Protein AF-A0A0K0EQ95-F1 (afdb_monomer_lite)

pLDDT: mean 90.19, std 12.69, range [24.33, 98.75]

Radius of gyration: 29.36 Å; chains: 1; bounding box: 70×71×77 Å

Sequence (692 aa):
MDGEIYVSAPGKIILFGEHAVVYGKTAVAGAINLRAYTKLSPTNDNKISLELNDLNISKTWDIENFYTIVSELTKLPKFNKFDTDEEIETSREIISKIGRFNEIESHKFDVALQTFCYFISRLIIDKKITLKPFNMSVKFELPASVGLGSSGAYCTSIIYTLFNFFNIPYELEDVVNYGTFGEYFIHGKSSGIDVALSTYGKIASFQYGHKIEILNSNIDFNIIIVNSKIERDTKKLVEMVRKKLENNTLVIENIFEKIDSISKASVEILKNSILTGLNNDDLKLLDKYCFENNNYLLELGLGHEETTKICNILSKYDITGKITGAGGGGCVYGIEIKKMNDHIKDKLYKELEKNGYNYWYCKLGAPGVEKHNVPPPVYFIKFQSNLVKYISFSRIMTGLVGFVGLGNMGAFMVKNLIKNGKKVIVYDLNKKVLEEFKGLGAEVAKHPADITAASKLVVTMVPEGKDVKQTFTADNGLLKNNQGGTLYIDSSTIAQSDVFDIAKIVEKHNSTFVDAPVSGGVTGAQNGTLTFMIGGNKEDYDRACDLLKHMGKNLVFCEKLGNGQAAKICNNMLLAIQMIGVSETMNLGIKMGLDAKLLASIINTSTGRCWSSDTYNPVPGVIEGVPSNRDYEGGFGNMLIAKDLGLAQSASTLAKTPTPMGSLAHQIYRILAKDKDYQKKDFGSVYKYLKD

Foldseek 3Di:
DQDKWKKKFFFKFWLFCFLLLVVFFKTKMFTWPWIKMKIKHFDDPQKEWEAAPVVRDIDMAHVVLLVVLLVLLVVQDPLVDPPDLVSLVSLLVSLCSSDPPDPPDPPLVSLLVSLLSNLVSCCCPVVVFDDGYIYMYMDTSDDPPLRRLPLLNSQLRRNVRVCVVRVPDDDLVVSLSSSQVSVCSNPVHGPSPRNCCRRAGFMWMDHPPDDIGHLPAPAKFKKKKKALPDDDDLVVLSVLLVVVCVVPVVVSVVLSVLSSVLSVVLSVLSNVCRVPYDDLVSLVSSQVSQQVSQVSCVVSVLEDPSQVVLQVLQVVLVWGWHDIHRGPGRMIMTGDSDDDDPVSVVVSVVVSVVSVMDMDIIMTRDGHMDIDPDHDVCVVDVDDPDDDDDDDDDDPQQAEEEEEDCPLQRVLLVVLCLVVVHAYEYEYPDPVSQVVVVVSVHHYDPALCVRQLRDQHHEYADQELVVVCCLQDPCRHNLVNHQANHEYEYQYQYALVSQVVVQVVQVVSNYGYKYWHWDDWSPLQNVLAIATEIADAPVSLVVVCSSSSSRHDHRHYLYHGSSRNVVVLVVLLVVLLLLLVLLVVLLVVVVVPDDSLVVLVDCCVDPVDDCCSPPAPLDAPNDPPHCNVVVQADIAALLRSLVSLVSSVVVCVVVVHDDPSSVVSSVLSVVQCPDPSRVRGHSSCSSVVVND

Secondary structure (DSSP, 8-state):
--S-EEEEEEEEEEEE-TTGGGGT-EEEEEEEEEEEEEEEEE-SSSEEEEEEGGGTEEEEEEHHHHHHTHHHHTTSPPTT---SHHHHHHHHHHHHTTS---TTS-HHHHHHHHHHHHHHHHHHHHS-PPP--EEEEEEESSPTTSSS-HHHHHHHHHHHHHHHHTT----HHHHHHHHHHHHHHHHS---SHHHHHHHHBSEEEEETTS--EEE-----EEEEEEE------HHHHHHHHHHHHHH-HHHHHHHHHHHHHHHHHHHHHHHHTTTT---HHHHHHHHHHHHHHHHHHHHTT---HHHHHHHHHHHTTT--EEE-TT-SSSEEEEE-SS---HHHHHHHHHHHHHTT-EEEEEEES-B-SEEESS--GGGTS---SS----S-----SSPPEEEE--STTHHHHHHHHHHTT--EEEE-S-HHHHHHHHHTT-EE-SSHHHHHHH-SEEEE--SSHHHHHHHHHSTTSTTTT--S-PEEEE-S---HHHHHHHHHHHHTTT-EEEE--EESHHHHHHHT-EEEEEBS-HHHHHHHHHHHTTTEEEEEE--STTHHHHHHHHHHHHHHHHHHHHHHHHHHHHHTT--HHHHHHHHTTSTT--HHHHTS-SSTTTSSSSGGGGTT-SSSBHHHHHHHHHHHHHHHHHHT---HHHHHHHHHHHHHHHSTTTTTSBGGGHHHHHH-

Structure (mmCIF, N/CA/C/O backbone):
data_AF-A0A0K0EQ95-F1
#
_entry.id   AF-A0A0K0EQ95-F1
#
loop_
_atom_site.group_PDB
_atom_site.id
_atom_site.type_symbol
_atom_site.label_atom_id
_atom_site.label_alt_id
_atom_site.label_comp_id
_atom_site.label_asym_id
_atom_site.label_entity_id
_atom_site.label_seq_id
_atom_site.pdbx_PDB_ins_code
_atom_site.Cartn_x
_atom_site.Cartn_y
_atom_site.Cartn_z
_atom_site.occupancy
_atom_site.B_iso_or_equiv
_atom_site.auth_seq_id
_atom_site.auth_comp_id
_atom_site.auth_asym_id
_atom_site.auth_atom_id
_atom_site.pdbx_PDB_model_num
ATOM 1 N N . MET A 1 1 ? 28.571 17.947 -8.148 1.00 46.06 1 MET A N 1
ATOM 2 C CA . MET A 1 1 ? 28.298 16.765 -7.298 1.00 46.06 1 MET A CA 1
ATOM 3 C C . MET A 1 1 ? 27.192 16.039 -8.028 1.00 46.06 1 MET A C 1
ATOM 5 O O . MET A 1 1 ? 26.029 16.323 -7.787 1.00 46.06 1 MET A O 1
ATOM 9 N N . ASP A 1 2 ? 27.549 15.216 -9.008 1.00 56.56 2 ASP A N 1
ATOM 10 C CA . ASP A 1 2 ? 26.605 14.859 -10.079 1.00 56.56 2 ASP A CA 1
ATOM 11 C C . ASP A 1 2 ? 26.091 13.431 -9.872 1.00 56.56 2 ASP A C 1
ATOM 13 O O . ASP A 1 2 ? 26.098 12.598 -10.771 1.00 56.56 2 ASP A O 1
ATOM 17 N N . GLY A 1 3 ? 25.712 13.138 -8.627 1.00 82.44 3 GLY A N 1
ATOM 18 C CA . GLY A 1 3 ? 25.181 11.851 -8.201 1.00 82.44 3 GLY A CA 1
ATOM 19 C C . GLY A 1 3 ? 23.783 12.000 -7.617 1.00 82.44 3 GLY A C 1
ATOM 20 O O . GLY A 1 3 ? 23.375 13.083 -7.198 1.00 82.44 3 GLY A O 1
ATOM 21 N N . GLU A 1 4 ? 23.052 10.894 -7.588 1.00 92.19 4 GLU A N 1
ATOM 22 C CA . GLU A 1 4 ? 21.739 10.829 -6.954 1.00 92.19 4 GLU A CA 1
ATOM 23 C C . GLU A 1 4 ? 21.849 11.095 -5.443 1.00 92.19 4 GLU A C 1
ATOM 25 O O . GLU A 1 4 ? 22.793 10.652 -4.785 1.00 92.19 4 GLU A O 1
ATOM 30 N N . ILE A 1 5 ? 20.874 11.812 -4.886 1.00 95.38 5 ILE A N 1
ATOM 31 C CA . ILE A 1 5 ? 20.777 12.101 -3.453 1.00 95.38 5 ILE A CA 1
ATOM 32 C C . ILE A 1 5 ? 19.644 11.269 -2.869 1.00 95.38 5 ILE A C 1
ATOM 34 O O . ILE A 1 5 ? 18.526 11.294 -3.379 1.00 95.38 5 ILE A O 1
ATOM 38 N N . TYR A 1 6 ? 19.933 10.578 -1.770 1.00 96.25 6 TYR A N 1
ATOM 39 C CA . TYR A 1 6 ? 18.973 9.776 -1.025 1.00 96.25 6 TYR A CA 1
ATOM 40 C C . TYR A 1 6 ? 18.834 10.337 0.384 1.00 96.25 6 TYR A C 1
ATOM 42 O O . TYR A 1 6 ? 19.819 10.443 1.111 1.00 96.25 6 TYR A O 1
ATOM 50 N N . VAL A 1 7 ? 17.615 10.686 0.780 1.00 97.69 7 VAL A N 1
ATOM 51 C CA . VAL A 1 7 ? 17.298 11.231 2.104 1.00 97.69 7 VAL A CA 1
ATOM 52 C C . VAL A 1 7 ? 16.135 10.461 2.701 1.00 97.69 7 VAL A C 1
ATOM 54 O O . VAL A 1 7 ? 15.255 9.994 1.980 1.00 97.69 7 VAL A O 1
ATOM 57 N N . SER A 1 8 ? 16.109 10.338 4.023 1.00 97.25 8 SER A N 1
ATOM 58 C CA . SER A 1 8 ? 14.924 9.862 4.730 1.00 97.25 8 SER A CA 1
ATOM 59 C C . SER A 1 8 ? 14.637 10.662 5.990 1.00 97.25 8 SER A C 1
ATOM 61 O O . SER A 1 8 ? 15.580 11.079 6.656 1.00 97.25 8 SER A O 1
ATOM 63 N N . ALA A 1 9 ? 13.364 10.791 6.358 1.00 97.50 9 ALA A N 1
ATOM 64 C CA . ALA A 1 9 ? 12.928 11.396 7.616 1.00 97.50 9 ALA A CA 1
ATOM 65 C C . ALA A 1 9 ? 11.905 10.487 8.330 1.00 97.50 9 ALA A C 1
ATOM 67 O O . ALA A 1 9 ? 11.037 9.928 7.653 1.00 97.50 9 ALA A O 1
ATOM 68 N N . PRO A 1 10 ? 11.997 10.300 9.659 1.00 96.12 10 PRO A N 1
ATOM 69 C CA . PRO A 1 10 ? 11.052 9.501 10.434 1.00 96.12 10 PRO A CA 1
ATOM 70 C C . PRO A 1 10 ? 9.696 10.194 10.557 1.00 96.12 10 PRO A C 1
ATOM 72 O O . PRO A 1 10 ? 9.603 11.416 10.501 1.00 96.12 10 PRO A O 1
ATOM 75 N N . GLY A 1 11 ? 8.650 9.408 10.795 1.00 94.44 11 GLY A N 1
ATOM 76 C CA . GLY A 1 11 ? 7.397 9.931 11.326 1.00 94.44 11 GLY A CA 1
ATOM 77 C C . GLY A 1 11 ? 7.484 10.202 12.825 1.00 94.44 11 GLY A C 1
ATOM 78 O O . GLY A 1 11 ? 8.532 10.061 13.458 1.00 94.44 11 GLY A O 1
ATOM 79 N N . LYS A 1 12 ? 6.338 10.517 13.424 1.00 94.00 12 LYS A N 1
ATOM 80 C CA . LYS A 1 12 ? 6.208 10.801 14.855 1.00 94.00 12 LYS A CA 1
ATOM 81 C C . LYS A 1 12 ? 5.028 10.074 15.477 1.00 94.00 12 LYS A C 1
ATOM 83 O O . LYS A 1 12 ? 4.054 9.744 14.803 1.00 94.00 12 LYS A O 1
ATOM 88 N N . ILE A 1 13 ? 5.062 9.938 16.793 1.00 94.06 13 ILE A N 1
ATOM 89 C CA . ILE A 1 13 ? 3.909 9.534 17.594 1.00 94.06 13 ILE A CA 1
ATOM 90 C C . ILE A 1 13 ? 3.832 10.366 18.874 1.00 94.06 13 ILE A C 1
ATOM 92 O O . ILE A 1 13 ? 4.863 10.729 19.439 1.00 94.06 13 ILE A O 1
ATOM 96 N N . ILE A 1 14 ? 2.616 10.692 19.317 1.00 94.06 14 ILE A N 1
ATOM 97 C CA . ILE A 1 14 ? 2.393 11.314 20.629 1.00 94.06 14 ILE A CA 1
ATOM 98 C C . ILE A 1 14 ? 2.248 10.182 21.645 1.00 94.06 14 ILE A C 1
ATOM 100 O O . ILE A 1 14 ? 1.396 9.309 21.462 1.00 94.06 14 ILE A O 1
ATOM 104 N N . LEU A 1 15 ? 3.091 10.194 22.676 1.00 94.56 15 LEU A N 1
ATOM 105 C CA . LEU A 1 15 ? 2.997 9.270 23.803 1.00 94.56 15 LEU A CA 1
ATOM 106 C C . LEU A 1 15 ? 1.970 9.776 24.812 1.00 94.56 15 LEU A C 1
ATOM 108 O O . LEU A 1 15 ? 1.050 9.053 25.186 1.00 94.56 15 LEU A O 1
ATOM 112 N N . PHE A 1 16 ? 2.113 11.038 25.219 1.00 95.94 16 PHE A N 1
ATOM 113 C CA . PHE A 1 16 ? 1.296 11.659 26.256 1.00 95.94 16 PHE A CA 1
ATOM 114 C C . PHE A 1 16 ? 1.035 13.135 25.938 1.00 95.94 16 PHE A C 1
ATOM 116 O O . PHE A 1 16 ? 1.846 13.789 25.282 1.00 95.94 16 PHE A O 1
ATOM 123 N N . GLY A 1 17 ? -0.080 13.670 26.438 1.00 92.75 17 GLY A N 1
ATOM 124 C CA . GLY A 1 17 ? -0.403 15.101 26.381 1.00 92.75 17 GLY A CA 1
ATOM 125 C C . GLY A 1 17 ? -1.232 15.535 25.172 1.00 92.75 17 GLY A C 1
ATOM 126 O O . GLY A 1 17 ? -1.308 16.728 24.903 1.00 92.75 17 GLY A O 1
ATOM 127 N N . GLU A 1 18 ? -1.868 14.592 24.472 1.00 91.56 18 GLU A N 1
ATOM 128 C CA . GLU A 1 18 ? -2.605 14.762 23.210 1.00 91.56 18 GLU A CA 1
ATOM 129 C C . GLU A 1 18 ? -3.385 16.075 23.093 1.00 91.56 18 GLU A C 1
ATOM 131 O O . GLU A 1 18 ? -2.944 16.997 22.419 1.00 91.56 18 GLU A O 1
ATOM 136 N N . HIS A 1 19 ? -4.566 16.157 23.710 1.00 90.25 19 HIS A N 1
ATOM 137 C CA . HIS A 1 19 ? -5.405 17.357 23.661 1.00 90.25 19 HIS A CA 1
ATOM 138 C C . HIS A 1 19 ? -5.015 18.360 24.744 1.00 90.25 19 HIS A C 1
ATOM 140 O O . HIS A 1 19 ? -5.204 19.557 24.560 1.00 90.25 19 HIS A O 1
ATOM 146 N N . ALA A 1 20 ? -4.422 17.894 25.847 1.00 92.00 20 ALA A N 1
ATOM 147 C CA . ALA A 1 20 ? -4.029 18.738 26.972 1.00 92.00 20 ALA A CA 1
ATOM 148 C C . ALA A 1 20 ? -3.006 19.816 26.565 1.00 92.00 20 ALA A C 1
ATOM 150 O O . ALA A 1 20 ? -3.046 20.931 27.084 1.00 92.00 20 ALA A O 1
ATOM 151 N N . VAL A 1 21 ? -2.133 19.532 25.591 1.00 89.44 21 VAL A N 1
ATOM 152 C CA . VAL A 1 21 ? -1.142 20.500 25.092 1.00 89.44 21 VAL A CA 1
ATOM 153 C C . VAL A 1 21 ? -1.767 21.768 24.508 1.00 89.44 21 VAL A C 1
ATOM 155 O O . VAL A 1 21 ? -1.192 22.848 24.626 1.00 89.44 21 VAL A O 1
ATOM 158 N N . VAL A 1 22 ? -2.971 21.664 23.933 1.00 85.62 22 VAL A N 1
ATOM 159 C CA . VAL A 1 22 ? -3.726 22.812 23.400 1.00 85.62 22 VAL A CA 1
ATOM 160 C C . VAL A 1 22 ? -4.104 23.788 24.520 1.00 85.62 22 VAL A C 1
ATOM 162 O O . VAL A 1 22 ? -4.263 24.980 24.277 1.00 85.62 22 VAL A O 1
ATOM 165 N N . TYR A 1 23 ? -4.178 23.294 25.756 1.00 89.12 23 TYR A N 1
ATOM 166 C CA . TYR A 1 23 ? -4.509 24.041 26.967 1.00 89.12 23 TYR A CA 1
ATOM 167 C C . TYR A 1 23 ? -3.265 24.313 27.829 1.00 89.12 23 TYR A C 1
ATOM 169 O O . TYR A 1 23 ? -3.345 24.421 29.050 1.00 89.12 23 TYR A O 1
ATOM 177 N N . GLY A 1 24 ? -2.092 24.400 27.193 1.00 89.19 24 GLY A N 1
ATOM 178 C CA . GLY A 1 24 ? -0.847 24.802 27.847 1.00 89.19 24 GLY A CA 1
ATOM 179 C C . GLY A 1 24 ? -0.190 23.722 28.705 1.00 89.19 24 GLY A C 1
ATOM 180 O O . GLY A 1 24 ? 0.695 24.052 29.490 1.00 89.19 24 GLY A O 1
ATOM 181 N N . LYS A 1 25 ? -0.590 22.451 28.578 1.00 94.56 25 LYS A N 1
ATOM 182 C CA . LYS A 1 25 ? 0.047 21.323 29.280 1.00 94.56 25 LYS A CA 1
ATOM 183 C C . LYS A 1 25 ? 1.230 20.742 28.503 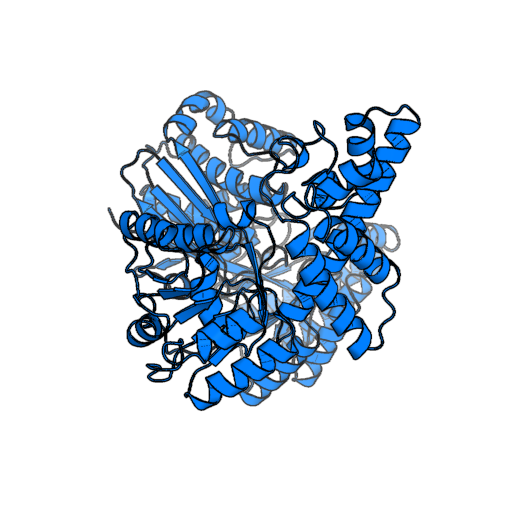1.00 94.56 25 LYS A C 1
ATOM 185 O O . LYS A 1 25 ? 1.424 21.037 27.324 1.00 94.56 25 LYS A O 1
ATOM 190 N N . THR A 1 26 ? 2.031 19.920 29.169 1.00 95.25 26 THR A N 1
ATOM 191 C CA . THR A 1 26 ? 3.167 19.213 28.580 1.00 95.25 26 THR A CA 1
ATOM 192 C C . THR A 1 26 ? 2.696 18.033 27.726 1.00 95.25 26 THR A C 1
ATOM 194 O O . THR A 1 26 ? 1.875 17.215 28.147 1.00 95.25 26 THR A O 1
ATOM 197 N N . ALA A 1 27 ? 3.275 17.912 26.535 1.00 94.44 27 ALA A N 1
ATOM 198 C CA . ALA A 1 27 ? 3.181 16.754 25.659 1.00 94.44 27 ALA A CA 1
ATOM 199 C C . ALA A 1 27 ? 4.545 16.079 25.502 1.00 94.44 27 ALA A C 1
ATOM 201 O O . ALA A 1 27 ? 5.587 16.736 25.517 1.00 94.44 27 ALA A O 1
ATOM 202 N N . VAL A 1 28 ? 4.516 14.765 25.304 1.00 95.06 28 VAL A N 1
ATOM 203 C CA . VAL A 1 28 ? 5.685 13.936 25.010 1.00 95.06 28 VAL A CA 1
ATOM 204 C C . VAL A 1 28 ? 5.443 13.236 23.684 1.00 95.06 28 VAL A C 1
ATOM 206 O O . VAL A 1 28 ? 4.438 12.543 23.512 1.00 95.06 28 VAL A O 1
ATOM 209 N N . ALA A 1 29 ? 6.358 13.409 22.739 1.00 94.69 29 ALA A N 1
ATOM 210 C CA . ALA A 1 29 ? 6.265 12.811 21.414 1.00 94.69 29 ALA A CA 1
ATOM 211 C C . ALA A 1 29 ? 7.629 12.276 20.973 1.00 94.69 29 ALA A C 1
ATOM 213 O O . ALA A 1 29 ? 8.663 12.808 21.364 1.00 94.69 29 ALA A O 1
ATOM 214 N N . GLY A 1 30 ? 7.642 11.216 20.170 1.00 94.12 30 GLY A N 1
ATOM 215 C CA . GLY A 1 30 ? 8.878 10.578 19.721 1.00 94.12 30 GLY A CA 1
ATOM 216 C C . GLY A 1 30 ? 8.872 10.253 18.238 1.00 94.12 30 GLY A C 1
ATOM 217 O O . GLY A 1 30 ? 7.820 9.996 17.649 1.00 94.12 30 GLY A O 1
ATOM 218 N N . ALA A 1 31 ? 10.060 10.260 17.643 1.00 95.38 31 ALA A N 1
ATOM 219 C CA . ALA A 1 31 ? 10.282 9.828 16.276 1.00 95.38 31 ALA A CA 1
ATOM 220 C C . ALA A 1 31 ? 10.146 8.303 16.170 1.00 95.38 31 ALA A C 1
ATOM 222 O O . ALA A 1 31 ? 10.671 7.565 17.009 1.00 95.38 31 ALA A O 1
ATOM 223 N N . ILE A 1 32 ? 9.463 7.830 15.129 1.00 94.69 32 ILE A N 1
ATOM 224 C CA . ILE A 1 32 ? 9.294 6.401 14.834 1.00 94.69 32 ILE A CA 1
ATOM 225 C C . ILE A 1 32 ? 10.064 6.026 13.573 1.00 94.69 32 ILE A C 1
ATOM 227 O O . ILE A 1 32 ? 10.160 6.803 12.627 1.00 94.69 32 ILE A O 1
ATOM 231 N N . ASN A 1 33 ? 10.589 4.807 13.525 1.00 91.94 33 ASN A N 1
ATOM 232 C CA . ASN A 1 33 ? 11.409 4.336 12.406 1.00 91.94 33 ASN A CA 1
ATOM 233 C C . ASN A 1 33 ? 10.634 3.999 11.114 1.00 91.94 33 ASN A C 1
ATOM 235 O O . ASN A 1 33 ? 11.211 3.363 10.241 1.00 91.94 33 ASN A O 1
ATOM 239 N N . LEU A 1 34 ? 9.373 4.418 10.977 1.00 92.12 34 LEU A N 1
ATOM 240 C CA . LEU A 1 34 ? 8.674 4.449 9.689 1.00 92.12 34 LEU A CA 1
ATOM 241 C C . LEU A 1 34 ? 9.039 5.756 8.992 1.00 92.12 34 LEU A C 1
ATOM 243 O O . LEU A 1 34 ? 8.825 6.825 9.569 1.00 92.12 34 LEU A O 1
ATOM 247 N N . ARG A 1 35 ? 9.612 5.693 7.788 1.00 94.38 35 ARG A N 1
ATOM 248 C CA . ARG A 1 35 ? 10.251 6.867 7.172 1.00 94.38 35 ARG A CA 1
ATOM 249 C C . ARG A 1 35 ? 9.605 7.276 5.848 1.00 94.38 35 ARG A C 1
ATOM 251 O O . ARG A 1 35 ? 9.077 6.452 5.101 1.00 94.38 35 ARG A O 1
ATOM 258 N N . ALA A 1 36 ? 9.659 8.572 5.557 1.00 94.50 36 ALA A N 1
ATOM 259 C CA . ALA A 1 36 ? 9.535 9.099 4.203 1.00 94.50 36 ALA A CA 1
ATOM 260 C C . ALA A 1 36 ? 10.922 9.078 3.555 1.00 94.50 36 ALA A C 1
ATOM 262 O O . ALA A 1 36 ? 11.891 9.510 4.178 1.00 94.50 36 ALA A O 1
ATOM 263 N N . TYR A 1 37 ? 11.021 8.582 2.329 1.00 95.12 37 TYR A N 1
ATOM 264 C CA . TYR A 1 37 ? 12.247 8.466 1.554 1.00 95.12 37 TYR A CA 1
ATOM 265 C C . TYR A 1 37 ? 12.154 9.343 0.319 1.00 95.12 37 TYR A C 1
ATOM 267 O O . TYR A 1 37 ? 11.251 9.167 -0.492 1.00 95.12 37 TYR A O 1
ATOM 275 N N . THR A 1 38 ? 13.133 10.219 0.148 1.00 96.75 38 THR A N 1
ATOM 276 C CA . THR A 1 38 ? 13.231 11.132 -0.988 1.00 96.75 38 THR A CA 1
ATOM 277 C C . THR A 1 38 ? 14.486 10.806 -1.779 1.00 96.75 38 THR A C 1
ATOM 279 O O . THR A 1 38 ? 15.578 10.681 -1.222 1.00 96.75 38 THR A O 1
ATOM 282 N N . LYS A 1 39 ? 14.320 10.631 -3.086 1.00 96.00 39 LYS A N 1
ATOM 283 C CA . LYS A 1 39 ? 15.396 10.457 -4.056 1.00 96.00 39 LYS A CA 1
ATOM 284 C C . LYS A 1 39 ? 15.372 11.649 -4.993 1.00 96.00 39 LYS A C 1
ATOM 286 O O . LYS A 1 39 ? 14.327 11.933 -5.564 1.00 96.00 39 LYS A O 1
ATOM 291 N N . LEU A 1 40 ? 16.515 12.292 -5.196 1.00 96.94 40 LEU A N 1
ATOM 292 C CA . LEU A 1 40 ? 16.698 13.310 -6.226 1.00 96.94 40 LEU A CA 1
ATOM 293 C C . LEU A 1 40 ? 17.769 12.849 -7.213 1.00 96.94 40 LEU A C 1
ATOM 295 O O . LEU A 1 40 ? 18.889 12.529 -6.817 1.00 96.94 40 LEU A O 1
ATOM 299 N N . SER A 1 41 ? 17.426 12.854 -8.497 1.00 95.25 41 SER A N 1
ATOM 300 C CA . SER A 1 41 ? 18.326 12.569 -9.613 1.00 95.25 41 SER A CA 1
ATOM 301 C C . SER A 1 41 ? 18.486 13.834 -10.464 1.00 95.25 41 SER A C 1
ATOM 303 O O . SER A 1 41 ? 17.487 14.322 -10.997 1.00 95.25 41 SER A O 1
ATOM 305 N N . PRO A 1 42 ? 19.701 14.390 -10.611 1.00 95.12 42 PRO A N 1
ATOM 306 C CA . PRO A 1 42 ? 19.954 15.488 -11.544 1.00 95.12 42 PRO A CA 1
ATOM 307 C C . PRO A 1 42 ? 19.585 15.085 -12.981 1.00 95.12 42 PRO A C 1
ATOM 309 O O . PRO A 1 42 ? 19.722 13.920 -13.356 1.00 95.12 42 PRO A O 1
ATOM 312 N N . THR A 1 43 ? 19.123 16.037 -13.788 1.00 94.12 43 THR A N 1
ATOM 313 C CA . THR A 1 43 ? 18.738 15.808 -15.196 1.00 94.12 43 THR A CA 1
ATOM 314 C C . THR A 1 43 ? 19.343 16.884 -16.103 1.00 94.12 43 THR A C 1
ATOM 316 O O . THR A 1 43 ? 20.017 17.784 -15.613 1.00 94.12 43 THR A O 1
ATOM 319 N N . ASN A 1 44 ? 19.139 16.784 -17.423 1.00 89.50 44 ASN A N 1
ATOM 320 C CA . ASN A 1 44 ? 19.679 17.722 -18.423 1.00 89.50 44 ASN A CA 1
ATOM 321 C C . ASN A 1 44 ? 18.583 18.345 -19.315 1.00 89.50 44 ASN A C 1
ATOM 323 O O . ASN A 1 44 ? 18.887 18.900 -20.366 1.00 89.50 44 ASN A O 1
ATOM 327 N N . ASP A 1 45 ? 17.307 18.223 -18.943 1.00 89.44 45 ASP A N 1
ATOM 328 C CA . ASP A 1 45 ? 16.153 18.548 -19.793 1.00 89.44 45 ASP A CA 1
ATOM 329 C C . ASP A 1 45 ? 15.442 19.860 -19.410 1.00 89.44 45 ASP A C 1
ATOM 331 O O . ASP A 1 45 ? 14.303 20.078 -19.817 1.00 89.44 45 ASP A O 1
ATOM 335 N N . ASN A 1 46 ? 16.113 20.744 -18.655 1.00 91.31 46 ASN A N 1
ATOM 336 C CA . ASN A 1 46 ? 15.583 22.022 -18.145 1.00 91.31 46 ASN A CA 1
ATOM 337 C C . ASN A 1 46 ? 14.265 21.903 -17.354 1.00 91.31 46 ASN A C 1
ATOM 339 O O . ASN A 1 46 ? 13.526 22.883 -17.212 1.00 91.31 46 ASN A O 1
ATOM 343 N N . LYS A 1 47 ? 13.985 20.721 -16.796 1.00 93.31 47 LYS A N 1
ATOM 344 C CA . LYS A 1 47 ? 12.748 20.433 -16.072 1.00 93.31 47 LYS A CA 1
ATOM 345 C C . LYS A 1 47 ? 12.991 20.062 -14.621 1.00 93.31 47 LYS A C 1
ATOM 347 O O . LYS A 1 47 ? 14.047 19.570 -14.225 1.00 93.31 47 LYS A O 1
ATOM 352 N N . ILE A 1 48 ? 11.956 20.297 -13.826 1.00 94.75 48 ILE A N 1
ATOM 353 C CA . ILE A 1 48 ? 11.828 19.806 -12.461 1.00 94.75 48 ILE A CA 1
ATOM 354 C C . ILE A 1 48 ? 10.638 18.871 -12.424 1.00 94.75 48 ILE A C 1
ATOM 356 O O . ILE A 1 48 ? 9.548 19.244 -12.850 1.00 94.75 48 ILE A O 1
ATOM 360 N N . SER A 1 49 ? 10.830 17.669 -11.896 1.00 93.69 49 SER A N 1
ATOM 361 C CA . SER A 1 49 ? 9.744 16.710 -11.699 1.00 93.69 49 SER A CA 1
ATOM 362 C C . SER A 1 49 ? 9.649 16.261 -10.247 1.00 93.69 49 SER A C 1
ATOM 364 O O . SER A 1 49 ? 10.658 16.156 -9.550 1.00 93.69 49 SER A O 1
ATOM 366 N N . LEU A 1 50 ? 8.415 16.033 -9.798 1.00 94.62 50 LEU A N 1
ATOM 367 C CA . LEU A 1 50 ? 8.089 15.425 -8.516 1.00 94.62 50 LEU A CA 1
ATOM 368 C C . LEU A 1 50 ? 7.181 14.215 -8.753 1.00 94.62 50 LEU A C 1
ATOM 370 O O . LEU A 1 50 ? 6.102 14.344 -9.331 1.00 94.62 50 LEU A O 1
ATOM 374 N N . GLU A 1 51 ? 7.611 13.056 -8.271 1.00 91.94 51 GLU A N 1
ATOM 375 C CA . GLU A 1 51 ? 6.869 11.799 -8.285 1.00 91.94 51 GLU A CA 1
ATOM 376 C C . GLU A 1 51 ? 6.532 11.371 -6.851 1.00 91.94 51 GLU A C 1
ATOM 378 O O . GLU A 1 51 ? 7.406 11.033 -6.053 1.00 91.94 51 GLU A O 1
ATOM 383 N N . LEU A 1 52 ? 5.245 11.368 -6.511 1.00 88.44 52 LEU A N 1
ATOM 384 C CA . LEU A 1 52 ? 4.725 10.842 -5.251 1.00 88.44 52 LEU A CA 1
ATOM 385 C C . LEU A 1 52 ? 4.237 9.412 -5.502 1.00 88.44 52 LEU A C 1
ATOM 387 O O . LEU A 1 52 ? 3.082 9.189 -5.875 1.00 88.44 52 LEU A O 1
ATOM 391 N N . ASN A 1 53 ? 5.139 8.444 -5.325 1.00 80.69 53 ASN A N 1
ATOM 392 C CA . ASN A 1 53 ? 4.946 7.060 -5.772 1.00 80.69 53 ASN A CA 1
ATOM 393 C C . ASN A 1 53 ? 3.710 6.397 -5.155 1.00 80.69 53 ASN A C 1
ATOM 395 O O . ASN A 1 53 ? 2.892 5.827 -5.870 1.00 80.69 53 ASN A O 1
ATOM 399 N N . ASP A 1 54 ? 3.539 6.512 -3.836 1.00 75.62 54 ASP A N 1
ATOM 400 C CA . ASP A 1 54 ? 2.433 5.856 -3.121 1.00 75.62 54 ASP A CA 1
ATOM 401 C C . ASP A 1 54 ? 1.065 6.479 -3.435 1.00 75.62 54 ASP A C 1
ATOM 403 O O . ASP A 1 54 ? 0.025 5.906 -3.114 1.00 75.62 54 ASP A O 1
ATOM 407 N N . LEU A 1 55 ? 1.062 7.649 -4.080 1.00 73.38 55 LEU A N 1
ATOM 408 C CA . LEU A 1 55 ? -0.134 8.374 -4.498 1.00 73.38 55 LEU A CA 1
ATOM 409 C C . LEU A 1 55 ? -0.390 8.268 -6.010 1.00 73.38 55 LEU A C 1
ATOM 411 O O . LEU A 1 55 ? -1.440 8.707 -6.472 1.00 73.38 55 LEU A O 1
ATOM 415 N N . ASN A 1 56 ? 0.527 7.663 -6.778 1.00 75.50 56 ASN A N 1
ATOM 416 C CA . ASN A 1 56 ? 0.508 7.631 -8.246 1.00 75.50 56 ASN A CA 1
ATOM 417 C C . ASN A 1 56 ? 0.377 9.029 -8.880 1.00 75.50 56 ASN A C 1
ATOM 419 O O . ASN A 1 56 ? -0.357 9.211 -9.854 1.00 75.50 56 ASN A O 1
ATOM 423 N N . ILE A 1 57 ? 1.076 10.016 -8.316 1.00 80.06 57 ILE A N 1
ATOM 424 C CA . ILE A 1 57 ? 1.087 11.395 -8.814 1.00 80.06 57 ILE A CA 1
ATOM 425 C C . ILE A 1 57 ? 2.474 11.701 -9.358 1.00 80.06 57 ILE A C 1
ATOM 427 O O . ILE A 1 57 ? 3.473 11.494 -8.675 1.00 80.06 57 ILE A O 1
ATOM 431 N N . SER A 1 58 ? 2.529 12.221 -10.579 1.00 86.44 58 SER A N 1
ATOM 432 C CA . SER A 1 58 ? 3.754 12.729 -11.184 1.00 86.44 58 SER A CA 1
ATOM 433 C C . SER A 1 58 ? 3.459 14.070 -11.834 1.00 86.44 58 SER A C 1
ATOM 435 O O . SER A 1 58 ? 2.545 14.186 -12.654 1.00 86.44 58 SER A O 1
ATOM 437 N N . LYS A 1 59 ? 4.223 15.091 -11.450 1.00 89.88 59 LYS A N 1
ATOM 438 C CA . LYS A 1 59 ? 4.098 16.444 -11.984 1.00 89.88 59 LYS A CA 1
ATOM 439 C C . LYS A 1 59 ? 5.460 16.940 -12.438 1.00 89.88 59 LYS A C 1
ATOM 441 O O . LYS A 1 59 ? 6.479 16.637 -11.828 1.00 89.88 59 LYS A O 1
ATOM 446 N N . THR A 1 60 ? 5.476 17.665 -13.550 1.00 91.44 60 THR A N 1
ATOM 447 C CA . THR A 1 60 ? 6.684 18.244 -14.142 1.00 91.44 60 THR A CA 1
ATOM 448 C C . THR A 1 60 ? 6.436 19.714 -14.445 1.00 91.44 60 THR A C 1
ATOM 450 O O . THR A 1 60 ? 5.352 20.073 -14.906 1.00 91.44 60 THR A O 1
ATOM 453 N N . TRP A 1 61 ? 7.442 20.541 -14.192 1.00 92.25 61 TRP A N 1
ATOM 454 C CA . TRP A 1 61 ? 7.457 21.973 -14.455 1.00 92.25 61 TRP A CA 1
ATOM 455 C C . TRP A 1 61 ? 8.713 22.326 -15.246 1.00 92.25 61 TRP A C 1
ATOM 457 O O . TRP A 1 61 ? 9.792 21.792 -14.974 1.00 92.25 61 TRP A O 1
ATOM 467 N N . ASP A 1 62 ? 8.587 23.252 -16.189 1.00 91.81 62 ASP A N 1
ATOM 468 C CA . ASP A 1 62 ? 9.748 23.876 -16.816 1.00 91.81 62 ASP A CA 1
ATOM 469 C C . ASP A 1 62 ? 10.372 24.872 -15.829 1.00 91.81 62 ASP A C 1
ATOM 471 O O . ASP A 1 62 ? 9.660 25.576 -15.107 1.00 91.81 62 ASP A O 1
ATOM 475 N N . ILE A 1 63 ? 11.705 24.942 -15.784 1.00 91.44 63 ILE A N 1
ATOM 476 C CA . ILE A 1 63 ? 12.427 25.860 -14.883 1.00 91.44 63 ILE A CA 1
ATOM 477 C C . ILE A 1 63 ? 11.975 27.318 -15.076 1.00 91.44 63 ILE A C 1
ATOM 479 O O . ILE A 1 63 ? 11.850 28.062 -14.102 1.00 91.44 63 ILE A O 1
ATOM 483 N N . GLU A 1 64 ? 11.681 27.715 -16.317 1.00 89.06 64 GLU A N 1
ATOM 484 C CA . GLU A 1 64 ? 11.210 29.061 -16.666 1.00 89.06 64 GLU A CA 1
ATOM 485 C C . GLU A 1 64 ? 9.914 29.444 -15.939 1.00 89.06 64 GLU A C 1
ATOM 487 O O . GLU A 1 64 ? 9.730 30.614 -15.598 1.00 89.06 64 GLU A O 1
ATOM 492 N N . ASN A 1 65 ? 9.053 28.480 -15.599 1.00 88.88 65 ASN A N 1
ATOM 493 C CA . ASN A 1 65 ? 7.797 28.757 -14.899 1.00 88.88 65 ASN A CA 1
ATOM 494 C C . ASN A 1 65 ? 8.034 29.399 -13.524 1.00 88.88 65 ASN A C 1
ATOM 496 O O . ASN A 1 65 ? 7.289 30.290 -13.124 1.00 88.88 65 ASN A O 1
ATOM 500 N N . PHE A 1 66 ? 9.102 29.005 -12.820 1.00 90.06 66 PHE A N 1
ATOM 501 C CA . PHE A 1 66 ? 9.467 29.594 -11.526 1.00 90.06 66 PHE A CA 1
ATOM 502 C C . PHE A 1 66 ? 10.009 31.021 -11.674 1.00 90.06 66 PHE A C 1
ATOM 504 O O . PHE A 1 66 ? 9.746 31.879 -10.833 1.00 90.06 66 PHE A O 1
ATOM 511 N N . TYR A 1 67 ? 10.752 31.290 -12.750 1.00 88.50 67 TYR A N 1
ATOM 512 C CA . TYR A 1 67 ? 11.351 32.604 -12.994 1.00 88.50 67 TYR A CA 1
ATOM 513 C C . TYR A 1 67 ? 10.359 33.620 -13.565 1.00 88.50 67 TYR A C 1
ATOM 515 O O . TYR A 1 67 ? 10.474 34.810 -13.276 1.00 88.50 67 TYR A O 1
ATOM 523 N N . THR A 1 68 ? 9.354 33.164 -14.313 1.00 85.31 68 THR A N 1
ATOM 524 C CA . THR A 1 68 ? 8.338 34.039 -14.922 1.00 85.31 68 THR A CA 1
ATOM 525 C C . THR A 1 68 ? 7.513 34.765 -13.857 1.00 85.31 68 THR A C 1
ATOM 527 O O . THR A 1 68 ? 7.127 35.916 -14.045 1.00 85.31 68 THR A O 1
ATOM 530 N N . ILE A 1 69 ? 7.304 34.127 -12.702 1.00 83.06 69 ILE A N 1
ATOM 531 C CA . ILE A 1 69 ? 6.562 34.704 -11.578 1.00 83.06 69 ILE A CA 1
ATOM 532 C C . ILE A 1 69 ? 7.469 35.246 -10.466 1.00 83.06 69 ILE A C 1
ATOM 534 O O . ILE A 1 69 ? 6.985 35.549 -9.379 1.00 83.06 69 ILE A O 1
ATOM 538 N N . VAL A 1 70 ? 8.785 35.378 -10.687 1.00 83.75 70 VAL A N 1
ATOM 539 C CA . VAL A 1 70 ? 9.732 35.736 -9.611 1.00 83.75 70 VAL A CA 1
ATOM 540 C C . VAL A 1 70 ? 9.403 37.083 -8.955 1.00 83.75 70 VAL A C 1
ATOM 542 O O . VAL A 1 70 ? 9.616 37.260 -7.759 1.00 83.75 70 VAL A O 1
ATOM 545 N N . SER A 1 71 ? 8.828 38.018 -9.717 1.00 83.50 71 SER A N 1
ATOM 546 C CA . SER A 1 71 ? 8.346 39.316 -9.226 1.00 83.50 71 SER A CA 1
ATOM 547 C C . SER A 1 71 ? 7.110 39.206 -8.327 1.00 83.50 71 SER A C 1
ATOM 549 O O . SER A 1 71 ? 6.850 40.101 -7.526 1.00 83.50 71 SER A O 1
ATOM 551 N N . GLU A 1 72 ? 6.340 38.127 -8.447 1.00 84.88 72 GLU A N 1
ATOM 552 C CA . GLU A 1 72 ? 5.249 37.796 -7.536 1.00 84.88 72 GLU A CA 1
ATOM 553 C C . GLU A 1 72 ? 5.755 37.017 -6.324 1.00 84.88 72 GLU A C 1
ATOM 555 O O . GLU A 1 72 ? 5.281 37.249 -5.217 1.00 84.88 72 GLU A O 1
ATOM 560 N N . LEU A 1 73 ? 6.770 36.163 -6.498 1.00 82.75 73 LEU A N 1
ATOM 561 C CA . LEU A 1 73 ? 7.390 35.424 -5.395 1.00 82.75 73 LEU A CA 1
ATOM 562 C C . LEU A 1 73 ? 7.964 36.349 -4.316 1.00 82.75 73 LEU A C 1
ATOM 564 O O . LEU A 1 73 ? 7.921 36.009 -3.137 1.00 82.75 73 LEU A O 1
ATOM 568 N N . THR A 1 74 ? 8.456 37.537 -4.681 1.00 83.31 74 THR A N 1
ATOM 569 C CA . THR A 1 74 ? 8.935 38.540 -3.710 1.00 83.31 74 THR A CA 1
ATOM 570 C C . THR A 1 74 ? 7.828 39.114 -2.822 1.00 83.31 74 THR A C 1
ATOM 572 O O . THR A 1 74 ? 8.139 39.731 -1.804 1.00 83.31 74 THR A O 1
ATOM 575 N N . LYS A 1 75 ? 6.553 38.901 -3.176 1.00 83.50 75 LYS A N 1
ATOM 576 C CA . LYS A 1 75 ? 5.385 39.269 -2.363 1.00 83.50 75 LYS A CA 1
ATOM 577 C C . LYS A 1 75 ? 5.023 38.205 -1.330 1.00 83.50 75 LYS A C 1
ATOM 579 O O . LYS A 1 75 ? 4.155 38.465 -0.502 1.00 83.50 75 LYS A O 1
ATOM 584 N N . LEU A 1 76 ? 5.648 37.022 -1.370 1.00 79.75 76 LEU A N 1
ATOM 585 C CA . LEU A 1 76 ? 5.400 35.992 -0.367 1.00 79.75 76 LEU A CA 1
ATOM 586 C C . LEU A 1 76 ? 5.702 36.556 1.035 1.00 79.75 76 LEU A C 1
ATOM 588 O O . LEU A 1 76 ? 6.765 37.163 1.218 1.00 79.75 76 LEU A O 1
ATOM 592 N N . PRO A 1 77 ? 4.818 36.327 2.029 1.00 76.62 77 PRO A N 1
ATOM 593 C CA . PRO A 1 77 ? 5.006 36.773 3.410 1.00 76.62 77 PRO A CA 1
ATOM 594 C C . PRO A 1 77 ? 6.392 36.408 3.926 1.00 76.62 77 PRO A C 1
ATOM 596 O O . PRO A 1 77 ? 6.987 35.433 3.464 1.00 76.62 77 PRO A O 1
ATOM 599 N N . LYS A 1 78 ? 6.957 37.144 4.883 1.00 73.31 78 LYS A N 1
ATOM 600 C CA . LYS A 1 78 ? 8.247 36.711 5.425 1.00 73.31 78 LYS A CA 1
ATOM 601 C C . LYS A 1 78 ? 8.082 35.376 6.118 1.00 73.31 78 LYS A C 1
ATOM 603 O O . LYS A 1 78 ? 7.120 35.130 6.83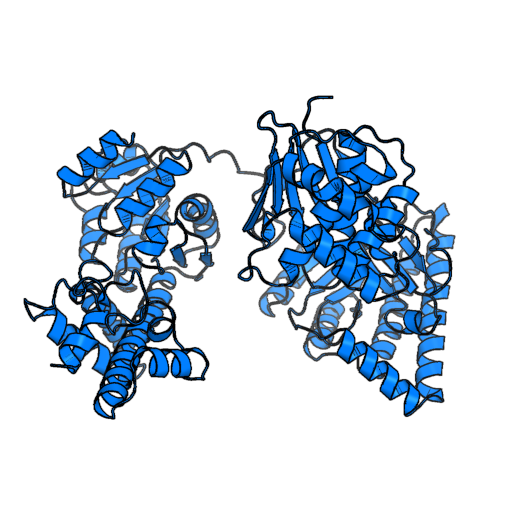3 1.00 73.31 78 LYS A O 1
ATOM 608 N N . PHE A 1 79 ? 9.084 34.543 5.905 1.00 66.38 79 PHE A N 1
ATOM 609 C CA . PHE A 1 79 ? 9.093 33.186 6.383 1.00 66.38 79 PHE A CA 1
ATOM 610 C C . PHE A 1 79 ? 8.759 33.085 7.872 1.00 66.38 79 PHE A C 1
ATOM 612 O O . PHE A 1 79 ? 7.993 32.228 8.228 1.00 66.38 79 PHE A O 1
ATOM 619 N N . ASN A 1 80 ? 9.212 33.998 8.727 1.00 64.94 80 ASN A N 1
ATOM 620 C CA . ASN A 1 80 ? 8.996 33.952 10.175 1.00 64.94 80 ASN A CA 1
ATOM 621 C C . ASN A 1 80 ? 7.621 34.442 10.683 1.00 64.94 80 ASN A C 1
ATOM 623 O O . ASN A 1 80 ? 7.477 34.596 11.895 1.00 64.94 80 ASN A O 1
ATOM 627 N N . LYS A 1 81 ? 6.654 34.730 9.802 1.00 60.00 81 LYS A N 1
ATOM 628 C CA . LYS A 1 81 ? 5.373 35.359 10.159 1.00 60.00 81 LYS A CA 1
ATOM 629 C C . LYS A 1 81 ? 4.244 34.931 9.222 1.00 60.00 81 LYS A C 1
ATOM 631 O O . LYS A 1 81 ? 3.848 35.703 8.362 1.00 60.00 81 LYS A O 1
ATOM 636 N N . PHE A 1 82 ? 3.754 33.702 9.347 1.00 62.12 82 PHE A N 1
ATOM 637 C CA . PHE A 1 82 ? 2.391 33.436 8.886 1.00 62.12 82 PHE A CA 1
ATOM 638 C C . PHE A 1 82 ? 1.460 33.727 10.058 1.00 62.12 82 PHE A C 1
ATOM 640 O O . PHE A 1 82 ? 1.181 32.853 10.876 1.00 62.12 82 PHE A O 1
ATOM 647 N N . ASP A 1 83 ? 1.065 34.987 10.166 1.00 60.59 83 ASP A N 1
ATOM 648 C CA . ASP A 1 83 ? 0.224 35.509 11.233 1.00 60.59 83 ASP A CA 1
ATOM 649 C C . ASP A 1 83 ? -1.269 35.317 10.903 1.00 60.59 83 ASP A C 1
ATOM 651 O O . ASP A 1 83 ? -2.099 35.287 11.816 1.00 60.59 83 ASP A O 1
ATOM 655 N N . THR A 1 84 ? -1.634 35.150 9.620 1.00 65.94 84 THR A N 1
ATOM 656 C CA . THR A 1 84 ? -3.043 35.066 9.188 1.00 65.94 84 THR A CA 1
ATOM 657 C C . THR A 1 84 ? -3.329 33.972 8.152 1.00 65.94 84 THR A C 1
ATOM 659 O O . THR A 1 84 ? -2.467 33.560 7.377 1.00 65.94 84 THR A O 1
ATOM 662 N N . ASP A 1 85 ? -4.588 33.519 8.106 1.00 72.62 85 ASP A N 1
ATOM 663 C CA . ASP A 1 85 ? -5.085 32.629 7.044 1.00 72.62 85 ASP A CA 1
ATOM 664 C C . ASP A 1 85 ? -4.972 33.294 5.650 1.00 72.62 85 ASP A C 1
ATOM 666 O O . ASP A 1 85 ? -4.751 32.614 4.649 1.00 72.62 85 ASP A O 1
ATOM 670 N N . GLU A 1 86 ? -5.050 34.629 5.587 1.00 79.06 86 GLU A N 1
ATOM 671 C CA . GLU A 1 86 ? -4.926 35.437 4.363 1.00 79.06 86 GLU A CA 1
ATOM 672 C C . GLU A 1 86 ? -3.523 35.352 3.740 1.00 79.06 86 GLU A C 1
ATOM 674 O O . GLU A 1 86 ? -3.379 35.261 2.520 1.00 79.06 86 GLU A O 1
ATOM 679 N N . GLU A 1 87 ? -2.475 35.309 4.563 1.00 80.25 87 GLU A N 1
ATOM 680 C CA . GLU A 1 87 ? -1.091 35.138 4.106 1.00 80.25 87 GLU A CA 1
ATOM 681 C C . GLU A 1 87 ? -0.848 33.751 3.494 1.00 80.25 87 GLU A C 1
ATOM 683 O O . GLU A 1 87 ? -0.115 33.617 2.504 1.00 80.25 87 GLU A O 1
ATOM 688 N N . ILE A 1 88 ? -1.486 32.714 4.049 1.00 78.94 88 ILE A N 1
ATOM 689 C CA . ILE A 1 88 ? -1.454 31.358 3.485 1.00 78.94 88 ILE A CA 1
ATOM 690 C C . ILE A 1 88 ? -2.155 31.348 2.134 1.00 78.94 88 ILE A C 1
ATOM 692 O O . ILE A 1 88 ? -1.607 30.821 1.167 1.00 78.94 88 ILE A O 1
ATOM 696 N N . GLU A 1 89 ? -3.343 31.942 2.062 1.00 80.94 89 GLU A N 1
ATOM 697 C CA . GLU A 1 89 ? -4.149 31.939 0.847 1.00 80.94 89 GLU A CA 1
ATOM 698 C C . GLU A 1 89 ? -3.472 32.730 -0.276 1.00 80.94 89 GLU A C 1
ATOM 700 O O . GLU A 1 89 ? -3.342 32.230 -1.391 1.00 80.94 89 GLU A O 1
ATOM 705 N N . THR A 1 90 ? -2.889 33.886 0.050 1.00 83.19 90 THR A N 1
ATOM 706 C CA . THR A 1 90 ? -2.046 34.660 -0.875 1.00 83.19 90 THR A CA 1
ATOM 707 C C . THR A 1 90 ? -0.872 33.822 -1.384 1.00 83.19 90 THR A C 1
ATOM 709 O O . THR A 1 90 ? -0.547 33.826 -2.572 1.00 83.19 90 THR A O 1
ATOM 712 N N . SER A 1 91 ? -0.227 33.061 -0.493 1.00 84.25 91 SER A N 1
ATOM 713 C CA . SER A 1 91 ? 0.875 32.179 -0.879 1.00 84.25 91 SER A CA 1
ATOM 714 C C . SER A 1 91 ? 0.403 31.058 -1.808 1.00 84.25 91 SER A C 1
ATOM 716 O O . SER A 1 91 ? 1.081 30.770 -2.791 1.00 84.25 91 SER A O 1
ATOM 718 N N . ARG A 1 92 ? -0.758 30.445 -1.542 1.00 83.06 92 ARG A N 1
ATOM 719 C CA . ARG A 1 92 ? -1.358 29.424 -2.416 1.00 83.06 92 ARG A CA 1
ATOM 720 C C . ARG A 1 92 ? -1.688 29.983 -3.786 1.00 83.06 92 ARG A C 1
ATOM 722 O O . ARG A 1 92 ? -1.325 29.367 -4.783 1.00 83.06 92 ARG A O 1
ATOM 729 N N . GLU A 1 93 ? -2.288 31.167 -3.843 1.00 83.75 93 GLU A N 1
ATOM 730 C CA . GLU A 1 93 ? -2.623 31.831 -5.098 1.00 83.75 93 GLU A CA 1
ATOM 731 C C . GLU A 1 93 ? -1.368 32.096 -5.942 1.00 83.75 93 GLU A C 1
ATOM 733 O O . GLU A 1 93 ? -1.331 31.738 -7.118 1.00 83.75 93 GLU A O 1
ATOM 738 N N . ILE A 1 94 ? -0.303 32.645 -5.350 1.00 85.00 94 ILE A N 1
ATOM 739 C CA . ILE A 1 94 ? 0.958 32.902 -6.065 1.00 85.00 94 ILE A CA 1
ATOM 740 C C . ILE A 1 94 ? 1.583 31.590 -6.554 1.00 85.00 94 ILE A C 1
ATOM 742 O O . ILE A 1 94 ? 1.968 31.481 -7.719 1.00 85.00 94 ILE A O 1
ATOM 746 N N . ILE A 1 95 ? 1.668 30.575 -5.689 1.00 87.19 95 ILE A N 1
ATOM 747 C CA . ILE A 1 95 ? 2.260 29.278 -6.039 1.00 87.19 95 ILE A CA 1
ATOM 748 C C . ILE A 1 95 ? 1.438 28.558 -7.111 1.00 87.19 95 ILE A C 1
ATOM 750 O O . ILE A 1 95 ? 2.026 27.925 -7.991 1.00 87.19 95 ILE A O 1
ATOM 754 N N . SER A 1 96 ? 0.111 28.725 -7.111 1.00 82.75 96 SER A N 1
ATOM 755 C CA . SER A 1 96 ? -0.785 28.165 -8.128 1.00 82.75 96 SER A CA 1
ATOM 756 C C . SER A 1 96 ? -0.441 28.619 -9.555 1.00 82.75 96 SER A C 1
ATOM 758 O O . SER A 1 96 ? -0.757 27.930 -10.521 1.00 82.75 96 SER A O 1
ATOM 760 N N . LYS A 1 97 ? 0.278 29.740 -9.712 1.00 83.56 97 LYS A N 1
ATOM 761 C CA . LYS A 1 97 ? 0.704 30.274 -11.016 1.00 83.56 97 LYS A CA 1
ATOM 762 C C . LYS A 1 97 ? 1.910 29.548 -11.619 1.00 83.56 97 LYS A C 1
ATOM 764 O O . LYS A 1 97 ? 2.113 29.635 -12.826 1.00 83.56 97 LYS A O 1
ATOM 769 N N . ILE A 1 98 ? 2.687 28.804 -10.823 1.00 82.50 98 ILE A N 1
ATOM 770 C CA . ILE A 1 98 ? 3.866 28.043 -11.298 1.00 82.50 98 ILE A CA 1
ATOM 771 C C . ILE A 1 98 ? 3.445 26.886 -12.222 1.00 82.50 98 ILE A C 1
ATOM 773 O O . ILE A 1 98 ? 4.229 26.407 -13.043 1.00 82.50 98 ILE A O 1
ATOM 777 N N . GLY A 1 99 ? 2.191 26.442 -12.148 1.00 65.38 99 GLY A N 1
ATOM 778 C CA . GLY A 1 99 ? 1.630 25.504 -13.111 1.00 65.38 99 GLY A CA 1
ATOM 779 C C . GLY A 1 99 ? 0.147 25.264 -12.876 1.00 65.38 99 GLY A C 1
ATOM 780 O O . GLY A 1 99 ? -0.344 25.451 -11.775 1.00 65.38 99 GLY A O 1
ATOM 781 N N . ARG A 1 100 ? -0.579 24.801 -13.902 1.00 57.00 100 ARG A N 1
ATOM 782 C CA . ARG A 1 100 ? -1.988 24.405 -13.743 1.00 57.00 100 ARG A CA 1
ATOM 783 C C . ARG A 1 100 ? -2.073 23.195 -12.812 1.00 57.00 100 ARG A C 1
ATOM 785 O O . ARG A 1 100 ? -1.825 22.058 -13.233 1.00 57.00 100 ARG A O 1
ATOM 792 N N . PHE A 1 101 ? -2.369 23.446 -11.548 1.00 61.91 101 PHE A N 1
ATOM 793 C CA . PHE A 1 101 ? -2.886 22.447 -10.629 1.00 61.91 101 PHE A CA 1
ATOM 794 C C . PHE A 1 101 ? -4.309 22.124 -11.114 1.00 61.91 101 PHE A C 1
ATOM 796 O O . PHE A 1 101 ? -5.137 23.017 -11.265 1.00 61.91 101 PHE A O 1
ATOM 803 N N . ASN A 1 102 ? -4.540 20.891 -11.571 1.00 48.84 102 ASN A N 1
ATOM 804 C CA . ASN A 1 102 ? -5.802 20.531 -12.223 1.00 48.84 102 ASN A CA 1
ATOM 805 C C . ASN A 1 102 ? -6.898 20.374 -11.162 1.00 48.84 102 ASN A C 1
ATOM 807 O O . ASN A 1 102 ? -6.696 19.636 -10.203 1.00 48.84 102 ASN A O 1
ATOM 811 N N . GLU A 1 103 ? -8.091 20.919 -11.416 1.00 42.28 103 GLU A N 1
ATOM 812 C CA . GLU A 1 103 ? -9.290 20.787 -10.560 1.00 42.28 103 GLU A CA 1
ATOM 813 C C . GLU A 1 103 ? -9.729 19.326 -10.286 1.00 42.28 103 GLU A C 1
ATOM 815 O O . GLU A 1 103 ? -10.606 19.079 -9.464 1.00 42.28 103 GLU A O 1
ATOM 820 N N . ILE A 1 104 ? -9.134 18.341 -10.972 1.00 42.06 104 ILE A N 1
ATOM 821 C CA . ILE A 1 104 ? -9.487 16.913 -10.898 1.00 42.06 104 ILE A CA 1
ATOM 822 C C . ILE A 1 104 ? -8.676 16.166 -9.814 1.00 42.06 104 ILE A C 1
ATOM 824 O O . ILE A 1 104 ? -9.062 15.071 -9.397 1.00 42.06 104 ILE A O 1
ATOM 828 N N . GLU A 1 105 ? -7.562 16.718 -9.320 1.00 45.28 105 GLU A N 1
ATOM 829 C CA . GLU A 1 105 ? -6.795 16.098 -8.230 1.00 45.28 105 GLU A CA 1
ATOM 830 C C . GLU A 1 105 ? -7.443 16.408 -6.872 1.00 45.28 105 GLU A C 1
ATOM 832 O O . GLU A 1 105 ? -7.852 17.534 -6.607 1.00 45.28 105 GLU A O 1
ATOM 837 N N . SER A 1 106 ? -7.568 15.408 -5.986 1.00 47.81 106 SER A N 1
ATOM 838 C CA . SER A 1 106 ? -8.167 15.642 -4.665 1.00 47.81 106 SER A CA 1
ATOM 839 C C . SER A 1 106 ? -7.412 16.766 -3.942 1.00 47.81 106 SER A C 1
ATOM 841 O O . SER A 1 106 ? -6.181 16.734 -3.900 1.00 47.81 106 SER A O 1
ATOM 843 N N . HIS A 1 107 ? -8.141 17.708 -3.333 1.00 57.31 107 HIS A N 1
ATOM 844 C CA . HIS A 1 107 ? -7.605 18.913 -2.676 1.00 57.31 107 HIS A CA 1
ATOM 845 C C . HIS A 1 107 ? -6.390 18.643 -1.760 1.00 57.31 107 HIS A C 1
ATOM 847 O O . HIS A 1 107 ? -5.532 19.501 -1.588 1.00 57.31 107 HIS A O 1
ATOM 853 N N . LYS A 1 108 ? -6.265 17.446 -1.168 1.00 57.53 108 LYS A N 1
ATOM 854 C CA . LYS A 1 108 ? -5.124 17.081 -0.308 1.00 57.53 108 LYS A CA 1
ATOM 855 C C . LYS A 1 108 ? -3.797 16.914 -1.059 1.00 57.53 108 LYS A C 1
ATOM 857 O O . LYS A 1 108 ? -2.745 17.141 -0.470 1.00 57.53 108 LYS A O 1
ATOM 862 N N . PHE A 1 109 ? -3.827 16.475 -2.314 1.00 66.38 109 PHE A N 1
ATOM 863 C CA . PHE A 1 109 ? -2.617 16.196 -3.095 1.00 66.38 109 PHE A CA 1
ATOM 864 C C . PHE A 1 109 ? -2.057 17.436 -3.763 1.00 66.38 109 PHE A C 1
ATOM 866 O O . PHE A 1 109 ? -0.842 17.629 -3.784 1.00 66.38 109 PHE A O 1
ATOM 873 N N . ASP A 1 110 ? -2.962 18.288 -4.230 1.00 74.88 110 ASP A N 1
ATOM 874 C CA . ASP A 1 110 ? -2.636 19.588 -4.786 1.00 74.88 110 ASP A CA 1
ATOM 875 C C . ASP A 1 110 ? -1.776 20.395 -3.799 1.00 74.88 110 ASP A C 1
ATOM 877 O O . ASP A 1 110 ? -0.678 20.852 -4.110 1.00 74.88 110 ASP A O 1
ATOM 881 N N . VAL A 1 111 ? -2.183 20.398 -2.531 1.00 79.69 111 VAL A N 1
ATOM 882 C CA . VAL A 1 111 ? -1.466 21.088 -1.460 1.00 79.69 111 VAL A CA 1
ATOM 883 C C . VAL A 1 111 ? -0.042 20.544 -1.249 1.00 79.69 111 VAL A C 1
ATOM 885 O O . VAL A 1 111 ? 0.872 21.331 -1.024 1.00 79.69 111 VAL A O 1
ATOM 888 N N . ALA A 1 112 ? 0.201 19.234 -1.386 1.00 84.75 112 ALA A N 1
ATOM 889 C CA . ALA A 1 112 ? 1.553 18.673 -1.275 1.00 84.75 112 ALA A CA 1
ATOM 890 C C . ALA A 1 112 ? 2.469 19.111 -2.434 1.00 84.75 112 ALA A C 1
ATOM 892 O O . ALA A 1 112 ? 3.642 19.433 -2.206 1.00 84.75 112 ALA A O 1
ATOM 893 N N . LEU A 1 113 ? 1.939 19.152 -3.664 1.00 88.62 113 LEU A N 1
ATOM 894 C CA . LEU A 1 113 ? 2.655 19.661 -4.839 1.00 88.62 113 LEU A CA 1
ATOM 895 C C . LEU A 1 113 ? 2.940 21.163 -4.699 1.00 88.62 113 LEU A C 1
ATOM 897 O O . LEU A 1 113 ? 4.057 21.610 -4.960 1.00 88.62 113 LEU A O 1
ATOM 901 N N . GLN A 1 114 ? 1.961 21.932 -4.223 1.00 88.00 114 GLN A N 1
ATOM 902 C CA . GLN A 1 114 ? 2.131 23.353 -3.942 1.00 88.00 114 GLN A CA 1
ATOM 903 C C . GLN A 1 114 ? 3.193 23.590 -2.859 1.00 88.00 114 GLN A C 1
ATOM 905 O O . GLN A 1 114 ? 4.042 24.457 -3.039 1.00 88.00 114 GLN A O 1
ATOM 910 N N . THR A 1 115 ? 3.247 22.791 -1.787 1.00 89.88 115 THR A N 1
ATOM 911 C CA . THR A 1 115 ? 4.317 22.887 -0.773 1.00 89.88 115 THR A CA 1
ATOM 912 C C . THR A 1 115 ? 5.708 22.661 -1.370 1.00 89.88 115 THR A C 1
ATOM 914 O O . THR A 1 115 ? 6.658 23.360 -1.014 1.00 89.88 115 THR A O 1
ATOM 917 N N . PHE A 1 116 ? 5.851 21.723 -2.309 1.00 93.75 116 PHE A N 1
ATOM 918 C CA . PHE A 1 116 ? 7.114 21.515 -3.020 1.00 93.75 116 PHE A CA 1
ATOM 919 C C . PHE A 1 116 ? 7.508 22.742 -3.858 1.00 93.75 116 PHE A C 1
ATOM 921 O O . PHE A 1 116 ? 8.634 23.237 -3.745 1.00 93.75 116 PHE A O 1
ATOM 928 N N . CYS A 1 117 ? 6.572 23.282 -4.644 1.00 92.50 117 CYS A N 1
ATOM 929 C CA . CYS A 1 117 ? 6.790 24.509 -5.411 1.00 92.50 117 CYS A CA 1
ATOM 930 C C . CYS A 1 117 ? 7.103 25.708 -4.502 1.00 92.50 117 CYS A C 1
ATOM 932 O O . CYS A 1 117 ? 7.955 26.536 -4.834 1.00 92.50 117 CYS A O 1
ATOM 934 N N . TYR A 1 118 ? 6.462 25.776 -3.336 1.00 90.88 118 TYR A N 1
ATOM 935 C CA . TYR A 1 118 ? 6.705 26.783 -2.314 1.00 90.88 118 TYR A CA 1
ATOM 936 C C . TYR A 1 118 ? 8.137 26.719 -1.776 1.00 90.88 118 TYR A C 1
ATOM 938 O O . TYR A 1 118 ? 8.803 27.752 -1.712 1.00 90.88 118 TYR A O 1
ATOM 946 N N . PHE A 1 119 ? 8.660 25.528 -1.463 1.00 93.75 119 PHE A N 1
ATOM 947 C CA . PHE A 1 119 ? 10.055 25.388 -1.037 1.00 93.75 119 PHE A CA 1
ATOM 948 C C . PHE A 1 119 ? 11.037 25.871 -2.097 1.00 93.75 119 PHE A C 1
ATOM 950 O O . PHE A 1 119 ? 11.921 26.660 -1.778 1.00 93.75 119 PHE A O 1
ATOM 957 N N . ILE A 1 120 ? 10.868 25.462 -3.356 1.00 94.00 120 ILE A N 1
ATOM 958 C CA . ILE A 1 120 ? 11.733 25.930 -4.449 1.00 94.00 120 ILE A CA 1
ATOM 959 C C . ILE A 1 120 ? 11.689 27.457 -4.553 1.00 94.00 120 ILE A C 1
ATOM 961 O O . ILE A 1 120 ? 12.733 28.109 -4.589 1.00 94.00 120 ILE A O 1
ATOM 965 N N . SER A 1 121 ? 10.484 28.024 -4.538 1.00 91.69 121 SER A N 1
ATOM 966 C CA . SER A 1 121 ? 10.266 29.468 -4.625 1.00 91.69 121 SER A CA 1
ATOM 967 C C . SER A 1 121 ? 10.970 30.219 -3.498 1.00 91.69 121 SER A C 1
ATOM 969 O O . SER A 1 121 ? 11.639 31.220 -3.749 1.00 91.69 121 SER A O 1
ATOM 971 N N . ARG A 1 122 ? 10.900 29.695 -2.268 1.00 89.88 122 ARG A N 1
ATOM 972 C CA . ARG A 1 122 ? 11.611 30.243 -1.106 1.00 89.88 122 ARG A CA 1
ATOM 973 C C . ARG A 1 122 ? 13.118 30.202 -1.266 1.00 89.88 122 ARG A C 1
ATOM 975 O O . ARG A 1 122 ? 13.781 31.195 -0.993 1.00 89.88 122 ARG A O 1
ATOM 982 N N . LEU A 1 123 ? 13.673 29.097 -1.752 1.00 92.81 123 LEU A N 1
ATOM 983 C CA . LEU A 1 123 ? 15.116 29.010 -1.971 1.00 92.81 123 LEU A CA 1
ATOM 984 C C . LEU A 1 123 ? 15.597 30.014 -3.029 1.00 92.81 123 LEU A C 1
ATOM 986 O O . LEU A 1 123 ? 16.684 30.576 -2.877 1.00 92.81 123 LEU A O 1
ATOM 990 N N . ILE A 1 124 ? 14.797 30.280 -4.068 1.00 92.12 124 ILE A N 1
ATOM 991 C CA . ILE A 1 124 ? 15.113 31.293 -5.087 1.00 92.12 124 ILE A CA 1
ATOM 992 C C . ILE A 1 124 ? 15.197 32.688 -4.453 1.00 92.12 124 ILE A C 1
ATOM 994 O O . ILE A 1 124 ? 16.169 33.401 -4.694 1.00 92.12 124 ILE A O 1
ATOM 998 N N . ILE A 1 125 ? 14.223 33.076 -3.623 1.00 89.00 125 ILE A N 1
ATOM 999 C CA . ILE A 1 125 ? 14.166 34.437 -3.062 1.00 89.00 125 ILE A CA 1
ATOM 1000 C C . ILE A 1 125 ? 15.073 34.630 -1.836 1.00 89.00 125 ILE A C 1
ATOM 1002 O O . ILE A 1 125 ? 15.793 35.625 -1.760 1.00 89.00 125 ILE A O 1
ATOM 1006 N N . ASP A 1 126 ? 15.094 33.672 -0.907 1.00 87.56 126 ASP A N 1
ATOM 1007 C CA . ASP A 1 126 ? 15.762 33.815 0.392 1.00 87.56 126 ASP A CA 1
ATOM 1008 C C . ASP A 1 126 ? 17.233 33.390 0.327 1.00 87.56 126 ASP A C 1
ATOM 1010 O O . ASP A 1 126 ? 18.096 33.995 0.966 1.00 87.56 126 ASP A O 1
ATOM 1014 N N . LYS A 1 127 ? 17.536 32.343 -0.452 1.00 91.12 127 LYS A N 1
ATOM 1015 C CA . LYS A 1 127 ? 18.890 31.778 -0.587 1.00 91.12 127 LYS A CA 1
ATOM 1016 C C . LYS A 1 127 ? 19.555 32.120 -1.923 1.00 91.12 127 LYS A C 1
ATOM 1018 O O . LYS A 1 127 ? 20.723 31.787 -2.104 1.00 91.12 127 LYS A O 1
ATOM 1023 N N . LYS A 1 128 ? 18.852 32.817 -2.828 1.00 90.69 128 LYS A N 1
ATOM 1024 C CA . LYS A 1 128 ? 19.359 33.279 -4.135 1.00 90.69 128 LYS A CA 1
ATOM 1025 C C . LYS A 1 128 ? 19.964 32.153 -4.978 1.00 90.69 128 LYS A C 1
ATOM 1027 O O . LYS A 1 128 ? 21.002 32.337 -5.613 1.00 90.69 128 LYS A O 1
ATOM 1032 N N . ILE A 1 129 ? 19.337 30.976 -4.962 1.00 93.44 129 ILE A N 1
ATOM 1033 C CA . ILE A 1 129 ? 19.819 29.840 -5.753 1.00 93.44 129 ILE A CA 1
ATOM 1034 C C . ILE A 1 129 ? 19.586 30.056 -7.252 1.00 93.44 129 ILE A C 1
ATOM 1036 O O . ILE A 1 129 ? 18.582 30.634 -7.671 1.00 93.44 129 ILE A O 1
ATOM 1040 N N . THR A 1 130 ? 20.476 29.494 -8.067 1.00 92.69 130 THR A N 1
ATOM 1041 C CA . THR A 1 130 ? 20.197 29.235 -9.483 1.00 92.69 130 THR A CA 1
ATOM 1042 C C . THR A 1 130 ? 19.576 27.851 -9.607 1.00 92.69 130 THR A C 1
ATOM 1044 O O . THR A 1 130 ? 20.178 26.857 -9.187 1.00 92.69 130 THR A O 1
ATOM 1047 N N . LEU A 1 131 ? 18.370 27.787 -10.167 1.00 92.50 131 LEU A N 1
ATOM 1048 C CA . LEU A 1 131 ? 17.608 26.556 -10.279 1.00 92.50 131 LEU A CA 1
ATOM 1049 C C . LEU A 1 131 ? 18.266 25.611 -11.294 1.00 92.50 131 LEU A C 1
ATOM 1051 O O . LEU A 1 131 ? 18.692 26.032 -12.367 1.00 92.50 131 LEU A O 1
ATOM 1055 N N . LYS A 1 132 ? 18.373 24.331 -10.934 1.00 93.00 132 LYS A N 1
ATOM 1056 C CA . LYS A 1 132 ? 18.976 23.277 -11.760 1.00 93.00 132 LYS A CA 1
ATOM 1057 C C . LYS A 1 132 ? 17.936 22.190 -12.032 1.00 93.00 132 LYS A C 1
ATOM 1059 O O . LYS A 1 132 ? 17.106 21.956 -11.154 1.00 93.00 132 LYS A O 1
ATOM 1064 N N . PRO A 1 133 ? 17.983 21.522 -13.193 1.00 95.44 133 PRO A N 1
ATOM 1065 C CA . PRO A 1 133 ? 17.025 20.477 -13.540 1.00 95.44 133 PRO A CA 1
ATOM 1066 C C . PRO A 1 133 ? 17.251 19.183 -12.741 1.00 95.44 133 PRO A C 1
ATOM 1068 O O . PRO A 1 133 ? 18.385 18.742 -12.533 1.00 95.44 133 PRO A O 1
ATOM 1071 N N . PHE A 1 134 ? 16.160 18.571 -12.272 1.00 96.56 134 PHE A N 1
ATOM 1072 C CA . PHE A 1 134 ? 16.177 17.321 -11.505 1.00 96.56 134 PHE A CA 1
ATOM 1073 C C . PHE A 1 134 ? 14.827 16.593 -11.541 1.00 96.56 134 PHE A C 1
ATOM 1075 O O . PHE A 1 134 ? 13.771 17.187 -11.750 1.00 96.56 134 PHE A O 1
ATOM 1082 N N . ASN A 1 135 ? 14.864 15.294 -11.261 1.00 95.81 135 ASN A N 1
ATOM 1083 C CA . ASN A 1 135 ? 13.697 14.494 -10.921 1.00 95.81 135 ASN A CA 1
ATOM 1084 C C . ASN A 1 135 ? 13.758 14.112 -9.440 1.00 95.81 135 ASN A C 1
ATOM 1086 O O . ASN A 1 135 ? 14.755 13.548 -8.988 1.00 95.81 135 ASN A O 1
ATOM 1090 N N . MET A 1 136 ? 12.713 14.436 -8.685 1.00 97.12 136 MET A N 1
ATOM 1091 C CA . MET A 1 136 ? 12.546 14.044 -7.293 1.00 97.12 136 MET A CA 1
ATOM 1092 C C . MET A 1 136 ? 11.433 13.005 -7.180 1.00 97.12 136 MET A C 1
ATOM 1094 O O . MET A 1 136 ? 10.330 13.217 -7.662 1.00 97.12 136 MET A O 1
ATOM 1098 N N . SER A 1 137 ? 11.690 11.907 -6.477 1.00 94.94 137 SER A N 1
ATOM 1099 C CA . SER A 1 137 ? 10.675 10.912 -6.138 1.00 94.94 137 SER A CA 1
ATOM 1100 C C . SER A 1 137 ? 10.594 10.732 -4.627 1.00 94.94 137 SER A C 1
ATOM 1102 O O . SER A 1 137 ? 11.626 10.716 -3.953 1.00 94.94 137 SER A O 1
ATOM 1104 N N . VAL A 1 138 ? 9.379 10.595 -4.099 1.00 93.69 138 VAL A N 1
ATOM 1105 C CA . VAL A 1 138 ? 9.116 10.364 -2.676 1.00 93.69 138 VAL A CA 1
ATOM 1106 C C . VAL A 1 138 ? 8.365 9.044 -2.504 1.00 93.69 138 VAL A C 1
ATOM 1108 O O . VAL A 1 138 ? 7.455 8.727 -3.277 1.00 93.69 138 VAL A O 1
ATOM 1111 N N . LYS A 1 139 ? 8.774 8.255 -1.509 1.00 91.06 139 LYS A N 1
ATOM 1112 C CA . LYS A 1 139 ? 8.128 7.016 -1.054 1.00 91.06 139 LYS A CA 1
ATOM 1113 C C . LYS A 1 139 ? 7.901 7.066 0.452 1.00 91.06 139 LYS A C 1
ATOM 1115 O O . LYS A 1 139 ? 8.717 7.629 1.174 1.00 91.06 139 LYS A O 1
ATOM 1120 N N . PHE A 1 140 ? 6.854 6.428 0.941 1.00 88.69 140 PHE A N 1
ATOM 1121 C CA . PHE A 1 140 ? 6.471 6.422 2.341 1.00 88.69 140 PHE A CA 1
ATOM 1122 C C . PHE A 1 140 ? 6.327 4.994 2.859 1.00 88.69 140 PHE A C 1
ATOM 1124 O O . PHE A 1 140 ? 5.536 4.204 2.358 1.00 88.69 140 PHE A O 1
ATOM 1131 N N . GLU A 1 141 ? 7.019 4.693 3.955 1.00 86.38 141 GLU A N 1
ATOM 1132 C CA . GLU A 1 141 ? 6.604 3.607 4.855 1.00 86.38 141 GLU A CA 1
ATOM 1133 C C . GLU A 1 141 ? 5.488 4.070 5.802 1.00 86.38 141 GLU A C 1
ATOM 1135 O O . GLU A 1 141 ? 4.791 3.263 6.421 1.00 86.38 141 GLU A O 1
ATOM 1140 N N . LEU A 1 142 ? 5.332 5.392 5.922 1.00 80.56 142 LEU A N 1
ATOM 1141 C CA . LEU A 1 142 ? 4.330 6.047 6.742 1.00 80.56 142 LEU A CA 1
ATOM 1142 C C . LEU A 1 142 ? 2.963 5.999 6.048 1.00 80.56 142 LEU A C 1
ATOM 1144 O O . LEU A 1 142 ? 2.800 6.590 4.980 1.00 80.56 142 LEU A O 1
ATOM 1148 N N . PRO A 1 143 ? 1.941 5.382 6.655 1.00 75.62 143 PRO A N 1
ATOM 1149 C CA . PRO A 1 143 ? 0.572 5.536 6.174 1.00 75.62 143 PRO A CA 1
ATOM 1150 C C . PRO A 1 143 ? 0.139 7.012 6.178 1.00 75.62 143 PRO A C 1
ATOM 1152 O O . PRO A 1 143 ? 0.308 7.735 7.165 1.00 75.62 143 PRO A O 1
ATOM 1155 N N . ALA A 1 144 ? -0.479 7.454 5.084 1.00 70.88 144 ALA A N 1
ATOM 1156 C CA . ALA A 1 144 ? -1.055 8.790 5.000 1.00 70.88 144 ALA A CA 1
ATOM 1157 C C . ALA A 1 144 ? -2.294 8.926 5.909 1.00 70.88 144 ALA A C 1
ATOM 1159 O O . ALA A 1 144 ? -3.065 7.986 6.087 1.00 70.88 144 ALA A O 1
ATOM 1160 N N . SER A 1 145 ? -2.521 10.128 6.447 1.00 67.50 145 SER A N 1
ATOM 1161 C CA . SER A 1 145 ? -3.747 10.522 7.175 1.00 67.50 145 SER A CA 1
ATOM 1162 C C . SER A 1 145 ? -4.073 9.776 8.484 1.00 67.50 145 SER A C 1
ATOM 1164 O O . SER A 1 145 ? -5.172 9.933 9.008 1.00 67.50 145 SER A O 1
ATOM 1166 N N . VAL A 1 146 ? -3.138 9.031 9.083 1.00 74.25 146 VAL A N 1
ATOM 1167 C CA . VAL A 1 146 ? -3.377 8.337 10.374 1.00 74.25 146 VAL A CA 1
ATOM 1168 C C . VAL A 1 146 ? -2.798 9.061 11.601 1.00 74.25 146 VAL A C 1
ATOM 1170 O O . VAL A 1 146 ? -2.954 8.609 12.733 1.00 74.25 146 VAL A O 1
ATOM 1173 N N . GLY A 1 147 ? -2.164 10.222 11.404 1.00 79.06 147 GLY A N 1
ATOM 1174 C CA . GLY A 1 147 ? -1.596 11.039 12.488 1.00 79.06 147 GLY A CA 1
ATOM 1175 C C . GLY A 1 147 ? -0.185 10.644 12.935 1.00 79.06 147 GLY A C 1
ATOM 1176 O O . GLY A 1 147 ? 0.227 11.036 14.022 1.00 79.06 147 GLY A O 1
ATOM 1177 N N . LEU A 1 148 ? 0.559 9.911 12.101 1.00 87.25 148 LEU A N 1
ATOM 1178 C CA . LEU A 1 148 ? 1.954 9.522 12.357 1.00 87.25 148 LEU A CA 1
ATOM 1179 C C . LEU A 1 148 ? 2.991 10.523 11.800 1.00 87.25 148 LEU A C 1
ATOM 1181 O O . LEU A 1 148 ? 4.149 10.173 11.594 1.00 87.25 148 LEU A O 1
ATOM 1185 N N . GLY A 1 149 ? 2.586 11.767 11.518 1.00 88.38 149 GLY A N 1
ATOM 1186 C CA . GLY A 1 149 ? 3.492 12.829 11.052 1.00 88.38 149 GLY A CA 1
ATOM 1187 C C . GLY A 1 149 ? 4.023 12.650 9.626 1.00 88.38 149 GLY A C 1
ATOM 1188 O O . GLY A 1 149 ? 5.132 13.084 9.333 1.00 88.38 149 GLY A O 1
ATOM 1189 N N . SER A 1 150 ? 3.257 12.017 8.729 1.00 89.69 150 SER A N 1
ATOM 1190 C CA . SER A 1 150 ? 3.678 11.784 7.336 1.00 89.69 150 SER A CA 1
ATOM 1191 C C . SER A 1 150 ? 3.988 13.077 6.575 1.00 89.69 150 SER A C 1
ATOM 1193 O O . SER A 1 150 ? 4.911 13.103 5.768 1.00 89.69 150 SER A O 1
ATOM 1195 N N . SER A 1 151 ? 3.236 14.149 6.832 1.00 90.56 151 SER A N 1
ATOM 1196 C CA . SER A 1 151 ? 3.440 15.450 6.192 1.00 90.56 151 SER A CA 1
ATOM 1197 C C . SER A 1 151 ? 4.672 16.178 6.751 1.00 90.56 151 SER A C 1
ATOM 1199 O O . SER A 1 151 ? 5.462 16.712 5.977 1.00 90.56 151 SER A O 1
ATOM 1201 N N . GLY A 1 152 ? 4.934 16.072 8.060 1.00 93.19 152 GLY A N 1
ATOM 1202 C CA . GLY A 1 152 ? 6.183 16.546 8.664 1.00 93.19 152 GLY A CA 1
ATOM 1203 C C . GLY A 1 152 ? 7.408 15.844 8.071 1.00 93.19 152 GLY A C 1
ATOM 1204 O O . GLY A 1 152 ? 8.342 16.506 7.622 1.00 93.19 152 GLY A O 1
ATOM 1205 N N . ALA A 1 153 ? 7.357 14.512 7.956 1.00 95.56 153 ALA A N 1
ATOM 1206 C CA . ALA A 1 153 ? 8.416 13.716 7.336 1.00 95.56 153 ALA A CA 1
ATOM 1207 C C . ALA A 1 153 ? 8.615 14.064 5.848 1.00 95.56 153 ALA A C 1
ATOM 1209 O O . ALA A 1 153 ? 9.749 14.179 5.377 1.00 95.56 153 ALA A O 1
ATOM 1210 N N . TYR A 1 154 ? 7.521 14.282 5.109 1.00 94.81 154 TYR A N 1
ATOM 1211 C CA . TYR A 1 154 ? 7.545 14.774 3.728 1.00 94.81 154 TYR A CA 1
ATOM 1212 C C . TYR A 1 154 ? 8.279 16.115 3.629 1.00 94.81 154 TYR A C 1
ATOM 1214 O O . TYR A 1 154 ? 9.292 16.208 2.935 1.00 94.81 154 TYR A O 1
ATOM 1222 N N . CYS A 1 155 ? 7.826 17.118 4.384 1.00 95.50 155 CYS A N 1
ATOM 1223 C CA . CYS A 1 155 ? 8.399 18.458 4.399 1.00 95.50 155 CYS A CA 1
ATOM 1224 C C . CYS A 1 155 ? 9.894 18.436 4.742 1.00 95.50 155 CYS A C 1
ATOM 1226 O O . CYS A 1 155 ? 10.703 18.996 4.000 1.00 95.50 155 CYS A O 1
ATOM 1228 N N . THR A 1 156 ? 10.272 17.732 5.815 1.00 97.69 156 THR A N 1
ATOM 1229 C CA . THR A 1 156 ? 11.668 17.586 6.247 1.00 97.69 156 THR A CA 1
ATOM 1230 C C . THR A 1 156 ? 12.523 16.900 5.184 1.00 97.69 156 THR A C 1
ATOM 1232 O O . THR A 1 156 ? 13.597 17.398 4.847 1.00 97.69 156 THR A O 1
ATOM 1235 N N . SER A 1 157 ? 12.065 15.774 4.627 1.00 97.12 157 SER A N 1
ATOM 1236 C CA . SER A 1 157 ? 12.851 15.018 3.646 1.00 97.12 157 SER A CA 1
ATOM 1237 C C . SER A 1 157 ? 13.091 15.811 2.357 1.00 97.12 157 SER A C 1
ATOM 1239 O O . SER A 1 157 ? 14.191 15.752 1.805 1.00 97.12 157 SER A O 1
ATOM 1241 N N . ILE A 1 158 ? 12.109 16.596 1.898 1.00 97.12 158 ILE A N 1
ATOM 1242 C CA . ILE A 1 158 ? 12.245 17.433 0.703 1.00 97.12 158 ILE A CA 1
ATOM 1243 C C . ILE A 1 158 ? 13.210 18.582 0.952 1.00 97.12 158 ILE A C 1
ATOM 1245 O O . ILE A 1 158 ? 14.185 18.710 0.211 1.00 97.12 158 ILE A O 1
ATOM 1249 N N . ILE A 1 159 ? 12.984 19.409 1.979 1.00 97.06 159 ILE A N 1
ATOM 1250 C CA . ILE A 1 159 ? 13.825 20.597 2.164 1.00 97.06 159 ILE A CA 1
ATOM 1251 C C . ILE A 1 159 ? 15.279 20.215 2.455 1.00 97.06 159 ILE A C 1
ATOM 1253 O O . ILE A 1 159 ? 16.197 20.818 1.901 1.00 97.06 159 ILE A O 1
ATOM 1257 N N . TYR A 1 160 ? 15.499 19.148 3.227 1.00 97.75 160 TYR A N 1
ATOM 1258 C CA . TYR A 1 160 ? 16.837 18.629 3.488 1.00 97.75 160 TYR A CA 1
ATOM 1259 C C . TYR A 1 160 ? 17.524 18.142 2.202 1.00 97.75 160 TYR A C 1
ATOM 1261 O O . TYR A 1 160 ? 18.713 18.400 1.990 1.00 97.75 160 TYR A O 1
ATOM 1269 N N . THR A 1 161 ? 16.776 17.489 1.305 1.00 97.69 161 THR A N 1
ATOM 1270 C CA . THR A 1 161 ? 17.275 17.090 -0.022 1.00 97.69 161 THR A CA 1
ATOM 1271 C C . THR A 1 161 ? 17.649 18.307 -0.865 1.00 97.69 161 THR A C 1
ATOM 1273 O O . THR A 1 161 ? 18.726 18.325 -1.460 1.00 97.69 161 THR A O 1
ATOM 1276 N N . LEU A 1 162 ? 16.804 19.342 -0.889 1.00 97.12 162 LEU A N 1
ATOM 1277 C CA . LEU A 1 162 ? 17.046 20.560 -1.665 1.00 97.12 162 LEU A CA 1
ATOM 1278 C C . LEU A 1 162 ? 18.267 21.332 -1.149 1.00 97.12 162 LEU A C 1
ATOM 1280 O O . LEU A 1 162 ? 19.111 21.730 -1.950 1.00 97.12 162 LEU A O 1
ATOM 1284 N N . PHE A 1 163 ? 18.419 21.487 0.169 1.00 96.44 163 PHE A N 1
ATOM 1285 C CA . PHE A 1 163 ? 19.610 22.101 0.760 1.00 96.44 163 PHE A CA 1
ATOM 1286 C C . PHE A 1 163 ? 20.899 21.384 0.338 1.00 96.44 163 PHE A C 1
ATOM 1288 O O . PHE A 1 163 ? 21.867 22.036 -0.060 1.00 96.44 163 PHE A O 1
ATOM 1295 N N . ASN A 1 164 ? 20.888 20.047 0.352 1.00 95.56 164 ASN A N 1
ATOM 1296 C CA . ASN A 1 164 ? 22.014 19.231 -0.100 1.00 95.56 164 ASN A CA 1
ATOM 1297 C C . ASN A 1 164 ? 22.276 19.364 -1.604 1.00 95.56 164 ASN A C 1
ATOM 1299 O O . ASN A 1 164 ? 23.427 19.465 -2.014 1.00 95.56 164 ASN A O 1
ATOM 1303 N N . PHE A 1 165 ? 21.233 19.357 -2.433 1.00 95.69 165 PHE A N 1
ATOM 1304 C CA . PHE A 1 165 ? 21.370 19.439 -3.888 1.00 95.69 165 PHE A CA 1
ATOM 1305 C C . PHE A 1 165 ? 21.922 20.794 -4.352 1.00 95.69 165 PHE A C 1
ATOM 1307 O O . PHE A 1 165 ? 22.780 20.859 -5.236 1.00 95.69 165 PHE A O 1
ATOM 1314 N N . PHE A 1 166 ? 21.465 21.881 -3.729 1.00 95.25 166 PHE A N 1
ATOM 1315 C CA . PHE A 1 166 ? 21.896 23.239 -4.056 1.00 95.25 166 PHE A CA 1
ATOM 1316 C C . PHE A 1 166 ? 23.154 23.692 -3.302 1.00 95.25 166 PHE A C 1
ATOM 1318 O O . PHE A 1 166 ? 23.601 24.815 -3.523 1.00 95.25 166 PHE A O 1
ATOM 1325 N N . ASN A 1 167 ? 23.755 22.837 -2.463 1.00 93.69 167 ASN A N 1
ATOM 1326 C CA . ASN A 1 167 ? 24.912 23.165 -1.618 1.00 93.69 167 ASN A CA 1
ATOM 1327 C C . ASN A 1 167 ? 24.699 24.436 -0.776 1.00 93.69 167 ASN A C 1
ATOM 1329 O O . ASN A 1 167 ? 25.584 25.285 -0.667 1.00 93.69 167 ASN A O 1
ATOM 1333 N N . ILE A 1 168 ? 23.505 24.583 -0.204 1.00 93.94 168 ILE A N 1
ATOM 1334 C CA . ILE A 1 168 ? 23.172 25.717 0.660 1.00 93.94 168 ILE A CA 1
ATOM 1335 C C . ILE A 1 168 ? 23.786 25.449 2.040 1.00 93.94 168 ILE A C 1
ATOM 1337 O O . ILE A 1 168 ? 23.604 24.351 2.551 1.00 93.94 168 ILE A O 1
ATOM 1341 N N . PRO A 1 169 ? 24.493 26.397 2.675 1.00 93.38 169 PRO A N 1
ATOM 1342 C CA . PRO A 1 169 ? 24.860 26.274 4.086 1.00 93.38 169 PRO A CA 1
ATOM 1343 C C . PRO A 1 169 ? 23.610 26.358 4.977 1.00 93.38 169 PRO A C 1
ATOM 1345 O O . PRO A 1 169 ? 22.817 27.297 4.836 1.00 93.38 169 PRO A O 1
ATOM 1348 N N . TYR A 1 170 ? 23.429 25.386 5.872 1.00 93.81 170 TYR A N 1
ATOM 1349 C CA . TYR A 1 170 ? 22.279 25.308 6.777 1.00 93.81 170 TYR A CA 1
ATOM 1350 C C . TYR A 1 170 ? 22.648 24.687 8.125 1.00 93.81 170 TYR A C 1
ATOM 1352 O O . TYR A 1 170 ? 23.521 23.824 8.204 1.00 93.81 170 TYR A O 1
ATOM 1360 N N . GLU A 1 171 ? 21.901 25.075 9.152 1.00 94.44 171 GLU A N 1
ATOM 1361 C CA . GLU A 1 171 ? 21.778 24.354 10.416 1.00 94.44 171 GLU A CA 1
ATOM 1362 C C . GLU A 1 171 ? 20.507 23.491 10.403 1.00 94.44 171 GLU A C 1
ATOM 1364 O O . GLU A 1 171 ? 19.568 23.742 9.645 1.00 94.44 171 GLU A O 1
ATOM 1369 N N . LEU A 1 172 ? 20.417 22.473 11.264 1.00 93.56 172 LEU A N 1
ATOM 1370 C CA . LEU A 1 172 ? 19.186 21.669 11.364 1.00 93.56 172 LEU A CA 1
ATOM 1371 C C . LEU A 1 172 ? 17.961 22.511 11.759 1.00 93.56 172 LEU A C 1
ATOM 1373 O O . LEU A 1 172 ? 16.845 22.204 11.343 1.00 93.56 172 LEU A O 1
ATOM 1377 N N . GLU A 1 173 ? 18.168 23.606 12.488 1.00 92.12 173 GLU A N 1
ATOM 1378 C CA . GLU A 1 173 ? 17.106 24.560 12.806 1.00 92.12 173 GLU A CA 1
ATOM 1379 C C . GLU A 1 173 ? 16.504 25.183 11.536 1.00 92.12 173 GLU A C 1
ATOM 1381 O O . GLU A 1 173 ? 15.295 25.380 11.478 1.00 92.12 173 GLU A O 1
ATOM 1386 N N . ASP A 1 174 ? 17.291 25.405 10.474 1.00 92.94 174 ASP A N 1
ATOM 1387 C CA . ASP A 1 174 ? 16.766 25.875 9.184 1.00 92.94 174 ASP A CA 1
ATOM 1388 C C . ASP A 1 174 ? 15.816 24.844 8.557 1.00 92.94 174 ASP A C 1
ATOM 1390 O O . ASP A 1 174 ? 14.789 25.202 7.984 1.00 92.94 174 ASP A O 1
ATOM 1394 N N . VAL A 1 175 ? 16.117 23.550 8.691 1.00 95.12 175 VAL A N 1
ATOM 1395 C CA . VAL A 1 175 ? 15.266 22.458 8.185 1.00 95.12 175 VAL A CA 1
ATOM 1396 C C . VAL A 1 175 ? 13.933 22.438 8.936 1.00 95.12 175 VAL A C 1
ATOM 1398 O O . VAL A 1 175 ? 12.879 22.321 8.308 1.00 95.12 175 VAL A O 1
ATOM 1401 N N . VAL A 1 176 ? 13.966 22.594 10.266 1.00 93.12 176 VAL A N 1
ATOM 1402 C CA . VAL A 1 176 ? 12.757 22.678 11.109 1.00 93.12 176 VAL A CA 1
ATOM 1403 C C . VAL A 1 176 ? 11.906 23.869 10.725 1.00 93.12 176 VAL A C 1
ATOM 1405 O O . VAL A 1 176 ? 10.704 23.738 10.508 1.00 93.12 176 VAL A O 1
ATOM 1408 N N . ASN A 1 177 ? 12.549 25.015 10.604 1.00 90.50 177 ASN A N 1
ATOM 1409 C CA . ASN A 1 177 ? 11.946 26.251 10.174 1.00 90.50 177 ASN A CA 1
ATOM 1410 C C . ASN A 1 177 ? 11.211 26.052 8.842 1.00 90.50 177 ASN A C 1
ATOM 1412 O O . ASN A 1 177 ? 9.998 26.242 8.774 1.00 90.50 177 ASN A O 1
ATOM 1416 N N . TYR A 1 178 ? 11.899 25.576 7.798 1.00 92.31 178 TYR A N 1
ATOM 1417 C CA . TYR A 1 178 ? 11.294 25.481 6.465 1.00 92.31 178 TYR A CA 1
ATOM 1418 C C . TYR A 1 178 ? 10.191 24.440 6.440 1.00 92.31 178 TYR A C 1
ATOM 1420 O O . TYR A 1 178 ? 9.098 24.712 5.941 1.00 92.31 178 TYR A O 1
ATOM 1428 N N . GLY A 1 179 ? 10.441 23.276 7.037 1.00 93.12 179 GLY A N 1
ATOM 1429 C CA . GLY A 1 179 ? 9.434 22.235 7.115 1.00 93.12 179 GLY A CA 1
ATOM 1430 C C . GLY A 1 179 ? 8.192 22.677 7.893 1.00 93.12 179 GLY A C 1
ATOM 1431 O O . GLY A 1 179 ? 7.089 22.320 7.492 1.00 93.12 179 GLY A O 1
ATOM 1432 N N . THR A 1 180 ? 8.335 23.496 8.943 1.00 90.12 180 THR A N 1
ATOM 1433 C CA . THR A 1 180 ? 7.200 24.011 9.732 1.00 90.12 180 THR A CA 1
ATOM 1434 C C . THR A 1 180 ? 6.315 24.926 8.898 1.00 90.12 180 THR A C 1
ATOM 1436 O O . THR A 1 180 ? 5.094 24.806 8.969 1.00 90.12 180 THR A O 1
ATOM 1439 N N . PHE A 1 181 ? 6.894 25.771 8.041 1.00 87.38 181 PHE A N 1
ATOM 1440 C CA . PHE A 1 181 ? 6.103 26.567 7.096 1.00 87.38 181 PHE A CA 1
ATOM 1441 C C . PHE A 1 181 ? 5.482 25.727 5.990 1.00 87.38 181 PHE A C 1
ATOM 1443 O O . PHE A 1 181 ? 4.363 26.017 5.580 1.00 87.38 181 PHE A O 1
ATOM 1450 N N . GLY A 1 182 ? 6.156 24.665 5.546 1.00 89.88 182 GLY A N 1
ATOM 1451 C CA . GLY A 1 182 ? 5.542 23.670 4.669 1.00 89.88 182 GLY A CA 1
ATOM 1452 C C . GLY A 1 182 ? 4.310 23.030 5.310 1.00 89.88 182 GLY A C 1
ATOM 1453 O O . GLY A 1 182 ? 3.247 23.013 4.704 1.00 89.88 182 GLY A O 1
ATOM 1454 N N . GLU A 1 183 ? 4.413 22.591 6.566 1.00 88.00 183 GLU A N 1
ATOM 1455 C CA . GLU A 1 183 ? 3.284 22.065 7.346 1.00 88.00 183 GLU A CA 1
ATOM 1456 C C . GLU A 1 183 ? 2.165 23.091 7.531 1.00 88.00 183 GLU A C 1
ATOM 1458 O O . GLU A 1 183 ? 0.989 22.759 7.397 1.00 88.00 183 GLU A O 1
ATOM 1463 N N . TYR A 1 184 ? 2.523 24.341 7.828 1.00 84.94 184 TYR A N 1
ATOM 1464 C CA . TYR A 1 184 ? 1.569 25.437 7.967 1.00 84.94 184 TYR A CA 1
ATOM 1465 C C . TYR A 1 184 ? 0.817 25.675 6.655 1.00 84.94 184 TYR A C 1
ATOM 1467 O O . TYR A 1 184 ? -0.404 25.787 6.644 1.00 84.94 184 TYR A O 1
ATOM 1475 N N . PHE A 1 185 ? 1.532 25.646 5.531 1.00 82.00 185 PHE A N 1
ATOM 1476 C CA . PHE A 1 185 ? 0.953 25.736 4.198 1.00 82.00 185 PHE A CA 1
ATOM 1477 C C . PHE A 1 185 ? 0.013 24.553 3.896 1.00 82.00 185 PHE A C 1
ATOM 1479 O O . PHE A 1 185 ? -1.048 24.748 3.293 1.00 82.00 185 PHE A O 1
ATOM 1486 N N . ILE A 1 186 ? 0.351 23.344 4.373 1.00 81.50 186 ILE A N 1
ATOM 1487 C CA . ILE A 1 186 ? -0.471 22.139 4.191 1.00 81.50 186 ILE A CA 1
ATOM 1488 C C . ILE A 1 186 ? -1.755 22.175 5.025 1.00 81.50 186 ILE A C 1
ATOM 1490 O O . ILE A 1 186 ? -2.846 21.949 4.502 1.00 81.50 186 ILE A O 1
ATOM 1494 N N . HIS A 1 187 ? -1.640 22.441 6.326 1.00 77.19 187 HIS A N 1
ATOM 1495 C CA . HIS A 1 187 ? -2.729 22.241 7.292 1.00 77.19 187 HIS A CA 1
ATOM 1496 C C . HIS A 1 187 ? -3.393 23.536 7.768 1.00 77.19 187 HIS A C 1
ATOM 1498 O O . HIS A 1 187 ? -4.376 23.490 8.508 1.00 77.19 187 HIS A O 1
ATOM 1504 N N . GLY A 1 188 ? -2.856 24.693 7.387 1.00 73.69 188 GLY A N 1
ATOM 1505 C CA . GLY A 1 188 ? -3.262 26.011 7.880 1.00 73.69 188 GLY A CA 1
ATOM 1506 C C . GLY A 1 188 ? -2.674 26.371 9.248 1.00 73.69 188 GLY A C 1
ATOM 1507 O O . GLY A 1 188 ? -2.598 27.542 9.589 1.00 73.69 188 GLY A O 1
ATOM 1508 N N . LYS A 1 189 ? -2.265 25.378 10.051 1.00 74.56 189 LYS A N 1
ATOM 1509 C CA . LYS A 1 189 ? -1.628 25.556 11.364 1.00 74.56 189 LYS A CA 1
ATOM 1510 C C . LYS A 1 189 ? -0.607 24.455 11.613 1.00 74.56 189 LYS A C 1
ATOM 1512 O O . LYS A 1 189 ? -0.828 23.311 11.230 1.00 74.56 189 LYS A O 1
ATOM 1517 N N . SER A 1 190 ? 0.474 24.783 12.314 1.00 78.88 190 SER A N 1
ATOM 1518 C CA . SER A 1 190 ? 1.485 23.814 12.744 1.00 78.88 190 SER A CA 1
ATOM 1519 C C . SER A 1 190 ? 2.132 24.256 14.052 1.00 78.88 190 SER A C 1
ATOM 1521 O O . SER A 1 190 ? 2.433 25.433 14.225 1.00 78.88 190 SER A O 1
ATOM 1523 N N . SER A 1 191 ? 2.361 23.315 14.971 1.00 79.62 191 SER A N 1
ATOM 1524 C CA . SER A 1 191 ? 3.167 23.551 16.179 1.00 79.62 191 SER A CA 1
ATOM 1525 C C . SER A 1 191 ? 4.669 23.371 15.937 1.00 79.62 191 SER A C 1
ATOM 1527 O O . SER A 1 191 ? 5.461 23.576 16.852 1.00 79.62 191 SER A O 1
ATOM 1529 N N . GLY A 1 192 ? 5.064 22.910 14.745 1.00 85.62 192 GLY A N 1
ATOM 1530 C CA . GLY A 1 192 ? 6.446 22.561 14.411 1.00 85.62 192 GLY A CA 1
ATOM 1531 C C . GLY A 1 192 ? 6.934 21.228 14.991 1.00 85.62 192 GLY A C 1
ATOM 1532 O O . GLY A 1 192 ? 7.989 20.753 14.582 1.00 85.62 192 GLY A O 1
ATOM 1533 N N . ILE A 1 193 ? 6.180 20.569 15.883 1.00 89.62 193 ILE A N 1
ATOM 1534 C CA . ILE A 1 193 ? 6.639 19.339 16.560 1.00 89.62 193 ILE A CA 1
ATOM 1535 C C . ILE A 1 193 ? 6.882 18.173 15.596 1.00 89.62 193 ILE A C 1
ATOM 1537 O O . ILE A 1 193 ? 7.865 17.449 15.737 1.00 89.62 193 ILE A O 1
ATOM 1541 N N . ASP A 1 194 ? 6.017 18.013 14.594 1.00 91.81 194 ASP A N 1
ATOM 1542 C CA . ASP A 1 194 ? 6.114 16.925 13.620 1.00 91.81 194 ASP A CA 1
ATOM 1543 C C . ASP A 1 194 ? 7.403 17.057 12.798 1.00 91.81 194 ASP A C 1
ATOM 1545 O O . ASP A 1 194 ? 8.115 16.077 12.580 1.00 91.81 194 ASP A O 1
ATOM 1549 N N . VAL A 1 195 ? 7.749 18.286 12.415 1.00 93.88 195 VAL A N 1
ATOM 1550 C CA . VAL A 1 195 ? 8.961 18.613 11.655 1.00 93.88 195 VAL A CA 1
ATOM 1551 C C . VAL A 1 195 ? 10.189 18.549 12.552 1.00 93.88 195 VAL A C 1
ATOM 1553 O O . VAL A 1 195 ? 11.202 17.989 12.151 1.00 93.88 195 VAL A O 1
ATOM 1556 N N . ALA A 1 196 ? 10.108 19.054 13.784 1.00 93.94 196 ALA A N 1
ATOM 1557 C CA . ALA A 1 196 ? 11.200 18.982 14.747 1.00 93.94 196 ALA A CA 1
ATOM 1558 C C . ALA A 1 196 ? 11.606 17.529 15.031 1.00 93.94 196 ALA A C 1
ATOM 1560 O O . ALA A 1 196 ? 12.790 17.211 14.976 1.00 93.94 196 ALA A O 1
ATOM 1561 N N . LEU A 1 197 ? 10.644 16.628 15.255 1.00 95.12 197 LEU A N 1
ATOM 1562 C CA . LEU A 1 197 ? 10.920 15.197 15.430 1.00 95.12 197 LEU A CA 1
ATOM 1563 C C . LEU A 1 197 ? 11.393 14.529 14.136 1.00 95.12 197 LEU A C 1
ATOM 1565 O O . LEU A 1 197 ? 12.284 13.687 14.182 1.00 95.12 197 LEU A O 1
ATOM 1569 N N . SER A 1 198 ? 10.863 14.934 12.981 1.00 96.81 198 SER A N 1
ATOM 1570 C CA . SER A 1 198 ? 11.358 14.463 11.680 1.00 96.81 198 SER A CA 1
ATOM 1571 C C . SER A 1 198 ? 12.809 14.895 11.428 1.00 96.81 198 SER A C 1
ATOM 1573 O O . SER A 1 198 ? 13.579 14.177 10.798 1.00 96.81 198 SER A O 1
ATOM 1575 N N . THR A 1 199 ? 13.215 16.063 11.925 1.00 96.94 199 THR A N 1
ATOM 1576 C CA . THR A 1 199 ? 14.556 16.618 11.716 1.00 96.94 199 THR A CA 1
ATOM 1577 C C . THR A 1 199 ? 15.554 16.102 12.747 1.00 96.94 199 THR A C 1
ATOM 1579 O O . THR A 1 199 ? 16.599 15.575 12.374 1.00 96.94 199 THR A O 1
ATOM 1582 N N . TYR A 1 200 ? 15.243 16.230 14.036 1.00 95.00 200 TYR A N 1
ATOM 1583 C CA . TYR A 1 200 ? 16.150 15.893 15.135 1.00 95.00 200 TYR A CA 1
ATOM 1584 C C . TYR A 1 200 ? 16.064 14.424 15.565 1.00 95.00 200 TYR A C 1
ATOM 1586 O O . TYR A 1 200 ? 17.027 13.891 16.124 1.00 95.00 200 TYR A O 1
ATOM 1594 N N . GLY A 1 201 ? 14.939 13.758 15.295 1.00 93.81 201 GLY A N 1
ATOM 1595 C CA . GLY A 1 201 ? 14.659 12.412 15.786 1.00 93.81 201 GLY A CA 1
ATOM 1596 C C . GLY A 1 201 ? 14.379 12.384 17.286 1.00 93.81 201 GLY A C 1
ATOM 1597 O O . GLY A 1 201 ? 13.958 13.378 17.881 1.00 93.81 201 GLY A O 1
ATOM 1598 N N . LYS A 1 202 ? 14.691 11.239 17.902 1.00 92.31 202 LYS A N 1
ATOM 1599 C CA . LYS A 1 202 ? 14.665 11.021 19.357 1.00 92.31 202 LYS A CA 1
ATOM 1600 C C . LYS A 1 202 ? 13.262 11.214 19.952 1.00 92.31 202 LYS A C 1
ATOM 1602 O O . LYS A 1 202 ? 12.252 10.969 19.292 1.00 92.31 202 LYS A O 1
ATOM 1607 N N . ILE A 1 203 ? 13.204 11.583 21.229 1.00 93.44 203 ILE A N 1
ATOM 1608 C CA . ILE A 1 203 ? 11.985 11.898 21.972 1.00 93.44 203 ILE A CA 1
ATOM 1609 C C . ILE A 1 203 ? 12.070 13.361 22.410 1.00 93.44 203 ILE A C 1
ATOM 1611 O O . ILE A 1 203 ? 13.144 13.845 22.767 1.00 93.44 203 ILE A O 1
ATOM 1615 N N . ALA A 1 204 ? 10.947 14.067 22.368 1.00 93.62 204 ALA A N 1
ATOM 1616 C CA . ALA A 1 204 ? 10.849 15.477 22.701 1.00 93.62 204 ALA A CA 1
ATOM 1617 C C . ALA A 1 204 ? 9.737 15.736 23.718 1.00 93.62 204 ALA A C 1
ATOM 1619 O O . ALA A 1 204 ? 8.690 15.079 23.699 1.00 93.62 204 ALA A O 1
ATOM 1620 N N . SER A 1 205 ? 9.963 16.737 24.566 1.00 94.12 205 SER A N 1
ATOM 1621 C CA . SER A 1 205 ? 8.917 17.381 25.350 1.00 94.12 205 SER A CA 1
ATOM 1622 C C . SER A 1 205 ? 8.508 18.694 24.672 1.00 94.12 205 SER A C 1
ATOM 1624 O O . SER A 1 205 ? 9.320 19.386 24.046 1.00 94.12 205 SER A O 1
ATOM 1626 N N . PHE A 1 206 ? 7.222 19.019 24.743 1.00 92.56 206 PHE A N 1
ATOM 1627 C CA . PHE A 1 206 ? 6.671 20.231 24.150 1.00 92.56 206 PHE A CA 1
ATOM 1628 C C . PHE A 1 206 ? 5.558 20.803 25.021 1.00 92.56 206 PHE A C 1
ATOM 1630 O O . PHE A 1 206 ? 4.727 20.072 25.555 1.00 92.56 206 PHE A O 1
ATOM 1637 N N . GLN A 1 207 ? 5.520 22.125 25.119 1.00 91.25 207 GLN A N 1
ATOM 1638 C CA . GLN A 1 207 ? 4.429 22.879 25.713 1.00 91.25 207 GLN A CA 1
ATOM 1639 C C . GLN A 1 207 ? 4.116 24.043 24.777 1.00 91.25 207 GLN A C 1
ATOM 1641 O O . GLN A 1 207 ? 5.031 24.675 24.242 1.00 91.25 207 GLN A O 1
ATOM 1646 N N . TYR A 1 208 ? 2.832 24.329 24.561 1.00 81.25 208 TYR A N 1
ATOM 1647 C CA . TYR A 1 208 ? 2.432 25.421 23.678 1.00 81.25 208 TYR A CA 1
ATOM 1648 C C . TYR A 1 208 ? 3.089 26.747 24.103 1.00 81.25 208 TYR A C 1
ATOM 1650 O O . TYR A 1 208 ? 3.159 27.068 25.291 1.00 81.25 208 TYR A O 1
ATOM 1658 N N . GLY A 1 209 ? 3.625 27.490 23.132 1.00 76.88 209 GLY A N 1
ATOM 1659 C CA . GLY A 1 209 ? 4.348 28.745 23.366 1.00 76.88 209 GLY A CA 1
ATOM 1660 C C . GLY A 1 209 ? 5.786 28.604 23.887 1.00 76.88 209 GLY A C 1
ATOM 1661 O O . GLY A 1 209 ? 6.451 29.620 24.067 1.00 76.88 209 GLY A O 1
ATOM 1662 N N . HIS A 1 210 ? 6.287 27.385 24.104 1.00 84.31 210 HIS A N 1
ATOM 1663 C CA . HIS A 1 210 ? 7.647 27.135 24.588 1.00 84.31 210 HIS A CA 1
ATOM 1664 C C . HIS A 1 210 ? 8.505 26.444 23.522 1.00 84.31 210 HIS A C 1
ATOM 1666 O O . HIS A 1 210 ? 7.997 25.804 22.598 1.00 84.31 210 HIS A O 1
ATOM 1672 N N . LYS A 1 211 ? 9.832 26.563 23.654 1.00 84.94 211 LYS A N 1
ATOM 1673 C CA . LYS A 1 211 ? 10.781 25.872 22.774 1.00 84.94 211 LYS A CA 1
ATOM 1674 C C . LYS A 1 211 ? 10.655 24.356 22.960 1.00 84.94 211 LYS A C 1
ATOM 1676 O O . LYS A 1 211 ? 10.604 23.878 24.089 1.00 84.94 211 LYS A O 1
ATOM 1681 N N . ILE A 1 212 ? 10.645 23.613 21.853 1.00 89.12 212 ILE A N 1
ATOM 1682 C CA . ILE A 1 212 ? 10.662 22.145 21.867 1.00 89.12 212 ILE A CA 1
ATOM 1683 C C . ILE A 1 212 ? 11.981 21.675 22.492 1.00 89.12 212 ILE A C 1
ATOM 1685 O O . ILE A 1 212 ? 13.062 22.055 22.036 1.00 89.12 212 ILE A O 1
ATOM 1689 N N . GLU A 1 213 ? 11.897 20.839 23.524 1.00 92.12 213 GLU A N 1
ATOM 1690 C CA . GLU A 1 213 ? 13.061 20.269 24.198 1.00 92.12 213 GLU A CA 1
ATOM 1691 C C . GLU A 1 213 ? 13.288 18.842 23.691 1.00 92.12 213 GLU A C 1
ATOM 1693 O O . GLU A 1 213 ? 12.535 17.921 24.009 1.00 92.12 213 GLU A O 1
ATOM 1698 N N . ILE A 1 214 ? 14.353 18.641 22.914 1.00 90.94 214 ILE A N 1
ATOM 1699 C CA . ILE A 1 214 ? 14.800 17.298 22.540 1.00 90.94 214 ILE A CA 1
ATOM 1700 C C . ILE A 1 214 ? 15.459 16.652 23.761 1.00 90.94 214 ILE A C 1
ATOM 1702 O O . ILE A 1 214 ? 16.491 17.121 24.246 1.00 90.94 214 ILE A O 1
ATOM 1706 N N . LEU A 1 215 ? 14.879 15.556 24.246 1.00 87.25 215 LEU A N 1
ATOM 1707 C CA . LEU A 1 215 ? 15.400 14.796 25.375 1.00 87.25 215 LEU A CA 1
ATOM 1708 C C . LEU A 1 215 ? 16.651 14.058 24.893 1.00 87.25 215 LEU A C 1
ATOM 1710 O O . LEU A 1 215 ? 16.568 13.072 24.160 1.00 87.25 215 LEU A O 1
ATOM 1714 N N . ASN A 1 216 ? 17.820 14.610 25.221 1.00 65.50 216 ASN A N 1
ATOM 1715 C CA . ASN A 1 216 ? 19.109 14.291 24.609 1.00 65.50 216 ASN A CA 1
ATOM 1716 C C . ASN A 1 216 ? 19.607 12.883 24.990 1.00 65.50 216 ASN A C 1
ATOM 1718 O O . ASN A 1 216 ? 20.498 12.711 25.815 1.00 65.50 216 ASN A O 1
ATOM 1722 N N . SER A 1 217 ? 18.999 11.864 24.391 1.00 62.69 217 SER A N 1
ATOM 1723 C CA . SER A 1 217 ? 19.146 10.473 24.795 1.00 62.69 217 SER A CA 1
ATOM 1724 C C . SER A 1 217 ? 19.191 9.557 23.569 1.00 62.69 217 SER A C 1
ATOM 1726 O O . SER A 1 217 ? 18.435 9.751 22.618 1.00 62.69 217 SER A O 1
ATOM 1728 N N . ASN A 1 218 ? 20.065 8.546 23.595 1.00 67.00 218 ASN A N 1
ATOM 1729 C CA . ASN A 1 218 ? 20.010 7.393 22.681 1.00 67.00 218 ASN A CA 1
ATOM 1730 C C . ASN A 1 218 ? 18.948 6.384 23.155 1.00 67.00 218 ASN A C 1
ATOM 1732 O O . ASN A 1 218 ? 19.119 5.175 23.022 1.00 67.00 218 ASN A O 1
ATOM 1736 N N . ILE A 1 219 ? 17.889 6.881 23.796 1.00 75.12 219 ILE A N 1
ATOM 1737 C CA . ILE A 1 219 ? 16.816 6.052 24.310 1.00 75.12 219 ILE A CA 1
ATOM 1738 C C . ILE A 1 219 ? 15.949 5.631 23.145 1.00 75.12 219 ILE A C 1
ATOM 1740 O O . ILE A 1 219 ? 15.398 6.457 22.415 1.00 75.12 219 ILE A O 1
ATOM 1744 N N . ASP A 1 220 ? 15.786 4.325 23.044 1.00 82.44 220 ASP A N 1
ATOM 1745 C CA . ASP A 1 220 ? 14.865 3.716 22.127 1.00 82.44 220 ASP A CA 1
ATOM 1746 C C . ASP A 1 220 ? 14.200 2.497 22.765 1.00 82.44 220 ASP A C 1
ATOM 1748 O O . ASP A 1 220 ? 14.728 1.874 23.686 1.00 82.44 220 ASP A O 1
ATOM 1752 N N . PHE A 1 221 ? 12.988 2.200 22.313 1.00 89.25 221 PHE A N 1
ATOM 1753 C CA . PHE A 1 221 ? 12.255 1.009 22.725 1.00 89.25 221 PHE A CA 1
ATOM 1754 C C . PHE A 1 221 ? 11.208 0.642 21.678 1.00 89.25 221 PHE A C 1
ATOM 1756 O O . PHE A 1 221 ? 10.835 1.452 20.823 1.00 89.25 221 PHE A O 1
ATOM 1763 N N . ASN A 1 222 ? 10.758 -0.609 21.718 1.00 91.88 222 ASN A N 1
ATOM 1764 C CA . ASN A 1 222 ? 9.808 -1.124 20.744 1.00 91.88 222 ASN A CA 1
ATOM 1765 C C . ASN A 1 222 ? 8.379 -0.744 21.128 1.00 91.88 222 ASN A C 1
ATOM 1767 O O . ASN A 1 222 ? 7.969 -0.845 22.286 1.00 91.88 222 ASN A O 1
ATOM 1771 N N . ILE A 1 223 ? 7.607 -0.364 20.119 1.00 94.25 223 ILE A N 1
ATOM 1772 C CA . ILE A 1 223 ? 6.176 -0.118 20.223 1.00 94.25 223 ILE A CA 1
ATOM 1773 C C . ILE A 1 223 ? 5.446 -0.863 19.110 1.00 94.25 223 ILE A C 1
ATOM 1775 O O . ILE A 1 223 ? 5.988 -1.099 18.027 1.00 94.25 223 ILE A O 1
ATOM 1779 N N . ILE A 1 224 ? 4.185 -1.190 19.356 1.00 94.88 224 ILE A N 1
ATOM 1780 C CA . ILE A 1 224 ? 3.245 -1.567 18.303 1.00 94.88 224 ILE A CA 1
ATOM 1781 C C . ILE A 1 224 ? 2.272 -0.418 18.080 1.00 94.88 224 ILE A C 1
ATOM 1783 O O . ILE A 1 224 ? 1.783 0.180 19.033 1.00 94.88 224 ILE A O 1
ATOM 1787 N N . ILE A 1 225 ? 1.997 -0.107 16.820 1.00 95.00 225 ILE A N 1
ATOM 1788 C CA . ILE A 1 225 ? 1.000 0.871 16.395 1.00 95.00 225 ILE A CA 1
ATOM 1789 C C . ILE A 1 225 ? -0.060 0.106 15.620 1.00 95.00 225 ILE A C 1
ATOM 1791 O O . ILE A 1 225 ? 0.267 -0.630 14.695 1.00 95.00 225 ILE A O 1
ATOM 1795 N N . VAL A 1 226 ? -1.325 0.295 15.968 1.00 95.12 226 VAL A N 1
ATOM 1796 C CA . VAL A 1 226 ? -2.461 -0.357 15.322 1.00 95.12 226 VAL A CA 1
ATOM 1797 C C . VAL A 1 226 ? -3.437 0.718 14.865 1.00 95.12 226 VAL A C 1
ATOM 1799 O O . VAL A 1 226 ? -3.927 1.508 15.668 1.00 95.12 226 VAL A O 1
ATOM 1802 N N . ASN A 1 227 ? -3.723 0.755 13.568 1.00 94.38 227 ASN A N 1
ATOM 1803 C CA . ASN A 1 227 ? -4.712 1.637 12.970 1.00 94.38 227 ASN A CA 1
ATOM 1804 C C . ASN A 1 227 ? -6.050 0.906 12.819 1.00 94.38 227 ASN A C 1
ATOM 1806 O O . ASN A 1 227 ? -6.161 -0.059 12.058 1.00 94.38 227 ASN A O 1
ATOM 1810 N N . SER A 1 228 ? -7.069 1.447 13.483 1.00 92.81 228 SER A N 1
ATOM 1811 C CA . SER A 1 228 ? -8.458 0.986 13.411 1.00 92.81 228 SER A CA 1
ATOM 1812 C C . SER A 1 228 ? -9.102 1.143 12.031 1.00 92.81 228 SER A C 1
ATOM 1814 O O . SER A 1 228 ? -10.146 0.551 11.793 1.00 92.81 228 SER A O 1
ATOM 1816 N N . LYS A 1 229 ? -8.510 1.949 11.133 1.00 89.44 229 LYS A N 1
ATOM 1817 C CA . LYS A 1 229 ? -9.083 2.374 9.837 1.00 89.44 229 LYS A CA 1
ATOM 1818 C C . LYS A 1 229 ? -10.369 3.196 9.955 1.00 89.44 229 LYS A C 1
ATOM 1820 O O . LYS A 1 229 ? -10.979 3.513 8.940 1.00 89.44 229 LYS A O 1
ATOM 1825 N N . ILE A 1 230 ? -10.749 3.582 11.170 1.00 90.19 230 ILE A N 1
ATOM 1826 C CA . ILE A 1 230 ? -11.868 4.485 11.404 1.00 90.19 230 ILE A CA 1
ATOM 1827 C C . ILE A 1 230 ? -11.410 5.915 11.134 1.00 90.19 230 ILE A C 1
ATOM 1829 O O . ILE A 1 230 ? -10.489 6.421 11.788 1.00 90.19 230 ILE A O 1
ATOM 1833 N N . GLU A 1 231 ? -12.052 6.545 10.151 1.00 82.69 231 GLU A N 1
ATOM 1834 C CA . GLU A 1 231 ? -11.866 7.959 9.848 1.00 82.69 231 GLU A CA 1
ATOM 1835 C C . GLU A 1 231 ? -12.361 8.839 10.996 1.00 82.69 231 GLU A C 1
ATOM 1837 O O . GLU A 1 231 ? -13.303 8.511 11.715 1.00 82.69 231 GLU A O 1
ATOM 1842 N N . ARG A 1 232 ? -11.710 9.990 11.160 1.00 82.38 232 ARG A N 1
ATOM 1843 C CA . ARG A 1 232 ? -11.982 10.935 12.242 1.00 82.38 232 ARG A CA 1
ATOM 1844 C C . ARG A 1 232 ? -11.894 12.362 11.737 1.00 82.38 232 ARG A C 1
ATOM 1846 O O . ARG A 1 232 ? -11.057 12.680 10.892 1.00 82.38 232 ARG A O 1
ATOM 1853 N N . ASP A 1 233 ? -12.699 13.229 12.331 1.00 82.81 233 ASP A N 1
ATOM 1854 C CA . ASP A 1 233 ? -12.586 14.671 12.152 1.00 82.81 233 ASP A CA 1
ATOM 1855 C C . ASP A 1 233 ? -11.884 15.273 13.373 1.00 82.81 233 ASP A C 1
ATOM 1857 O O . ASP A 1 233 ? -12.481 15.471 14.434 1.00 82.81 233 ASP A O 1
ATOM 1861 N N . THR A 1 234 ? -10.588 15.557 13.221 1.00 82.06 234 THR A N 1
ATOM 1862 C CA . THR A 1 234 ? -9.774 16.168 14.276 1.00 82.06 234 THR A CA 1
ATOM 1863 C C . THR A 1 234 ? -10.359 17.500 14.746 1.00 82.06 234 THR A C 1
ATOM 1865 O O . THR A 1 234 ? -10.374 17.748 15.949 1.00 82.06 234 THR A O 1
ATOM 1868 N N . LYS A 1 235 ? -10.880 18.344 13.839 1.00 81.12 235 LYS A N 1
ATOM 1869 C CA . LYS A 1 235 ? -11.458 19.646 14.217 1.00 81.12 235 LYS A CA 1
ATOM 1870 C C . LYS A 1 235 ? -12.693 19.442 15.089 1.00 81.12 235 LYS A C 1
ATOM 1872 O O . LYS A 1 235 ? -12.817 20.088 16.126 1.00 81.12 235 LYS A O 1
ATOM 1877 N N . LYS A 1 236 ? -13.557 18.494 14.719 1.00 87.75 236 LYS A N 1
ATOM 1878 C CA . LYS A 1 236 ? -14.746 18.136 15.506 1.00 87.75 236 LYS A CA 1
ATOM 1879 C C . LYS A 1 236 ? -14.391 17.581 16.887 1.00 87.75 236 LYS A C 1
ATOM 1881 O O . LYS A 1 236 ? -15.068 17.914 17.855 1.00 87.75 236 LYS A O 1
ATOM 1886 N N . LEU A 1 237 ? -13.339 16.766 16.996 1.00 90.12 237 LEU A N 1
ATOM 1887 C CA . LEU A 1 237 ? -12.885 16.219 18.280 1.00 90.12 237 LEU A CA 1
ATOM 1888 C C . LEU A 1 237 ? -12.309 17.306 19.198 1.00 90.12 237 LEU A C 1
ATOM 1890 O O . LEU A 1 237 ? -12.660 17.339 20.374 1.00 90.12 237 LEU A O 1
ATOM 1894 N N . VAL A 1 238 ? -11.490 18.223 18.670 1.00 86.94 238 VAL A N 1
ATOM 1895 C CA . VAL A 1 238 ? -10.991 19.376 19.446 1.00 86.94 238 VAL A CA 1
ATOM 1896 C C . VAL A 1 238 ? -12.150 20.263 19.908 1.00 86.94 238 VAL A C 1
ATOM 1898 O O . VAL A 1 238 ? -12.211 20.647 21.074 1.00 86.94 238 VAL A O 1
ATOM 1901 N N . GLU A 1 239 ? -13.109 20.546 19.025 1.00 89.81 239 GLU A N 1
ATOM 1902 C CA . GLU A 1 239 ? -14.285 21.355 19.359 1.00 89.81 239 GLU A CA 1
ATOM 1903 C C . GLU A 1 239 ? -15.180 20.677 20.408 1.00 89.81 239 GLU A C 1
ATOM 1905 O O . GLU A 1 239 ? -15.712 21.329 21.303 1.00 89.81 239 GLU A O 1
ATOM 1910 N N . MET A 1 240 ? -15.316 19.352 20.355 1.00 92.69 240 MET A N 1
ATOM 1911 C CA . MET A 1 240 ? -16.029 18.585 21.375 1.00 92.69 240 MET A CA 1
ATOM 1912 C C . MET A 1 240 ? -15.355 18.700 22.750 1.00 92.69 240 MET A C 1
ATOM 1914 O O . MET A 1 240 ? -16.050 18.896 23.747 1.00 92.69 240 MET A O 1
ATOM 1918 N N . VAL A 1 241 ? -14.022 18.597 22.817 1.00 93.06 241 VAL A N 1
ATOM 1919 C CA . VAL A 1 241 ? -13.274 18.760 24.076 1.00 93.06 241 VAL A CA 1
ATOM 1920 C C . VAL A 1 241 ? -13.420 20.185 24.611 1.00 93.06 241 VAL A C 1
ATOM 1922 O O . VAL A 1 241 ? -13.680 20.356 25.802 1.00 93.06 241 VAL A O 1
ATOM 1925 N N . ARG A 1 242 ? -13.362 21.200 23.739 1.00 92.94 242 ARG A N 1
ATOM 1926 C CA . ARG A 1 242 ? -13.633 22.599 24.108 1.00 92.94 242 ARG A CA 1
ATOM 1927 C C . ARG A 1 242 ? -15.025 22.766 24.722 1.00 92.94 242 ARG A C 1
ATOM 1929 O O . ARG A 1 242 ? -15.134 23.291 25.823 1.00 92.94 242 ARG A O 1
ATOM 1936 N N . LYS A 1 243 ? -16.069 22.237 24.081 1.00 93.44 243 LYS A N 1
ATOM 1937 C CA . LYS A 1 243 ? -17.441 22.288 24.619 1.00 93.44 243 LYS A CA 1
ATOM 1938 C C . LYS A 1 243 ? -17.578 21.569 25.959 1.00 93.44 243 LYS A C 1
ATOM 1940 O O . LYS A 1 243 ? -18.316 22.015 26.830 1.00 93.44 243 LYS A O 1
ATOM 1945 N N . LYS A 1 244 ? -16.873 20.451 26.158 1.00 93.44 244 LYS A N 1
ATOM 1946 C CA . LYS A 1 244 ? -16.840 19.772 27.463 1.00 93.44 244 LYS A CA 1
ATOM 1947 C C . LYS A 1 244 ? -16.183 20.633 28.543 1.00 93.44 244 LYS A C 1
ATOM 1949 O O . LYS A 1 244 ? -16.702 20.668 29.655 1.00 93.44 244 LYS A O 1
ATOM 1954 N N . LEU A 1 245 ? -15.086 21.321 28.221 1.00 93.44 245 LEU A N 1
ATOM 1955 C CA . LEU A 1 245 ? -14.414 22.250 29.136 1.00 93.44 245 LEU A CA 1
ATOM 1956 C C . LEU A 1 245 ? -15.332 23.418 29.528 1.00 93.44 245 LEU A C 1
ATOM 1958 O O . LEU A 1 245 ? -15.379 23.787 30.697 1.00 93.44 245 LEU A O 1
ATOM 1962 N N . GLU A 1 246 ? -16.096 23.959 28.580 1.00 93.44 246 GLU A N 1
ATOM 1963 C CA . GLU A 1 246 ? -17.084 25.018 28.839 1.00 93.44 246 GLU A CA 1
ATOM 1964 C C . GLU A 1 246 ? -18.234 24.528 29.734 1.00 93.44 246 GLU A C 1
ATOM 1966 O O . GLU A 1 246 ? -18.657 25.231 30.647 1.00 93.44 246 GLU A O 1
ATOM 1971 N N . ASN A 1 247 ? -18.712 23.301 29.513 1.00 93.44 247 ASN A N 1
ATOM 1972 C CA . ASN A 1 247 ? -19.833 22.736 30.267 1.00 93.44 247 ASN A CA 1
ATOM 1973 C C . ASN A 1 247 ? -19.455 22.253 31.676 1.00 93.44 247 ASN A C 1
ATOM 1975 O O . ASN A 1 247 ? -20.316 22.194 32.552 1.00 93.44 247 ASN A O 1
ATOM 1979 N N . ASN A 1 248 ? -18.204 21.835 31.896 1.00 92.12 248 ASN A N 1
ATOM 1980 C CA . ASN A 1 248 ? -17.754 21.297 33.179 1.00 92.12 248 ASN A CA 1
ATOM 1981 C C . ASN A 1 248 ? -16.265 21.576 33.431 1.00 92.12 248 ASN A C 1
ATOM 1983 O O . ASN A 1 248 ? -15.432 20.667 33.466 1.00 92.12 248 ASN A O 1
ATOM 1987 N N . THR A 1 249 ? -15.939 22.856 33.601 1.00 94.00 249 THR A N 1
ATOM 1988 C CA . THR A 1 249 ? -14.560 23.357 33.673 1.00 94.00 249 THR A CA 1
ATOM 1989 C C . THR A 1 249 ? -13.716 22.639 34.721 1.00 94.00 249 THR A C 1
ATOM 1991 O O . THR A 1 249 ? -12.685 22.070 34.377 1.00 94.00 249 THR A O 1
ATOM 1994 N N . LEU A 1 250 ? -14.202 22.549 35.964 1.00 93.75 250 LEU A N 1
ATOM 1995 C CA . LEU A 1 250 ? -13.495 21.903 37.078 1.00 93.75 250 LEU A CA 1
ATOM 1996 C C . LEU A 1 250 ? -13.100 20.446 36.787 1.00 93.75 250 LEU A C 1
ATOM 1998 O O . LEU A 1 250 ? -11.992 20.025 37.118 1.00 93.75 250 LEU A O 1
ATOM 2002 N N . VAL A 1 251 ? -13.991 19.661 36.172 1.00 94.62 251 VAL A N 1
ATOM 2003 C CA . VAL A 1 251 ? -13.711 18.248 35.870 1.00 94.62 251 VAL A CA 1
ATOM 2004 C C . VAL A 1 251 ? -12.678 18.129 34.756 1.00 94.62 251 VAL A C 1
ATOM 2006 O O . VAL A 1 251 ? -11.727 17.358 34.884 1.00 94.62 251 VAL A O 1
ATOM 2009 N N . ILE A 1 252 ? -12.842 18.893 33.676 1.00 95.69 252 ILE A N 1
ATOM 2010 C CA . ILE A 1 252 ? -11.956 18.796 32.513 1.00 95.69 252 ILE A CA 1
ATOM 2011 C C . ILE A 1 252 ? -10.562 19.360 32.821 1.00 95.69 252 ILE A C 1
ATOM 2013 O O . ILE A 1 252 ? -9.569 18.743 32.439 1.00 95.69 252 ILE A O 1
ATOM 2017 N N . GLU A 1 253 ? -10.458 20.459 33.571 1.00 95.62 253 GLU A N 1
ATOM 2018 C CA . GLU A 1 253 ? -9.168 20.989 34.030 1.00 95.62 253 GLU A CA 1
ATOM 2019 C C . GLU A 1 253 ? -8.426 19.983 34.911 1.00 95.62 253 GLU A C 1
ATOM 2021 O O . GLU A 1 253 ? -7.242 19.738 34.690 1.00 95.62 253 GLU A O 1
ATOM 2026 N N . ASN A 1 254 ? -9.118 19.318 35.842 1.00 96.75 254 ASN A N 1
ATOM 2027 C CA . ASN A 1 254 ? -8.514 18.267 36.662 1.00 96.75 254 ASN A CA 1
ATOM 2028 C C . ASN A 1 254 ? -8.008 17.085 35.813 1.00 96.75 254 ASN A C 1
ATOM 2030 O O . ASN A 1 254 ? -6.946 16.529 36.092 1.00 96.75 254 ASN A O 1
ATOM 2034 N N . ILE A 1 255 ? -8.731 16.707 34.752 1.00 96.88 255 ILE A N 1
ATOM 2035 C CA . ILE A 1 255 ? -8.251 15.703 33.791 1.00 96.88 255 ILE A CA 1
ATOM 2036 C C . ILE A 1 255 ? -6.975 16.196 33.089 1.00 96.88 255 ILE A C 1
ATOM 2038 O O . ILE A 1 255 ? -6.009 15.440 32.972 1.00 96.88 255 ILE A O 1
ATOM 2042 N N . PHE A 1 256 ? -6.930 17.458 32.659 1.00 96.81 256 PHE A N 1
ATOM 2043 C CA . PHE A 1 256 ? -5.735 18.032 32.039 1.00 96.81 256 PHE A CA 1
ATOM 2044 C C . PHE A 1 256 ? -4.539 18.095 32.992 1.00 96.81 256 PHE A C 1
ATOM 2046 O O . PHE A 1 256 ? -3.434 17.784 32.556 1.00 96.81 256 PHE A O 1
ATOM 2053 N N . GLU A 1 257 ? -4.730 18.423 34.273 1.00 97.56 257 GLU A N 1
ATOM 2054 C CA . GLU A 1 257 ? -3.650 18.379 35.274 1.00 97.56 257 GLU A CA 1
ATOM 2055 C C . GLU A 1 257 ? -3.103 16.962 35.474 1.00 97.56 257 GLU A C 1
ATOM 2057 O O . GLU A 1 257 ? -1.893 16.762 35.582 1.00 97.56 257 GLU A O 1
ATOM 2062 N N . LYS A 1 258 ? -3.973 15.948 35.470 1.00 97.88 258 LYS A N 1
ATOM 2063 C CA . LYS A 1 258 ? -3.549 14.545 35.573 1.00 97.88 258 LYS A CA 1
ATOM 2064 C C . LYS A 1 258 ? -2.751 14.098 34.350 1.00 97.88 258 LYS A C 1
ATOM 2066 O O . LYS A 1 258 ? -1.713 13.455 34.498 1.00 97.88 258 LYS A O 1
ATOM 2071 N N . ILE A 1 259 ? -3.199 14.465 33.147 1.00 97.38 259 ILE A N 1
ATOM 2072 C CA . ILE A 1 259 ? -2.457 14.202 31.905 1.00 97.38 259 ILE A CA 1
ATOM 2073 C C . ILE A 1 259 ? -1.097 14.919 31.929 1.00 97.38 259 ILE A C 1
ATOM 2075 O O . ILE A 1 259 ? -0.090 14.322 31.557 1.00 97.38 259 ILE A O 1
ATOM 2079 N N . ASP A 1 260 ? -1.051 16.167 32.396 1.00 97.81 260 ASP A N 1
ATOM 2080 C CA . ASP A 1 260 ? 0.181 16.950 32.525 1.00 97.81 260 ASP A CA 1
ATOM 2081 C C . ASP A 1 260 ? 1.174 16.316 33.508 1.00 97.81 260 ASP A C 1
ATOM 2083 O O . ASP A 1 260 ? 2.362 16.193 33.207 1.00 97.81 260 ASP A O 1
ATOM 2087 N N . SER A 1 261 ? 0.680 15.847 34.657 1.00 97.75 261 SER A N 1
ATOM 2088 C CA . SER A 1 261 ? 1.476 15.121 35.647 1.00 97.75 261 SER A CA 1
ATOM 2089 C C . SER A 1 261 ? 2.089 13.848 35.054 1.00 97.75 261 SER A C 1
ATOM 2091 O O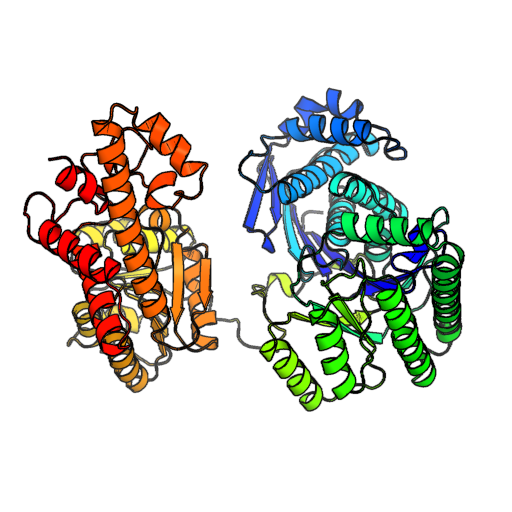 . SER A 1 261 ? 3.293 13.631 35.201 1.00 97.75 261 SER A O 1
ATOM 2093 N N . ILE A 1 262 ? 1.306 13.066 34.299 1.00 97.56 262 ILE A N 1
ATOM 2094 C CA . ILE A 1 262 ? 1.798 11.888 33.568 1.00 97.56 262 ILE A CA 1
ATOM 2095 C C . ILE A 1 262 ? 2.887 12.275 32.562 1.00 97.56 262 ILE A C 1
ATOM 2097 O O . ILE A 1 262 ? 3.941 11.636 32.514 1.00 97.56 262 ILE A O 1
ATOM 2101 N N . SER A 1 263 ? 2.659 13.319 31.760 1.00 96.88 263 SER A N 1
ATOM 2102 C CA . SER A 1 263 ? 3.633 13.792 30.775 1.00 96.88 263 SER A CA 1
ATOM 2103 C C . SER A 1 263 ? 4.950 14.200 31.440 1.00 96.88 263 SER A C 1
ATOM 2105 O O . SER A 1 263 ? 6.014 13.764 31.005 1.00 96.88 263 SER A O 1
ATOM 2107 N N . LYS A 1 264 ? 4.897 14.986 32.521 1.00 96.38 264 LYS A N 1
ATOM 2108 C CA . LYS A 1 264 ? 6.081 15.446 33.264 1.00 96.38 264 LYS A CA 1
ATOM 2109 C C . LYS A 1 264 ? 6.842 14.296 33.919 1.00 96.38 264 LYS A C 1
ATOM 2111 O O . LYS A 1 264 ? 8.059 14.221 33.766 1.00 96.38 264 LYS A O 1
ATOM 2116 N N . ALA A 1 265 ? 6.136 13.370 34.565 1.00 96.06 265 ALA A N 1
ATOM 2117 C CA . ALA A 1 265 ? 6.749 12.179 35.148 1.00 96.06 265 ALA A CA 1
ATOM 2118 C C . ALA A 1 265 ? 7.413 11.301 34.074 1.00 96.06 265 ALA A C 1
ATOM 2120 O O . ALA A 1 265 ? 8.506 10.780 34.274 1.00 96.06 265 ALA A O 1
ATOM 2121 N N . SER A 1 266 ? 6.793 11.186 32.896 1.00 94.56 266 SER A N 1
ATOM 2122 C CA . SER A 1 266 ? 7.377 10.465 31.761 1.00 94.56 266 SER A CA 1
ATOM 2123 C C . SER A 1 266 ? 8.649 11.142 31.245 1.00 94.56 266 SER A C 1
ATOM 2125 O O . SER A 1 266 ? 9.625 10.458 30.947 1.00 94.56 266 SER A O 1
ATOM 2127 N N . VAL A 1 267 ? 8.679 12.479 31.174 1.00 93.31 267 VAL A N 1
ATOM 2128 C CA . VAL A 1 267 ? 9.895 13.237 30.828 1.00 93.31 267 VAL A CA 1
ATOM 2129 C C . VAL A 1 267 ? 11.008 12.984 31.842 1.00 93.31 267 VAL A C 1
ATOM 2131 O O . VAL A 1 267 ? 12.152 12.804 31.438 1.00 93.31 267 VAL A O 1
ATOM 2134 N N . GLU A 1 268 ? 10.695 12.949 33.137 1.00 92.19 268 GLU A N 1
ATOM 2135 C CA . GLU A 1 268 ? 11.675 12.677 34.192 1.00 92.19 268 GLU A CA 1
ATOM 2136 C C . GLU A 1 268 ? 12.276 11.270 34.070 1.00 92.19 268 GLU A C 1
ATOM 2138 O O . GLU A 1 268 ? 13.498 11.133 34.080 1.00 92.19 268 GLU A O 1
ATOM 2143 N N . ILE A 1 269 ? 11.445 10.243 33.848 1.00 91.25 269 ILE A N 1
ATOM 2144 C CA . ILE A 1 269 ? 11.909 8.870 33.580 1.00 91.25 269 ILE A CA 1
ATOM 2145 C C . ILE A 1 269 ? 12.861 8.866 32.380 1.00 91.25 269 ILE A C 1
ATOM 2147 O O . ILE A 1 269 ? 14.000 8.419 32.486 1.00 91.25 269 ILE A O 1
ATOM 2151 N N . LEU A 1 270 ? 12.429 9.439 31.254 1.00 89.81 270 LEU A N 1
ATOM 2152 C CA . LEU A 1 270 ? 13.222 9.479 30.025 1.00 89.81 270 LEU A CA 1
ATOM 2153 C C . LEU A 1 270 ? 14.528 10.276 30.189 1.00 89.81 270 LEU A C 1
ATOM 2155 O O . LEU A 1 270 ? 15.535 9.924 29.583 1.00 89.81 270 LEU A O 1
ATOM 2159 N N . LYS A 1 271 ? 14.552 11.332 31.012 1.00 87.44 271 LYS A N 1
ATOM 2160 C CA . LYS A 1 271 ? 15.781 12.079 31.327 1.00 87.44 271 LYS A CA 1
ATOM 2161 C C . LYS A 1 271 ? 16.722 11.282 32.234 1.00 87.44 271 LYS A C 1
ATOM 2163 O O . LYS A 1 271 ? 17.931 11.301 32.019 1.00 87.44 271 LYS A O 1
ATOM 2168 N N . ASN A 1 272 ? 16.197 10.554 33.213 1.00 84.69 272 ASN A N 1
ATOM 2169 C CA . ASN A 1 272 ? 17.014 9.774 34.145 1.00 84.69 272 ASN A CA 1
ATOM 2170 C C . ASN A 1 272 ? 17.640 8.542 33.474 1.00 84.69 272 ASN A C 1
ATOM 2172 O O . ASN A 1 272 ? 18.798 8.215 33.735 1.00 84.69 272 ASN A O 1
ATOM 2176 N N . SER A 1 273 ? 16.933 7.919 32.529 1.00 80.69 273 SER A N 1
ATOM 2177 C CA . SER A 1 273 ? 17.426 6.766 31.767 1.00 80.69 273 SER A CA 1
ATOM 2178 C C . SER A 1 273 ? 18.522 7.114 30.740 1.00 80.69 273 SER A C 1
ATOM 2180 O O . SER A 1 273 ? 19.024 6.218 30.063 1.00 80.69 273 SER A O 1
ATOM 2182 N N . ILE A 1 274 ? 18.938 8.386 30.611 1.00 69.88 274 ILE A N 1
ATOM 2183 C CA . ILE A 1 274 ? 19.997 8.827 29.676 1.00 69.88 274 ILE A CA 1
ATOM 2184 C C . ILE A 1 274 ? 21.324 8.103 29.931 1.00 69.88 274 ILE A C 1
ATOM 2186 O O . ILE A 1 274 ? 22.019 7.741 28.983 1.00 69.88 274 ILE A O 1
ATOM 2190 N N . LEU A 1 275 ? 21.682 7.908 31.202 1.00 64.38 275 LEU A N 1
ATOM 2191 C CA . LEU A 1 275 ? 22.975 7.340 31.598 1.00 64.38 275 LEU A CA 1
ATOM 2192 C C . LEU A 1 275 ? 22.955 5.810 31.662 1.00 64.38 275 LEU A C 1
ATOM 2194 O O . LEU A 1 275 ? 23.978 5.172 31.428 1.00 64.38 275 LEU A O 1
ATOM 2198 N N . THR A 1 276 ? 21.804 5.222 31.990 1.00 69.19 276 THR A N 1
ATOM 2199 C CA . THR A 1 276 ? 21.671 3.789 32.297 1.00 69.19 276 THR A CA 1
ATOM 2200 C C . THR A 1 276 ? 20.955 2.988 31.212 1.00 69.19 276 THR A C 1
ATOM 2202 O O . THR A 1 276 ? 20.957 1.760 31.269 1.00 69.19 276 THR A O 1
ATOM 2205 N N . GLY A 1 277 ? 20.331 3.658 30.237 1.00 74.81 277 GLY A N 1
ATOM 2206 C CA . GLY A 1 277 ? 19.293 3.067 29.391 1.00 74.81 277 GLY A CA 1
ATOM 2207 C C . GLY A 1 277 ? 17.973 2.885 30.153 1.00 74.81 277 GLY A C 1
ATOM 2208 O O . GLY A 1 277 ? 17.934 3.017 31.380 1.00 74.81 277 GLY A O 1
ATOM 2209 N N . LEU A 1 278 ? 16.886 2.586 29.430 1.00 80.56 278 LEU A N 1
ATOM 2210 C CA . LEU A 1 278 ? 15.625 2.187 30.064 1.00 80.56 278 LEU A CA 1
ATOM 2211 C C . LEU A 1 278 ? 15.715 0.748 30.550 1.00 80.56 278 LEU A C 1
ATOM 2213 O O . LEU A 1 278 ? 15.983 -0.170 29.771 1.00 80.56 278 LEU A O 1
ATOM 2217 N N . ASN A 1 279 ? 15.430 0.551 31.831 1.00 82.94 279 ASN A N 1
ATOM 2218 C CA . ASN A 1 279 ? 15.243 -0.780 32.386 1.00 82.94 279 ASN A CA 1
ATOM 2219 C C . ASN A 1 279 ? 13.768 -1.228 32.250 1.00 82.94 279 ASN A C 1
ATOM 2221 O O . ASN A 1 279 ? 12.881 -0.466 31.859 1.00 82.94 279 ASN A O 1
ATOM 2225 N N . ASN A 1 280 ? 13.488 -2.490 32.580 1.00 84.69 280 ASN A N 1
ATOM 2226 C CA . ASN A 1 280 ? 12.129 -3.034 32.494 1.00 84.69 280 ASN A CA 1
ATOM 2227 C C . ASN A 1 280 ? 11.140 -2.366 33.464 1.00 84.69 280 ASN A C 1
ATOM 2229 O O . ASN A 1 280 ? 9.942 -2.394 33.200 1.00 84.69 280 ASN A O 1
ATOM 2233 N N . ASP A 1 281 ? 11.600 -1.819 34.588 1.00 89.69 281 ASP A N 1
ATOM 2234 C CA . ASP A 1 281 ? 10.735 -1.148 35.559 1.00 89.69 281 ASP A CA 1
ATOM 2235 C C . ASP A 1 281 ? 10.348 0.259 35.081 1.00 89.69 281 ASP A C 1
ATOM 2237 O O . ASP A 1 281 ? 9.180 0.629 35.207 1.00 89.69 281 ASP A O 1
ATOM 2241 N N . ASP A 1 282 ? 11.256 0.972 34.406 1.00 91.19 282 ASP A N 1
ATOM 2242 C CA . ASP A 1 282 ? 10.955 2.220 33.693 1.00 91.19 282 ASP A CA 1
ATOM 2243 C C . ASP A 1 282 ? 9.879 1.978 32.619 1.00 91.19 282 ASP A C 1
ATOM 2245 O O . ASP A 1 282 ? 8.884 2.701 32.548 1.00 91.19 282 ASP A O 1
ATOM 2249 N N . LEU A 1 283 ? 10.028 0.914 31.815 1.00 91.19 283 LEU A N 1
ATOM 2250 C CA . LEU A 1 283 ? 9.051 0.545 30.781 1.00 91.19 283 LEU A CA 1
ATOM 2251 C C . LEU A 1 283 ? 7.691 0.154 31.371 1.00 91.19 283 LEU A C 1
ATOM 2253 O O . LEU A 1 283 ? 6.664 0.558 30.832 1.00 91.19 283 LEU A O 1
ATOM 2257 N N . LYS A 1 284 ? 7.660 -0.588 32.487 1.00 92.94 284 LYS A N 1
ATOM 2258 C CA . LYS A 1 284 ? 6.406 -0.891 33.202 1.00 92.94 284 LYS A CA 1
ATOM 2259 C C . LYS A 1 284 ? 5.731 0.372 33.723 1.00 92.94 284 LYS A C 1
ATOM 2261 O O . LYS A 1 284 ? 4.506 0.450 33.710 1.00 92.94 284 LYS A O 1
ATOM 2266 N N . LEU A 1 285 ? 6.505 1.343 34.204 1.00 94.38 285 LEU A N 1
ATOM 2267 C CA . LEU A 1 285 ? 5.954 2.597 34.704 1.00 94.38 285 LEU A CA 1
ATOM 2268 C C . LEU A 1 285 ? 5.369 3.438 33.561 1.00 94.38 285 LEU A C 1
ATOM 2270 O O . LEU A 1 285 ? 4.257 3.946 33.689 1.00 94.38 285 LEU A O 1
ATOM 2274 N N . LEU A 1 286 ? 6.053 3.506 32.414 1.00 94.56 286 LEU A N 1
ATOM 2275 C CA . LEU A 1 286 ? 5.515 4.130 31.200 1.00 94.56 286 LEU A CA 1
ATOM 2276 C C . LEU A 1 286 ? 4.262 3.407 30.675 1.00 94.56 286 LEU A C 1
ATOM 2278 O O . LEU A 1 286 ? 3.314 4.063 30.245 1.00 94.56 286 LEU A O 1
ATOM 2282 N N . ASP A 1 287 ? 4.219 2.074 30.729 1.00 94.88 287 ASP A N 1
ATOM 2283 C CA . ASP A 1 287 ? 3.043 1.284 30.342 1.00 94.88 287 ASP A CA 1
ATOM 2284 C C . ASP A 1 287 ? 1.852 1.526 31.289 1.00 94.88 287 ASP A C 1
ATOM 2286 O O . ASP A 1 287 ? 0.726 1.753 30.842 1.00 94.88 287 ASP A O 1
ATOM 2290 N N . LYS A 1 288 ? 2.106 1.630 32.599 1.00 96.12 288 LYS A N 1
ATOM 2291 C CA . LYS A 1 288 ? 1.101 2.054 33.585 1.00 96.12 288 LYS A CA 1
ATOM 2292 C C . LYS A 1 288 ? 0.551 3.449 33.265 1.00 96.12 288 LYS A C 1
ATOM 2294 O O . LYS A 1 288 ? -0.661 3.659 33.303 1.00 96.12 288 LYS A O 1
ATOM 2299 N N . TYR A 1 289 ? 1.413 4.394 32.894 1.00 97.44 289 TYR A N 1
ATOM 2300 C CA . TYR A 1 289 ? 0.974 5.713 32.437 1.00 97.44 289 TYR A CA 1
ATOM 2301 C C . TYR A 1 289 ? 0.178 5.660 31.130 1.00 97.44 289 TYR A C 1
ATOM 2303 O O . TYR A 1 289 ? -0.723 6.480 30.941 1.00 97.44 289 TYR A O 1
ATOM 2311 N N . CYS A 1 290 ? 0.436 4.687 30.248 1.00 96.88 290 CYS A N 1
ATOM 2312 C CA . CYS A 1 290 ? -0.402 4.463 29.071 1.00 96.88 290 CYS A CA 1
ATOM 2313 C C . CYS A 1 290 ? -1.835 4.096 29.477 1.00 96.88 290 CYS A C 1
ATOM 2315 O O . CYS A 1 290 ? -2.778 4.668 28.929 1.00 96.88 290 CYS A O 1
ATOM 2317 N N . PHE A 1 291 ? -2.002 3.217 30.470 1.00 96.88 291 PHE A N 1
ATOM 2318 C CA . PHE A 1 291 ? -3.317 2.836 30.994 1.00 96.88 291 PHE A CA 1
ATOM 2319 C C . PHE A 1 291 ? -4.068 4.041 31.574 1.00 96.88 291 PHE A C 1
ATOM 2321 O O . PHE A 1 291 ? -5.196 4.331 31.169 1.00 96.88 291 PHE A O 1
ATOM 2328 N N . GLU A 1 292 ? -3.432 4.768 32.497 1.00 97.38 292 GLU A N 1
ATOM 2329 C CA . GLU A 1 292 ? -4.049 5.915 33.172 1.00 97.38 292 GLU A CA 1
ATOM 2330 C C . GLU A 1 292 ? -4.431 7.014 32.178 1.00 97.38 292 GLU A C 1
ATOM 2332 O O . GLU A 1 292 ? -5.568 7.488 32.174 1.00 97.38 292 GLU A O 1
ATOM 2337 N N . ASN A 1 293 ? -3.511 7.375 31.281 1.00 97.38 293 ASN A N 1
ATOM 2338 C CA . ASN A 1 293 ? -3.764 8.413 30.293 1.00 97.38 293 ASN A CA 1
ATOM 2339 C C . ASN A 1 293 ? -4.859 7.991 29.301 1.00 97.38 293 ASN A C 1
ATOM 2341 O O . ASN A 1 293 ? -5.728 8.793 28.972 1.00 97.38 293 ASN A O 1
ATOM 2345 N N . ASN A 1 294 ? -4.903 6.721 28.884 1.00 97.62 294 ASN A N 1
ATOM 2346 C CA . ASN A 1 294 ? -5.984 6.245 28.025 1.00 97.62 294 ASN A CA 1
ATOM 2347 C C . ASN A 1 294 ? -7.364 6.410 28.684 1.00 97.62 294 ASN A C 1
ATOM 2349 O O . ASN A 1 294 ? -8.290 6.865 28.019 1.00 97.62 294 ASN A O 1
ATOM 2353 N N . ASN A 1 295 ? -7.499 6.127 29.983 1.00 97.06 295 ASN A N 1
ATOM 2354 C CA . ASN A 1 295 ? -8.760 6.340 30.703 1.00 97.06 295 ASN A CA 1
ATOM 2355 C C . ASN A 1 295 ? -9.171 7.818 30.714 1.00 97.06 295 ASN A C 1
ATOM 2357 O O . ASN A 1 295 ? -10.324 8.136 30.427 1.00 97.06 295 ASN A O 1
ATOM 2361 N N . TYR A 1 296 ? -8.221 8.731 30.925 1.00 97.12 296 TYR A N 1
ATOM 2362 C CA . TYR A 1 296 ? -8.484 10.167 30.829 1.00 97.12 296 TYR A CA 1
ATOM 2363 C C . TYR A 1 296 ? -8.926 10.595 29.423 1.00 97.12 296 TYR A C 1
ATOM 2365 O O . TYR A 1 296 ? -9.864 11.379 29.282 1.00 97.12 296 TYR A O 1
ATOM 2373 N N . LEU A 1 297 ? -8.331 10.039 28.364 1.00 95.94 297 LEU A N 1
ATOM 2374 C CA . LEU A 1 297 ? -8.780 10.288 26.988 1.00 95.94 297 LEU A CA 1
ATOM 2375 C C . LEU A 1 297 ? -10.208 9.762 26.744 1.00 95.94 297 LEU A C 1
ATOM 2377 O O . LEU A 1 297 ? -10.995 10.415 26.052 1.00 95.94 297 LEU A O 1
ATOM 2381 N N . LEU A 1 298 ? -10.574 8.618 27.330 1.00 95.44 298 LEU A N 1
ATOM 2382 C CA . LEU A 1 298 ? -11.940 8.088 27.268 1.00 95.44 298 LEU A CA 1
ATOM 2383 C C . LEU A 1 298 ? -12.940 9.001 27.995 1.00 95.44 298 LEU A C 1
ATOM 2385 O O . LEU A 1 298 ? -13.998 9.289 27.436 1.00 95.44 298 LEU A O 1
ATOM 2389 N N . GLU A 1 299 ? -12.598 9.528 29.174 1.00 94.25 299 GLU A N 1
ATOM 2390 C CA . GLU A 1 299 ? -13.426 10.501 29.912 1.00 94.25 299 GLU A CA 1
ATOM 2391 C C . GLU A 1 299 ? -13.634 11.806 29.115 1.00 94.25 299 GLU A C 1
ATOM 2393 O O . GLU A 1 299 ? -14.745 12.352 29.036 1.00 94.25 299 GLU A O 1
ATOM 2398 N N . LEU A 1 300 ? -12.598 12.254 28.395 1.00 94.12 300 LEU A N 1
ATOM 2399 C CA . LEU A 1 300 ? -12.696 13.362 27.438 1.00 94.12 300 LEU A CA 1
ATOM 2400 C C . LEU A 1 300 ? -13.594 13.035 26.233 1.00 94.12 300 LEU A C 1
ATOM 2402 O O . LEU A 1 300 ? -14.040 13.940 25.532 1.00 94.12 300 LEU A O 1
ATOM 2406 N N . GLY A 1 301 ? -14.010 11.781 26.044 1.00 92.88 301 GLY A N 1
ATOM 2407 C CA . GLY A 1 301 ? -14.880 11.337 24.950 1.00 92.88 301 GLY A CA 1
ATOM 2408 C C . GLY A 1 301 ? -14.124 11.032 23.662 1.00 92.88 301 GLY A C 1
ATOM 2409 O O . GLY A 1 301 ? -14.726 10.987 22.597 1.00 92.88 301 GLY A O 1
ATOM 2410 N N . LEU A 1 302 ? -12.809 10.836 23.748 1.00 94.38 302 LEU A N 1
ATOM 2411 C CA . LEU A 1 302 ? -11.938 10.590 22.598 1.00 94.38 302 LEU A CA 1
ATOM 2412 C C . LEU A 1 302 ? -11.831 9.097 22.245 1.00 94.38 302 LEU A C 1
ATOM 2414 O O . LEU A 1 302 ? -11.034 8.722 21.387 1.00 94.38 302 LEU A O 1
ATOM 2418 N N . GLY A 1 303 ? -12.616 8.242 22.902 1.00 93.00 303 GLY A N 1
ATOM 2419 C CA . GLY A 1 303 ? -12.709 6.813 22.614 1.00 93.00 303 GLY A CA 1
ATOM 2420 C C . GLY A 1 303 ? -13.504 6.483 21.353 1.00 93.00 303 GLY A C 1
ATOM 2421 O O . GLY A 1 303 ? -14.247 7.305 20.822 1.00 93.00 303 GLY A O 1
ATOM 2422 N N . HIS A 1 304 ? -13.357 5.245 20.890 1.00 95.12 304 HIS A N 1
ATOM 2423 C CA . HIS A 1 304 ? -14.181 4.632 19.854 1.00 95.12 304 HIS A CA 1
ATOM 2424 C C . HIS A 1 304 ? -14.254 3.122 20.114 1.00 95.12 304 HIS A C 1
ATOM 2426 O O . HIS A 1 304 ? -13.305 2.548 20.643 1.00 95.12 304 HIS A O 1
ATOM 2432 N N . GLU A 1 305 ? -15.339 2.456 19.715 1.00 95.06 305 GLU A N 1
ATOM 2433 C CA . GLU A 1 305 ? -15.508 1.012 19.947 1.00 95.06 305 GLU A CA 1
ATOM 2434 C C . GLU A 1 305 ? -14.320 0.203 19.394 1.00 95.06 305 GLU A C 1
ATOM 2436 O O . GLU A 1 305 ? -13.748 -0.639 20.083 1.00 95.06 305 GLU A O 1
ATOM 2441 N N . GLU A 1 306 ? -13.884 0.527 18.176 1.00 95.94 306 GLU A N 1
ATOM 2442 C CA . GLU A 1 306 ? -12.719 -0.104 17.544 1.00 95.94 306 GLU A CA 1
ATOM 2443 C C . GLU A 1 306 ? -11.396 0.165 18.274 1.00 95.94 306 GLU A C 1
ATOM 2445 O O . GLU A 1 306 ? -10.564 -0.734 18.366 1.00 95.94 306 GLU A O 1
ATOM 2450 N N . THR A 1 307 ? -11.179 1.357 18.847 1.00 95.44 307 THR A N 1
ATOM 2451 C CA . THR A 1 307 ? -9.948 1.596 19.621 1.00 95.44 307 THR A CA 1
ATOM 2452 C C . THR A 1 307 ? -9.969 0.818 20.933 1.00 95.44 307 THR A C 1
ATOM 2454 O O . THR A 1 307 ? -8.950 0.247 21.315 1.00 95.44 307 THR A O 1
ATOM 2457 N N . THR A 1 308 ? -11.135 0.683 21.572 1.00 96.06 308 THR A N 1
ATOM 2458 C CA . THR A 1 308 ? -11.319 -0.186 22.741 1.00 96.06 308 THR A CA 1
ATOM 2459 C C . THR A 1 308 ? -11.082 -1.660 22.402 1.00 96.06 308 THR A C 1
ATOM 2461 O O . THR A 1 308 ? -10.387 -2.351 23.148 1.00 96.06 308 THR A O 1
ATOM 2464 N N . LYS A 1 309 ? -11.590 -2.152 21.261 1.00 96.94 309 LYS A N 1
ATOM 2465 C CA . LYS A 1 309 ? -11.312 -3.519 20.780 1.00 96.94 309 LYS A CA 1
ATOM 2466 C C . LYS A 1 309 ? -9.819 -3.754 20.586 1.00 96.94 309 LYS A C 1
ATOM 2468 O O . LYS A 1 309 ? -9.312 -4.781 21.028 1.00 96.94 309 LYS A O 1
ATOM 2473 N N . ILE A 1 310 ? -9.106 -2.798 19.993 1.00 97.50 310 ILE A N 1
ATOM 2474 C CA . ILE A 1 310 ? -7.652 -2.886 19.826 1.00 97.50 310 ILE A CA 1
ATOM 2475 C C . ILE A 1 310 ? -6.943 -2.963 21.184 1.00 97.50 310 ILE A C 1
ATOM 2477 O O . ILE A 1 310 ? -6.123 -3.859 21.373 1.00 97.50 310 ILE A O 1
ATOM 2481 N N . CYS A 1 311 ? -7.277 -2.093 22.145 1.00 97.12 311 CYS A N 1
ATOM 2482 C CA . CYS A 1 311 ? -6.717 -2.160 23.500 1.00 97.12 311 CYS A CA 1
ATOM 2483 C C . CYS A 1 311 ? -6.958 -3.535 24.151 1.00 97.12 311 CYS A C 1
ATOM 2485 O O . CYS A 1 311 ? -6.048 -4.091 24.761 1.00 97.12 311 CYS A O 1
ATOM 2487 N N . ASN A 1 312 ? -8.150 -4.112 23.964 1.00 96.94 312 ASN A N 1
ATOM 2488 C CA . ASN A 1 312 ? -8.499 -5.442 24.470 1.00 96.94 312 ASN A CA 1
ATOM 2489 C C . ASN A 1 312 ? -7.759 -6.583 23.762 1.00 96.94 312 ASN A C 1
ATOM 2491 O O . ASN A 1 312 ? -7.579 -7.644 24.350 1.00 96.94 312 ASN A O 1
ATOM 2495 N N . ILE A 1 313 ? -7.375 -6.418 22.494 1.00 97.00 313 ILE A N 1
ATOM 2496 C CA . ILE A 1 313 ? -6.523 -7.391 21.803 1.00 97.00 313 ILE A CA 1
ATOM 2497 C C . ILE A 1 313 ? -5.112 -7.300 22.373 1.00 97.00 313 ILE A C 1
ATOM 2499 O O . ILE A 1 313 ? -4.578 -8.318 22.790 1.00 97.00 313 ILE A O 1
ATOM 2503 N N . LEU A 1 314 ? -4.537 -6.096 22.441 1.00 96.44 314 LEU A N 1
ATOM 2504 C CA . LEU A 1 314 ? -3.174 -5.876 22.934 1.00 96.44 314 LEU A CA 1
ATOM 2505 C C . LEU A 1 314 ? -2.981 -6.379 24.372 1.00 96.44 314 LEU A C 1
ATOM 2507 O O . LEU A 1 314 ? -1.965 -7.012 24.660 1.00 96.44 314 LEU A O 1
ATOM 2511 N N . SER A 1 315 ? -3.977 -6.200 25.244 1.00 95.06 315 SER A N 1
ATOM 2512 C CA . SER A 1 315 ? -3.895 -6.645 26.639 1.00 95.06 315 SER A CA 1
ATOM 2513 C C . SER A 1 315 ? -3.771 -8.164 26.795 1.00 95.06 315 SER A C 1
ATOM 2515 O O . SER A 1 315 ? -3.170 -8.623 27.762 1.00 95.06 315 SER A O 1
ATOM 2517 N N . LYS A 1 316 ? -4.250 -8.963 25.827 1.00 94.62 316 LYS A N 1
ATOM 2518 C CA . LYS A 1 316 ? -4.048 -10.429 25.808 1.00 94.62 316 LYS A CA 1
ATOM 2519 C C . LYS A 1 316 ? -2.585 -10.830 25.605 1.00 94.62 316 LYS A C 1
ATOM 2521 O O . LYS A 1 316 ? -2.238 -11.986 25.830 1.00 94.62 316 LYS A O 1
ATOM 2526 N N . TYR A 1 317 ? -1.759 -9.897 25.137 1.00 93.75 317 TYR A N 1
ATOM 2527 C CA . TYR A 1 317 ? -0.343 -10.082 24.835 1.00 93.75 317 TYR A CA 1
ATOM 2528 C C . TYR A 1 317 ? 0.548 -9.242 25.762 1.00 93.75 317 TYR A C 1
ATOM 2530 O O . TYR A 1 317 ? 1.673 -8.922 25.389 1.00 93.75 317 TYR A O 1
ATOM 2538 N N . ASP A 1 318 ? 0.050 -8.883 26.953 1.00 92.00 318 ASP A N 1
ATOM 2539 C CA . ASP A 1 318 ? 0.756 -8.081 27.964 1.00 92.00 318 ASP A CA 1
ATOM 2540 C C . ASP A 1 318 ? 1.207 -6.695 27.459 1.00 92.00 318 ASP A C 1
ATOM 2542 O O . ASP A 1 318 ? 2.261 -6.189 27.849 1.00 92.00 318 ASP A O 1
ATOM 2546 N N . ILE A 1 319 ? 0.413 -6.079 26.575 1.00 94.62 319 ILE A N 1
ATOM 2547 C CA . ILE A 1 319 ? 0.654 -4.730 26.050 1.00 94.62 319 ILE A CA 1
ATOM 2548 C C . ILE A 1 319 ? -0.536 -3.834 26.392 1.00 94.62 319 ILE A C 1
ATOM 2550 O O . ILE A 1 319 ? -1.665 -4.099 25.968 1.00 94.62 319 ILE A O 1
ATOM 2554 N N . THR A 1 320 ? -0.291 -2.723 27.087 1.00 96.81 320 THR A N 1
ATOM 2555 C CA . THR A 1 320 ? -1.336 -1.728 27.330 1.00 96.81 320 THR A CA 1
ATOM 2556 C C . THR A 1 320 ? -1.509 -0.836 26.104 1.00 96.81 320 THR A C 1
ATOM 2558 O O . THR A 1 320 ? -0.612 -0.089 25.712 1.00 96.81 320 THR A O 1
ATOM 2561 N N . GLY A 1 321 ? -2.691 -0.896 25.487 1.00 96.38 321 GLY A N 1
ATOM 2562 C CA . GLY A 1 321 ? -3.055 -0.016 24.380 1.00 96.38 321 GLY A CA 1
ATOM 2563 C C . GLY A 1 321 ? -3.505 1.367 24.856 1.00 96.38 321 GLY A C 1
ATOM 2564 O O . GLY A 1 321 ? -4.372 1.473 25.723 1.00 96.38 321 GLY A O 1
ATOM 2565 N N . LYS A 1 322 ? -2.987 2.422 24.225 1.00 97.12 322 LYS A N 1
ATOM 2566 C CA . LYS A 1 322 ? -3.405 3.812 24.421 1.00 97.12 322 LYS A CA 1
ATOM 2567 C C . LYS A 1 322 ? -3.682 4.516 23.091 1.00 97.12 322 LYS A C 1
ATOM 2569 O O . LYS A 1 322 ? -2.920 4.406 22.131 1.00 97.12 322 LYS A O 1
ATOM 2574 N N . ILE A 1 323 ? -4.763 5.290 23.048 1.00 96.00 323 ILE A N 1
ATOM 2575 C CA . ILE A 1 323 ? -5.093 6.172 21.922 1.00 96.00 323 ILE A CA 1
ATOM 2576 C C . ILE A 1 323 ? -3.973 7.203 21.704 1.00 96.00 323 ILE A C 1
ATOM 2578 O O . ILE A 1 323 ? -3.492 7.825 22.654 1.00 96.00 323 ILE A O 1
ATOM 2582 N N . THR A 1 324 ? -3.587 7.422 20.443 1.00 93.69 324 THR A N 1
ATOM 2583 C CA . THR A 1 324 ? -2.630 8.474 20.060 1.00 93.69 324 THR A CA 1
ATOM 2584 C C . THR A 1 324 ? -3.230 9.463 19.057 1.00 93.69 324 THR A C 1
ATOM 2586 O O . THR A 1 324 ? -4.051 9.124 18.191 1.00 93.69 324 THR A O 1
ATOM 2589 N N . GLY A 1 325 ? -2.808 10.724 19.167 1.00 88.88 325 GLY A N 1
ATOM 2590 C CA . GLY A 1 325 ? -3.295 11.822 18.339 1.00 88.88 325 GLY A CA 1
ATOM 2591 C C . GLY A 1 325 ? -4.704 12.265 18.731 1.00 88.88 325 GLY A C 1
ATOM 2592 O O . GLY A 1 325 ? -5.001 12.461 19.903 1.00 88.88 325 GLY A O 1
ATOM 2593 N N . ALA A 1 326 ? -5.577 12.456 17.740 1.00 87.06 326 ALA A N 1
ATOM 2594 C CA . ALA A 1 326 ? -6.880 13.082 17.966 1.00 87.06 326 ALA A CA 1
ATOM 2595 C C . ALA A 1 326 ? -7.901 12.197 18.708 1.00 87.06 326 ALA A C 1
ATOM 2597 O O . ALA A 1 326 ? -8.808 12.743 19.326 1.00 87.06 326 ALA A O 1
ATOM 2598 N N . GLY A 1 327 ? -7.775 10.867 18.655 1.00 91.12 327 GLY A N 1
ATOM 2599 C CA . GLY A 1 327 ? -8.804 9.929 19.130 1.00 91.12 327 GLY A CA 1
ATOM 2600 C C . GLY A 1 327 ? -9.968 9.731 18.153 1.00 91.12 327 GLY A C 1
ATOM 2601 O O . GLY A 1 327 ? -9.807 9.958 16.954 1.00 91.12 327 GLY A O 1
ATOM 2602 N N . GLY A 1 328 ? -11.109 9.244 18.648 1.00 89.56 328 GLY A N 1
ATOM 2603 C CA . GLY A 1 328 ? -12.334 8.989 17.876 1.00 89.56 328 GLY A CA 1
ATOM 2604 C C . GLY A 1 328 ? -12.209 7.902 16.801 1.00 89.56 328 GLY A C 1
ATOM 2605 O O . GLY A 1 328 ? -12.992 7.886 15.861 1.00 89.56 328 GLY A O 1
ATOM 2606 N N . GLY A 1 329 ? -11.200 7.034 16.906 1.00 90.06 329 GLY A N 1
ATOM 2607 C CA . GLY A 1 329 ? -10.754 6.141 15.837 1.00 90.06 329 GLY A CA 1
ATOM 2608 C C . GLY A 1 329 ? -9.243 6.259 15.646 1.00 90.06 329 GLY A C 1
ATOM 2609 O O . GLY A 1 329 ? -8.501 6.483 16.605 1.00 90.06 329 GLY A O 1
ATOM 2610 N N . GLY A 1 330 ? -8.772 6.152 14.402 1.00 90.19 330 GLY A N 1
ATOM 2611 C CA . GLY A 1 330 ? -7.349 6.234 14.066 1.00 90.19 330 GLY A CA 1
ATOM 2612 C C . GLY A 1 330 ? -6.489 5.199 14.799 1.00 90.19 330 GLY A C 1
ATOM 2613 O O . GLY A 1 330 ? -6.830 4.015 14.810 1.00 90.19 330 GLY A O 1
ATOM 2614 N N . CYS A 1 331 ? -5.362 5.634 15.372 1.00 94.19 331 CYS A N 1
ATOM 2615 C CA . CYS A 1 331 ? -4.348 4.737 15.925 1.00 94.19 331 CYS A CA 1
ATOM 2616 C C . CYS A 1 331 ? -4.410 4.574 17.449 1.00 94.19 331 CYS A C 1
ATOM 2618 O O . CYS A 1 331 ? -4.596 5.534 18.201 1.00 94.19 331 CYS A O 1
ATOM 2620 N N . VAL A 1 332 ? -4.121 3.351 17.877 1.00 96.06 332 VAL A N 1
ATOM 2621 C CA . VAL A 1 332 ? -3.727 2.976 19.237 1.00 96.06 332 VAL A CA 1
ATOM 2622 C C . VAL A 1 332 ? -2.271 2.530 19.179 1.00 96.06 332 VAL A C 1
ATOM 2624 O O . VAL A 1 332 ? -1.862 1.901 18.202 1.00 96.06 332 VAL A O 1
ATOM 2627 N N . TYR A 1 333 ? -1.483 2.840 20.201 1.00 96.06 333 TYR A N 1
ATOM 2628 C CA . TYR A 1 333 ? -0.147 2.273 20.355 1.00 96.06 333 TYR A CA 1
ATOM 2629 C C . TYR A 1 333 ? -0.003 1.559 21.693 1.00 96.06 333 TYR A C 1
ATOM 2631 O O . TYR A 1 333 ? -0.782 1.801 22.610 1.00 96.06 333 TYR A O 1
ATOM 2639 N N . GLY A 1 334 ? 0.996 0.692 21.795 1.00 96.06 334 GLY A N 1
ATOM 2640 C CA . GLY A 1 334 ? 1.380 0.060 23.050 1.00 96.06 334 GLY A CA 1
ATOM 2641 C C . GLY A 1 334 ? 2.883 -0.163 23.125 1.00 96.06 334 GLY A C 1
ATOM 2642 O O . GLY A 1 334 ? 3.552 -0.279 22.093 1.00 96.06 334 GLY A O 1
ATOM 2643 N N . ILE A 1 335 ? 3.409 -0.185 24.347 1.00 94.88 335 ILE A N 1
ATOM 2644 C CA . ILE A 1 335 ? 4.836 -0.347 24.630 1.00 94.88 335 ILE A CA 1
ATOM 2645 C C . ILE A 1 335 ? 5.138 -1.835 24.792 1.00 94.88 335 ILE A C 1
ATOM 2647 O O . ILE A 1 335 ? 4.460 -2.542 25.531 1.00 94.88 335 ILE A O 1
ATOM 2651 N N . GLU A 1 336 ? 6.175 -2.329 24.119 1.00 91.19 336 GLU A N 1
ATOM 2652 C CA . GLU A 1 336 ? 6.659 -3.681 24.374 1.00 91.19 336 GLU A CA 1
ATOM 2653 C C . GLU A 1 336 ? 7.599 -3.665 25.590 1.00 91.19 336 GLU A C 1
ATOM 2655 O O . GLU A 1 336 ? 8.781 -3.344 25.478 1.00 91.19 336 GLU A O 1
ATOM 2660 N N . ILE A 1 337 ? 7.075 -4.034 26.762 1.00 87.19 337 ILE A N 1
ATOM 2661 C CA . ILE A 1 337 ? 7.849 -4.097 28.016 1.00 87.19 337 ILE A CA 1
ATOM 2662 C C . ILE A 1 337 ? 8.883 -5.231 27.970 1.00 87.19 337 ILE A C 1
ATOM 2664 O O . ILE A 1 337 ? 9.994 -5.106 28.479 1.00 87.19 337 ILE A O 1
ATOM 2668 N N . LYS A 1 338 ? 8.510 -6.371 27.378 1.00 83.00 338 LYS A N 1
ATOM 2669 C CA . LYS A 1 338 ? 9.367 -7.550 27.220 1.00 83.00 338 LYS A CA 1
ATOM 2670 C C . LYS A 1 338 ? 9.350 -7.988 25.770 1.00 83.00 338 LYS A C 1
ATOM 2672 O O . LYS A 1 338 ? 8.281 -8.175 25.199 1.00 83.00 338 LYS A O 1
ATOM 2677 N N . LYS A 1 339 ? 10.536 -8.229 25.210 1.00 82.88 339 LYS A N 1
ATOM 2678 C CA . LYS A 1 339 ? 10.694 -8.711 23.836 1.00 82.88 339 LYS A CA 1
ATOM 2679 C C . LYS A 1 339 ? 9.842 -9.963 23.602 1.00 82.88 339 LYS A C 1
ATOM 2681 O O . LYS A 1 339 ? 10.143 -11.028 24.145 1.00 82.88 339 LYS A O 1
ATOM 2686 N N . MET A 1 340 ? 8.804 -9.840 22.780 1.00 84.00 340 MET A N 1
ATOM 2687 C CA . MET A 1 340 ? 7.971 -10.973 22.389 1.00 84.00 340 MET A CA 1
ATOM 2688 C C . MET A 1 340 ? 8.756 -11.891 21.450 1.00 84.00 340 MET A C 1
ATOM 2690 O O . MET A 1 340 ? 9.473 -11.422 20.561 1.00 84.00 340 MET A O 1
ATOM 2694 N N . ASN A 1 341 ? 8.602 -13.204 21.620 1.00 86.88 341 ASN A N 1
ATOM 2695 C CA . ASN A 1 341 ? 9.113 -14.166 20.646 1.00 86.88 341 ASN A CA 1
ATOM 2696 C C . ASN A 1 341 ? 8.267 -14.151 19.358 1.00 86.88 341 ASN A C 1
ATOM 2698 O O . ASN A 1 341 ? 7.117 -13.703 19.359 1.00 86.88 341 ASN A O 1
ATOM 2702 N N . ASP A 1 342 ? 8.830 -14.668 18.267 1.00 85.31 342 ASP A N 1
ATOM 2703 C CA . ASP A 1 342 ? 8.213 -14.588 16.936 1.00 85.31 342 ASP A CA 1
ATOM 2704 C C . ASP A 1 342 ? 6.855 -15.300 16.859 1.00 85.31 342 ASP A C 1
ATOM 2706 O O . ASP A 1 342 ? 5.952 -14.843 16.165 1.00 85.31 342 ASP A O 1
ATOM 2710 N N . HIS A 1 343 ? 6.665 -16.376 17.628 1.00 87.56 343 HIS A N 1
ATOM 2711 C CA . HIS A 1 343 ? 5.399 -17.108 17.676 1.00 87.56 343 HIS A CA 1
ATOM 2712 C C . HIS A 1 343 ? 4.276 -16.300 18.353 1.00 87.56 343 HIS A C 1
ATOM 2714 O O . HIS A 1 343 ? 3.131 -16.330 17.904 1.00 87.56 343 HIS A O 1
ATOM 2720 N N . ILE A 1 344 ? 4.580 -15.565 19.429 1.00 89.69 344 ILE A N 1
ATOM 2721 C CA . ILE A 1 344 ? 3.619 -14.661 20.082 1.00 89.69 344 ILE A CA 1
ATOM 2722 C C . ILE A 1 344 ? 3.289 -13.488 19.152 1.00 89.69 344 ILE A C 1
ATOM 2724 O O . ILE A 1 344 ? 2.113 -13.157 18.993 1.00 89.69 344 ILE A O 1
ATOM 2728 N N . LYS A 1 345 ? 4.300 -12.915 18.484 1.00 89.25 345 LYS A N 1
ATOM 2729 C CA . LYS A 1 345 ? 4.099 -11.843 17.498 1.00 89.25 345 LYS A CA 1
ATOM 2730 C C . LYS A 1 345 ? 3.187 -12.283 16.355 1.00 89.25 345 LYS A C 1
ATOM 2732 O O . LYS A 1 345 ? 2.222 -11.590 16.062 1.00 89.25 345 LYS A O 1
ATOM 2737 N N . ASP A 1 346 ? 3.432 -13.454 15.767 1.00 89.44 346 ASP A N 1
ATOM 2738 C CA . ASP A 1 346 ? 2.610 -14.001 14.679 1.00 89.44 346 ASP A CA 1
ATOM 2739 C C . ASP A 1 346 ? 1.144 -14.213 15.099 1.00 89.44 346 ASP A C 1
ATOM 2741 O O . ASP A 1 346 ? 0.227 -13.923 14.332 1.00 89.44 346 ASP A O 1
ATOM 2745 N N . LYS A 1 347 ? 0.897 -14.649 16.343 1.00 93.50 347 LYS A N 1
ATOM 2746 C CA . LYS A 1 347 ? -0.468 -14.751 16.887 1.00 93.50 347 LYS A CA 1
ATOM 2747 C C . LYS A 1 347 ? -1.157 -13.392 16.998 1.00 93.50 347 LYS A C 1
ATOM 2749 O O . LYS A 1 347 ? -2.276 -13.255 16.505 1.00 93.50 347 LYS A O 1
ATOM 2754 N N . LEU A 1 348 ? -0.484 -12.404 17.594 1.00 94.12 348 LEU A N 1
ATOM 2755 C CA . LEU A 1 348 ? -0.998 -11.037 17.704 1.00 94.12 348 LEU A CA 1
ATOM 2756 C C . LEU A 1 348 ? -1.327 -10.466 16.319 1.00 94.12 348 LEU A C 1
ATOM 2758 O O . LEU A 1 348 ? -2.416 -9.948 16.096 1.00 94.12 348 LEU A O 1
ATOM 2762 N N . TYR A 1 349 ? -0.410 -10.619 15.370 1.00 93.81 349 TYR A N 1
ATOM 2763 C CA . TYR A 1 349 ? -0.551 -10.139 13.998 1.00 93.81 349 TYR A CA 1
ATOM 2764 C C . TYR A 1 349 ? -1.743 -10.769 13.281 1.00 93.81 349 TYR A C 1
ATOM 2766 O O . TYR A 1 349 ? -2.593 -10.046 12.764 1.00 93.81 349 TYR A O 1
ATOM 2774 N N . LYS A 1 350 ? -1.894 -12.094 13.347 1.00 92.81 350 LYS A N 1
ATOM 2775 C CA . LYS A 1 350 ? -3.065 -12.791 12.794 1.00 92.81 350 LYS A CA 1
ATOM 2776 C C . LYS A 1 350 ? -4.374 -12.334 13.428 1.00 92.81 350 LYS A C 1
ATOM 2778 O O . LYS A 1 350 ? -5.390 -12.249 12.741 1.00 92.81 350 LYS A O 1
ATOM 2783 N N . GLU A 1 351 ? -4.379 -12.051 14.729 1.00 96.50 351 GLU A N 1
ATOM 2784 C CA . GLU A 1 351 ? -5.571 -11.547 15.412 1.00 96.50 351 GLU A CA 1
ATOM 2785 C C . GLU A 1 351 ? -5.926 -10.126 14.956 1.00 96.50 351 GLU A C 1
ATOM 2787 O O . GLU A 1 351 ? -7.097 -9.851 14.689 1.00 96.50 351 GLU A O 1
ATOM 2792 N N . LEU A 1 352 ? -4.939 -9.244 14.787 1.00 95.25 352 LEU A N 1
ATOM 2793 C CA . LEU A 1 352 ? -5.146 -7.898 14.246 1.00 95.25 352 LEU A CA 1
ATOM 2794 C C . LEU A 1 352 ? -5.651 -7.935 12.793 1.00 95.25 352 LEU A C 1
ATOM 2796 O O . LEU A 1 352 ? -6.624 -7.254 12.469 1.00 95.25 352 LEU A O 1
ATOM 2800 N N . GLU A 1 353 ? -5.055 -8.775 11.942 1.00 92.62 353 GLU A N 1
ATOM 2801 C CA . GLU A 1 353 ? -5.469 -8.963 10.541 1.00 92.62 353 GLU A CA 1
ATOM 2802 C C . GLU A 1 353 ? -6.889 -9.503 10.430 1.00 92.62 353 GLU A C 1
ATOM 2804 O O . GLU A 1 353 ? -7.681 -9.010 9.629 1.00 92.62 353 GLU A O 1
ATOM 2809 N N . LYS A 1 354 ? -7.241 -10.478 11.276 1.00 94.06 354 LYS A N 1
ATOM 2810 C CA . LYS A 1 354 ? -8.589 -11.050 11.329 1.00 94.06 354 LYS A CA 1
ATOM 2811 C C . LYS A 1 354 ? -9.654 -9.998 11.657 1.00 94.06 354 LYS A C 1
ATOM 2813 O O . LYS A 1 354 ? -10.782 -10.125 11.190 1.00 94.06 354 LYS A O 1
ATOM 2818 N N . ASN A 1 355 ? -9.307 -8.976 12.440 1.00 93.81 355 ASN A N 1
ATOM 2819 C CA . ASN A 1 355 ? -10.192 -7.849 12.749 1.00 93.81 355 ASN A CA 1
ATOM 2820 C C . ASN A 1 355 ? -10.083 -6.700 11.726 1.00 93.81 355 ASN A C 1
ATOM 2822 O O . ASN A 1 355 ? -10.703 -5.657 11.897 1.00 93.81 355 ASN A O 1
ATOM 2826 N N . GLY A 1 356 ? -9.317 -6.880 10.646 1.00 91.50 356 GLY A N 1
ATOM 2827 C CA . GLY A 1 356 ? -9.203 -5.911 9.561 1.00 91.50 356 GLY A CA 1
ATOM 2828 C C . GLY A 1 356 ? -8.318 -4.705 9.874 1.00 91.50 356 GLY A C 1
ATOM 2829 O O . GLY A 1 356 ? -8.333 -3.743 9.103 1.00 91.50 356 GLY A O 1
ATOM 2830 N N . TYR A 1 357 ? -7.530 -4.727 10.950 1.00 93.94 357 TYR A N 1
ATOM 2831 C CA . TYR A 1 357 ? -6.665 -3.610 11.332 1.00 93.94 357 TYR A CA 1
ATOM 2832 C C . TYR A 1 357 ? -5.346 -3.605 10.556 1.00 93.94 357 TYR A C 1
ATOM 2834 O O . TYR A 1 357 ? -4.825 -4.649 10.171 1.00 93.94 357 TYR A O 1
ATOM 2842 N N . ASN A 1 358 ? -4.782 -2.412 10.355 1.00 90.31 358 ASN A N 1
ATOM 2843 C CA . ASN A 1 358 ? -3.388 -2.281 9.919 1.00 90.31 358 ASN A CA 1
ATOM 2844 C C . ASN A 1 358 ? -2.504 -2.099 11.148 1.00 90.31 358 ASN A C 1
ATOM 2846 O O . ASN A 1 358 ? -2.924 -1.459 12.110 1.00 90.31 358 ASN A O 1
ATOM 2850 N N . TYR A 1 359 ? -1.278 -2.606 11.114 1.00 92.94 359 TYR A N 1
ATOM 2851 C CA . TYR A 1 359 ? -0.363 -2.474 12.238 1.00 92.94 359 TYR A CA 1
ATOM 2852 C C . TYR A 1 359 ? 1.085 -2.343 11.784 1.00 92.94 359 TYR A C 1
ATOM 2854 O O . TYR A 1 359 ? 1.468 -2.785 10.701 1.00 92.94 359 TYR A O 1
ATOM 2862 N N . TRP A 1 360 ? 1.884 -1.732 12.650 1.00 91.25 360 TRP A N 1
ATOM 2863 C CA . TRP A 1 360 ? 3.312 -1.546 12.472 1.00 91.25 360 TRP A CA 1
ATOM 2864 C C . TRP A 1 360 ? 4.003 -1.815 13.793 1.00 91.25 360 TRP A C 1
ATOM 2866 O O . TRP A 1 360 ? 3.578 -1.341 14.845 1.00 91.25 360 TRP A O 1
ATOM 2876 N N . TYR A 1 361 ? 5.080 -2.579 13.729 1.00 90.31 361 TYR A N 1
ATOM 2877 C CA . TYR A 1 361 ? 5.968 -2.770 14.857 1.00 90.31 361 TYR A CA 1
ATOM 2878 C C . TYR A 1 361 ? 7.184 -1.876 14.638 1.00 90.31 361 TYR A C 1
ATOM 2880 O O . TYR A 1 361 ? 7.903 -2.023 13.648 1.00 90.31 361 TYR A O 1
ATOM 2888 N N . CYS A 1 362 ? 7.353 -0.901 15.523 1.00 89.94 362 CYS A N 1
ATOM 2889 C CA . CYS A 1 362 ? 8.243 0.229 15.321 1.00 89.94 362 CYS A CA 1
ATOM 2890 C C . CYS A 1 362 ? 9.196 0.385 16.493 1.00 89.94 362 CYS A C 1
ATOM 2892 O O . CYS A 1 362 ? 8.921 -0.021 17.620 1.00 89.94 362 CYS A O 1
ATOM 2894 N N . LYS A 1 363 ? 10.301 1.062 16.217 1.00 90.62 363 LYS A N 1
ATOM 2895 C CA . LYS A 1 363 ? 11.224 1.547 17.227 1.00 90.62 363 LYS A CA 1
ATOM 2896 C C . LYS A 1 363 ? 10.945 3.029 17.463 1.00 90.62 363 LYS A C 1
ATOM 2898 O O . LYS A 1 363 ? 10.974 3.814 16.512 1.00 90.62 363 LYS A O 1
ATOM 2903 N N . LEU A 1 364 ? 10.626 3.384 18.703 1.00 92.50 364 LEU A N 1
ATOM 2904 C CA . LEU A 1 364 ? 10.502 4.769 19.152 1.00 92.50 364 LEU A CA 1
ATOM 2905 C C . LEU A 1 364 ? 11.895 5.327 19.466 1.00 92.50 364 LEU A C 1
ATOM 2907 O O . LEU A 1 364 ? 12.765 4.578 19.897 1.00 92.50 364 LEU A O 1
ATOM 2911 N N . GLY A 1 365 ? 12.094 6.630 19.270 1.00 91.31 365 GLY A N 1
ATOM 2912 C CA . GLY A 1 365 ? 13.383 7.292 19.475 1.00 91.31 365 GLY A CA 1
ATOM 2913 C C . GLY A 1 365 ? 14.287 7.192 18.248 1.00 91.31 365 GLY A C 1
ATOM 2914 O O . GLY A 1 365 ? 15.506 7.254 18.366 1.00 91.31 365 GLY A O 1
ATOM 2915 N N . ALA A 1 366 ? 13.700 7.012 17.061 1.00 91.94 366 ALA A N 1
ATOM 2916 C CA . ALA A 1 366 ? 14.449 6.842 15.823 1.00 91.94 366 ALA A CA 1
ATOM 2917 C C . ALA A 1 366 ? 15.343 8.063 15.501 1.00 91.94 366 ALA A C 1
ATOM 2919 O O . ALA A 1 366 ? 15.010 9.190 15.888 1.00 91.94 366 ALA A O 1
ATOM 2920 N N . PRO A 1 367 ? 16.447 7.874 14.751 1.00 92.19 367 PRO A N 1
ATOM 2921 C CA . PRO A 1 367 ? 17.233 8.981 14.214 1.00 92.19 367 PRO A CA 1
ATOM 2922 C C . PRO A 1 367 ? 16.377 9.920 13.360 1.00 92.19 367 PRO A C 1
ATOM 2924 O O . PRO A 1 367 ? 15.444 9.469 12.686 1.00 92.19 367 PRO A O 1
ATOM 2927 N N . GLY A 1 368 ? 16.724 11.208 13.383 1.00 94.81 368 GLY A N 1
ATOM 2928 C CA . GLY A 1 368 ? 16.074 12.264 12.610 1.00 94.81 368 GLY A CA 1
ATOM 2929 C C . GLY A 1 368 ? 16.324 12.148 11.110 1.00 94.81 368 GLY A C 1
ATOM 2930 O O . GLY A 1 368 ? 16.416 11.048 10.565 1.00 94.81 368 GLY A O 1
ATOM 2931 N N . VAL A 1 369 ? 16.425 13.276 10.418 1.00 97.50 369 VAL A N 1
ATOM 2932 C CA . VAL A 1 369 ? 16.663 13.278 8.973 1.00 97.50 369 VAL A CA 1
ATOM 2933 C C . VAL A 1 369 ? 18.074 12.778 8.651 1.00 97.50 369 VAL A C 1
ATOM 2935 O O . VAL A 1 369 ? 19.049 13.177 9.283 1.00 97.50 369 VAL A O 1
ATOM 2938 N N . GLU A 1 370 ? 18.187 11.895 7.662 1.00 96.00 370 GLU A N 1
ATOM 2939 C CA . GLU A 1 370 ? 19.448 11.247 7.289 1.00 96.00 370 GLU A CA 1
ATOM 2940 C C . GLU A 1 370 ? 19.674 11.304 5.782 1.00 96.00 370 GLU A C 1
ATOM 2942 O O . GLU A 1 370 ? 18.752 11.066 4.998 1.00 96.00 370 GLU A O 1
ATOM 2947 N N . LYS A 1 371 ? 20.924 11.558 5.386 1.00 95.88 371 LYS A N 1
ATOM 2948 C CA . LYS A 1 371 ? 21.416 11.368 4.019 1.00 95.88 371 LYS A CA 1
ATOM 2949 C C . LYS A 1 371 ? 22.046 9.986 3.894 1.00 95.88 371 LYS A C 1
ATOM 2951 O O . LYS A 1 371 ? 22.909 9.628 4.691 1.00 95.88 371 LYS A O 1
ATOM 2956 N N . HIS A 1 372 ? 21.664 9.241 2.865 1.00 93.25 372 HIS A N 1
ATOM 2957 C CA . HIS A 1 372 ? 22.180 7.902 2.594 1.00 93.25 372 HIS A CA 1
ATOM 2958 C C . HIS A 1 372 ? 23.209 7.944 1.471 1.00 93.25 372 HIS A C 1
ATOM 2960 O O . HIS A 1 372 ? 22.970 8.530 0.416 1.00 93.25 372 HIS A O 1
ATOM 2966 N N . ASN A 1 373 ? 24.345 7.279 1.682 1.00 87.62 373 ASN A N 1
ATOM 2967 C CA . ASN A 1 373 ? 25.396 7.155 0.665 1.00 87.62 373 ASN A CA 1
ATOM 2968 C C . ASN A 1 373 ? 25.064 6.106 -0.407 1.00 87.62 373 ASN A C 1
ATOM 2970 O O . ASN A 1 373 ? 25.682 6.086 -1.467 1.00 87.62 373 ASN A O 1
ATOM 2974 N N . VAL A 1 374 ? 24.107 5.223 -0.122 1.00 85.38 374 VAL A N 1
ATOM 2975 C CA . VAL A 1 374 ? 23.619 4.181 -1.029 1.00 85.38 374 VAL A CA 1
ATOM 2976 C C . VAL A 1 374 ? 22.091 4.211 -1.061 1.00 85.38 374 VAL A C 1
ATOM 2978 O O . VAL A 1 374 ? 21.485 4.626 -0.070 1.00 85.38 374 VAL A O 1
ATOM 2981 N N . PRO A 1 375 ? 21.446 3.767 -2.156 1.00 86.44 375 PRO A N 1
ATOM 2982 C CA . PRO A 1 375 ? 19.992 3.728 -2.228 1.00 86.44 375 PRO A CA 1
ATOM 2983 C C . PRO A 1 375 ? 19.415 2.854 -1.100 1.00 86.44 375 PRO A C 1
ATOM 2985 O O . PRO A 1 375 ? 19.830 1.701 -0.953 1.00 86.44 375 PRO A O 1
ATOM 2988 N N . PRO A 1 376 ? 18.462 3.356 -0.297 1.00 84.44 376 PRO A N 1
ATOM 2989 C CA . PRO A 1 376 ? 17.820 2.540 0.730 1.00 84.44 376 PRO A CA 1
ATOM 2990 C C . PRO A 1 376 ? 17.027 1.350 0.143 1.00 84.44 376 PRO A C 1
ATOM 2992 O O . PRO A 1 376 ? 16.543 1.439 -0.991 1.00 84.44 376 PRO A O 1
ATOM 2995 N N . PRO A 1 377 ? 16.808 0.257 0.907 1.00 77.06 377 PRO A N 1
ATOM 2996 C CA . PRO A 1 377 ? 16.104 -0.950 0.441 1.00 77.06 377 PRO A CA 1
ATOM 2997 C C . PRO A 1 377 ? 14.733 -0.706 -0.214 1.00 77.06 377 PRO A C 1
ATOM 2999 O O . PRO A 1 377 ? 14.374 -1.395 -1.168 1.00 77.06 377 PRO A O 1
ATOM 3002 N N . VAL A 1 378 ? 14.000 0.320 0.233 1.00 76.81 378 VAL A N 1
ATOM 3003 C CA . VAL A 1 378 ? 12.713 0.792 -0.328 1.00 76.81 378 VAL A CA 1
ATOM 3004 C C . VAL A 1 378 ? 12.762 1.111 -1.836 1.00 76.81 378 VAL A C 1
ATOM 3006 O O . VAL A 1 378 ? 11.735 1.136 -2.518 1.00 76.81 378 VAL A O 1
ATOM 3009 N N . TYR A 1 379 ? 13.948 1.367 -2.396 1.00 72.25 379 TYR A N 1
ATOM 3010 C CA . TYR A 1 379 ? 14.128 1.614 -3.830 1.00 72.25 379 TYR A CA 1
ATOM 3011 C C . TYR A 1 379 ? 14.360 0.337 -4.643 1.00 72.25 379 TYR A C 1
ATOM 3013 O O . TYR A 1 379 ? 14.161 0.356 -5.855 1.00 72.25 379 TYR A O 1
ATOM 3021 N N . PHE A 1 380 ? 14.699 -0.775 -3.989 1.00 65.62 380 PHE A N 1
ATOM 3022 C CA . PHE A 1 380 ? 14.857 -2.090 -4.618 1.00 65.62 380 PHE A CA 1
ATOM 3023 C C . PHE A 1 380 ? 13.624 -2.981 -4.435 1.00 65.62 380 PHE A C 1
ATOM 3025 O O . PHE A 1 380 ? 13.373 -3.873 -5.245 1.00 65.62 380 PHE A O 1
ATOM 3032 N N . ILE A 1 381 ? 12.839 -2.723 -3.388 1.00 51.62 381 ILE A N 1
ATOM 3033 C CA . ILE A 1 381 ? 11.603 -3.435 -3.073 1.00 51.62 381 ILE A CA 1
ATOM 3034 C C . ILE A 1 381 ? 10.435 -2.606 -3.619 1.00 51.62 381 ILE A C 1
ATOM 3036 O O . ILE A 1 381 ? 10.277 -1.434 -3.276 1.00 51.62 381 ILE A O 1
ATOM 3040 N N . LYS A 1 382 ? 9.587 -3.187 -4.478 1.00 43.03 382 LYS A N 1
ATOM 3041 C CA . LYS A 1 382 ? 8.272 -2.586 -4.737 1.00 43.03 382 LYS A CA 1
ATOM 3042 C C . LYS A 1 382 ? 7.483 -2.713 -3.437 1.00 43.03 382 LYS A C 1
ATOM 3044 O O . LYS A 1 382 ? 7.045 -3.811 -3.114 1.00 43.03 382 LYS A O 1
ATOM 3049 N N . PHE A 1 383 ? 7.346 -1.622 -2.686 1.00 36.97 383 PHE A N 1
ATOM 3050 C CA . PHE A 1 383 ? 6.416 -1.555 -1.564 1.00 36.97 383 PHE A CA 1
ATOM 3051 C C . PHE A 1 383 ? 5.008 -1.817 -2.109 1.00 36.97 383 PHE A C 1
ATOM 3053 O O . PHE A 1 383 ? 4.360 -0.935 -2.662 1.00 36.97 383 PHE A O 1
ATOM 3060 N N . GLN A 1 384 ? 4.557 -3.066 -2.020 1.00 33.31 384 GLN A N 1
ATOM 3061 C CA . GLN A 1 384 ? 3.140 -3.334 -1.892 1.00 33.31 384 GLN A CA 1
ATOM 3062 C C . GLN A 1 384 ? 2.806 -3.074 -0.430 1.00 33.31 384 GLN A C 1
ATOM 3064 O O . GLN A 1 384 ? 3.421 -3.639 0.475 1.00 33.31 384 GLN A O 1
ATOM 3069 N N . SER A 1 385 ? 1.852 -2.182 -0.205 1.00 32.91 385 SER A N 1
ATOM 3070 C CA . SER A 1 385 ? 1.171 -2.021 1.067 1.00 32.91 385 SER A CA 1
ATOM 3071 C C . SER A 1 385 ? 0.539 -3.355 1.461 1.00 32.91 385 SER A C 1
ATOM 3073 O O . SER A 1 385 ? -0.563 -3.678 1.035 1.00 32.91 385 SER A O 1
ATOM 3075 N N . ASN A 1 386 ? 1.300 -4.173 2.186 1.00 30.91 386 ASN A N 1
ATOM 3076 C CA . ASN A 1 386 ? 0.887 -5.095 3.240 1.00 30.91 386 ASN A CA 1
ATOM 3077 C C . ASN A 1 386 ? 2.099 -5.945 3.647 1.00 30.91 386 ASN A C 1
ATOM 3079 O O . ASN A 1 386 ? 2.506 -6.851 2.929 1.00 30.91 386 ASN A O 1
ATOM 3083 N N . LEU A 1 387 ? 2.582 -5.670 4.860 1.00 35.72 387 LEU A N 1
ATOM 3084 C CA . LEU A 1 387 ? 3.366 -6.555 5.718 1.00 35.72 387 LEU A CA 1
ATOM 3085 C C . LEU A 1 387 ? 4.831 -6.876 5.362 1.00 35.72 387 LEU A C 1
ATOM 3087 O O . LEU A 1 387 ? 5.181 -7.452 4.338 1.00 35.72 387 LEU A O 1
ATOM 3091 N N . VAL A 1 388 ? 5.671 -6.621 6.365 1.00 28.91 388 VAL A N 1
ATOM 3092 C CA . VAL A 1 388 ? 7.025 -7.143 6.569 1.00 28.91 388 VAL A CA 1
ATOM 3093 C C . VAL A 1 388 ? 7.073 -8.660 6.331 1.00 28.91 388 VAL A C 1
ATOM 3095 O O . VAL A 1 388 ? 6.569 -9.420 7.154 1.00 28.91 388 VAL A O 1
ATOM 3098 N N . LYS A 1 389 ? 7.743 -9.119 5.265 1.00 31.69 389 LYS A N 1
ATOM 3099 C CA . LYS A 1 389 ? 8.261 -10.494 5.160 1.00 31.69 389 LYS A CA 1
ATOM 3100 C C . LYS A 1 389 ? 9.641 -10.529 4.494 1.00 31.69 389 LYS A C 1
ATOM 3102 O O . LYS A 1 389 ? 9.806 -10.181 3.334 1.00 31.69 389 LYS A O 1
ATOM 3107 N N . TYR A 1 390 ? 10.608 -10.924 5.321 1.00 27.98 390 TYR A N 1
ATOM 3108 C CA . TYR A 1 390 ? 11.871 -11.617 5.065 1.00 27.98 390 TYR A CA 1
ATOM 3109 C C . TYR A 1 390 ? 12.439 -11.661 3.633 1.00 27.98 390 TYR A C 1
ATOM 3111 O O . TYR A 1 390 ? 11.902 -12.282 2.727 1.00 27.98 390 TYR A O 1
ATOM 3119 N N . ILE A 1 391 ? 13.632 -11.070 3.537 1.00 26.30 391 ILE A N 1
ATOM 3120 C CA . ILE A 1 391 ? 14.802 -11.409 2.714 1.00 26.30 391 ILE A CA 1
ATOM 3121 C C . ILE A 1 391 ? 14.678 -12.704 1.878 1.00 26.30 391 ILE A C 1
ATOM 3123 O O . ILE A 1 391 ? 14.521 -13.797 2.419 1.00 26.30 391 ILE A O 1
ATOM 3127 N N . SER A 1 392 ? 14.961 -12.538 0.578 1.00 24.33 392 SER A N 1
ATOM 3128 C CA . SER A 1 392 ? 15.301 -13.514 -0.481 1.00 24.33 392 SER A CA 1
ATOM 3129 C C . SER A 1 392 ? 14.219 -13.747 -1.552 1.00 24.33 392 SER A C 1
ATOM 3131 O O . SER A 1 392 ? 13.058 -13.955 -1.244 1.00 24.33 392 SER A O 1
ATOM 3133 N N . PHE A 1 393 ? 14.660 -13.715 -2.821 1.00 27.03 393 PHE A N 1
ATOM 3134 C CA . PHE A 1 393 ? 13.920 -13.838 -4.096 1.00 27.03 393 PHE A CA 1
ATOM 3135 C C . PHE A 1 393 ? 13.352 -12.561 -4.753 1.00 27.03 393 PHE A C 1
ATOM 3137 O O . PHE A 1 393 ? 12.165 -12.441 -5.018 1.00 27.03 393 PHE A O 1
ATOM 3144 N N . SER A 1 394 ? 14.232 -11.662 -5.211 1.00 26.44 394 SER A N 1
ATOM 3145 C CA . SER A 1 394 ? 13.941 -10.820 -6.387 1.00 26.44 394 SER A CA 1
ATOM 3146 C C . SER A 1 394 ? 15.100 -10.875 -7.391 1.00 26.44 394 SER A C 1
ATOM 3148 O O . SER A 1 394 ? 16.017 -10.060 -7.402 1.00 26.44 394 SER A O 1
ATOM 3150 N N . ARG A 1 395 ? 15.087 -11.899 -8.256 1.00 26.27 395 ARG A N 1
ATOM 3151 C CA . ARG A 1 395 ? 16.030 -12.009 -9.387 1.00 26.27 395 ARG A CA 1
ATOM 3152 C C . ARG A 1 395 ? 15.367 -12.371 -10.725 1.00 26.27 395 ARG A C 1
ATOM 3154 O O . ARG A 1 395 ? 16.049 -12.839 -11.624 1.00 26.27 395 ARG A O 1
ATOM 3161 N N . ILE A 1 396 ? 14.061 -12.131 -10.897 1.00 32.38 396 ILE A N 1
ATOM 3162 C CA . ILE A 1 396 ? 13.327 -12.513 -12.125 1.00 32.38 396 ILE A CA 1
ATOM 3163 C C . ILE A 1 396 ? 12.440 -11.362 -12.644 1.00 32.38 396 ILE A C 1
ATOM 3165 O O . ILE A 1 396 ? 11.222 -11.472 -12.660 1.00 32.38 396 ILE A O 1
ATOM 3169 N N . MET A 1 397 ? 13.017 -10.231 -13.075 1.00 37.28 397 MET A N 1
ATOM 3170 C CA . MET A 1 397 ? 12.227 -9.136 -13.693 1.00 37.28 397 MET A CA 1
ATOM 3171 C C . MET A 1 397 ? 12.615 -8.758 -15.136 1.00 37.28 397 MET A C 1
ATOM 3173 O O . MET A 1 397 ? 12.102 -7.771 -15.663 1.00 37.28 397 MET A O 1
ATOM 3177 N N . THR A 1 398 ? 13.425 -9.573 -15.821 1.00 49.41 398 THR A N 1
ATOM 3178 C CA . THR A 1 398 ? 13.846 -9.361 -17.227 1.00 49.41 398 THR A CA 1
ATOM 3179 C C . THR A 1 398 ? 13.388 -10.456 -18.208 1.00 49.41 398 THR A C 1
ATOM 3181 O O . THR A 1 398 ? 13.887 -10.519 -19.329 1.00 49.41 398 THR A O 1
ATOM 3184 N N . GLY A 1 399 ? 12.441 -11.320 -17.821 1.00 77.75 399 GLY A N 1
ATOM 3185 C CA . GLY A 1 399 ? 11.952 -12.416 -18.671 1.00 77.75 399 GLY A CA 1
ATOM 3186 C C . GLY A 1 399 ? 11.002 -11.979 -19.798 1.00 77.75 399 GLY A C 1
ATOM 3187 O O . GLY A 1 399 ? 10.307 -10.970 -19.680 1.00 77.75 399 GLY A O 1
ATOM 3188 N N . LEU A 1 400 ? 10.964 -12.770 -20.876 1.00 94.25 400 LEU A N 1
ATOM 3189 C CA . LEU A 1 400 ? 9.989 -12.678 -21.969 1.00 94.25 400 LEU A CA 1
ATOM 3190 C C . LEU A 1 400 ? 8.578 -12.994 -21.444 1.00 94.25 400 LEU A C 1
ATOM 3192 O O . LEU A 1 400 ? 8.406 -13.969 -20.712 1.00 94.25 400 LEU A O 1
ATOM 3196 N N . VAL A 1 401 ? 7.574 -12.197 -21.810 1.00 96.62 401 VAL A N 1
ATOM 3197 C CA . VAL A 1 401 ? 6.165 -12.391 -21.417 1.00 96.62 401 VAL A CA 1
ATOM 3198 C C . VAL A 1 401 ? 5.389 -13.035 -22.562 1.00 96.62 401 VAL A C 1
ATOM 3200 O O . VAL A 1 401 ? 5.419 -12.536 -23.682 1.00 96.62 401 VAL A O 1
ATOM 3203 N N . GLY A 1 402 ? 4.667 -14.115 -22.285 1.00 97.81 402 GLY A N 1
ATOM 3204 C CA . GLY A 1 402 ? 3.757 -14.736 -23.240 1.00 97.81 402 GLY A CA 1
ATOM 3205 C C . GLY A 1 402 ? 2.383 -14.073 -23.258 1.00 97.81 402 GLY A C 1
ATOM 3206 O O . GLY A 1 402 ? 1.837 -13.775 -22.198 1.00 97.81 402 GLY A O 1
ATOM 3207 N N . PHE A 1 403 ? 1.790 -13.882 -24.436 1.00 98.38 403 PHE A N 1
ATOM 3208 C CA . PHE A 1 403 ? 0.427 -13.358 -24.556 1.00 98.38 403 PHE A CA 1
ATOM 3209 C C . PHE A 1 403 ? -0.358 -14.067 -25.666 1.00 98.38 403 PHE A C 1
ATOM 3211 O O . PHE A 1 403 ? 0.077 -14.103 -26.816 1.00 98.38 403 PHE A O 1
ATOM 3218 N N . VAL A 1 404 ? -1.536 -14.603 -25.342 1.00 98.25 404 VAL A N 1
ATOM 3219 C CA . VAL A 1 404 ? -2.450 -15.215 -26.317 1.00 98.25 404 VAL A CA 1
ATOM 3220 C C . VAL A 1 404 ? -3.762 -14.441 -26.376 1.00 98.25 404 VAL A C 1
ATOM 3222 O O . VAL A 1 404 ? -4.431 -14.280 -25.357 1.00 98.25 404 VAL A O 1
ATOM 3225 N N . GLY A 1 405 ? -4.154 -14.023 -27.579 1.00 97.12 405 GLY A N 1
ATOM 3226 C CA . GLY A 1 405 ? -5.384 -13.273 -27.834 1.00 97.12 405 GLY A CA 1
ATOM 3227 C C . GLY A 1 405 ? -5.128 -11.771 -27.936 1.00 97.12 405 GLY A C 1
ATOM 3228 O O . GLY A 1 405 ? -4.867 -11.093 -26.950 1.00 97.12 405 GLY A O 1
ATOM 3229 N N . LEU A 1 406 ? -5.233 -11.230 -29.144 1.00 96.94 406 LEU A N 1
ATOM 3230 C CA . LEU A 1 406 ? -4.914 -9.851 -29.515 1.00 96.94 406 LEU A CA 1
ATOM 3231 C C . LEU A 1 406 ? -6.155 -9.124 -30.059 1.00 96.94 406 LEU A C 1
ATOM 3233 O O . LEU A 1 406 ? -6.069 -8.299 -30.965 1.00 96.94 406 LEU A O 1
ATOM 3237 N N . GLY A 1 407 ? -7.333 -9.439 -29.512 1.00 92.38 407 GLY A N 1
ATOM 3238 C CA . GLY A 1 407 ? -8.581 -8.740 -29.830 1.00 92.38 407 GLY A CA 1
ATOM 3239 C C . GLY A 1 407 ? -8.638 -7.314 -29.260 1.00 92.38 407 GLY A C 1
ATOM 3240 O O . GLY A 1 407 ? -7.632 -6.757 -28.821 1.00 92.38 407 GLY A O 1
ATOM 3241 N N . ASN A 1 408 ? -9.847 -6.745 -29.183 1.00 89.38 408 ASN A N 1
ATOM 3242 C CA . ASN A 1 408 ? -10.083 -5.357 -28.742 1.00 89.38 408 ASN A CA 1
ATOM 3243 C C . ASN A 1 408 ? -9.442 -4.993 -27.392 1.00 89.38 408 ASN A C 1
ATOM 3245 O O . ASN A 1 408 ? -9.110 -3.834 -27.178 1.00 89.38 408 ASN A O 1
ATOM 3249 N N . MET A 1 409 ? -9.283 -5.956 -26.480 1.00 94.69 409 MET A N 1
ATOM 3250 C CA . MET A 1 409 ? -8.617 -5.746 -25.189 1.00 94.69 409 MET A CA 1
ATOM 3251 C C . MET A 1 409 ? -7.136 -6.134 -25.253 1.00 94.69 409 MET A C 1
ATOM 3253 O O . MET A 1 409 ? -6.265 -5.319 -24.950 1.00 94.69 409 MET A O 1
ATOM 3257 N N . GLY A 1 410 ? -6.854 -7.369 -25.689 1.00 97.12 410 GLY A N 1
ATOM 3258 C CA . GLY A 1 410 ? -5.510 -7.947 -25.700 1.00 97.12 410 GLY A CA 1
ATOM 3259 C C . GLY A 1 410 ? -4.498 -7.130 -26.502 1.00 97.12 410 GLY A C 1
ATOM 3260 O O . GLY A 1 410 ? -3.371 -6.945 -26.050 1.00 97.12 410 GLY A O 1
ATOM 3261 N N . ALA A 1 411 ? -4.909 -6.536 -27.629 1.00 96.88 411 ALA A N 1
ATOM 3262 C CA . ALA A 1 411 ? -4.021 -5.693 -28.423 1.00 96.88 411 ALA A CA 1
ATOM 3263 C C . ALA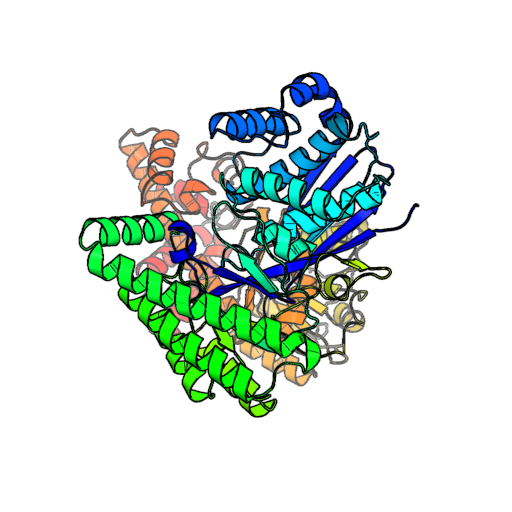 A 1 411 ? -3.498 -4.481 -27.626 1.00 96.88 411 ALA A C 1
ATOM 3265 O O . ALA A 1 411 ? -2.296 -4.220 -27.585 1.00 96.88 411 ALA A O 1
ATOM 3266 N N . PHE A 1 412 ? -4.376 -3.741 -26.946 1.00 97.19 412 PHE A N 1
ATOM 3267 C CA . PHE A 1 412 ? -3.948 -2.586 -26.155 1.00 97.19 412 PHE A CA 1
ATOM 3268 C C . PHE A 1 412 ? -3.165 -2.984 -24.899 1.00 97.19 412 PHE A C 1
ATOM 3270 O O . PHE A 1 412 ? -2.212 -2.298 -24.530 1.00 97.19 412 PHE A O 1
ATOM 3277 N N . MET A 1 413 ? -3.507 -4.123 -24.291 1.00 98.19 413 MET A N 1
ATOM 3278 C CA . MET A 1 413 ? -2.749 -4.705 -23.181 1.00 98.19 413 MET A CA 1
ATOM 3279 C C . MET A 1 413 ? -1.295 -4.991 -23.590 1.00 98.19 413 MET A C 1
ATOM 3281 O O . MET A 1 413 ? -0.365 -4.513 -22.939 1.00 98.19 413 MET A O 1
ATOM 3285 N N . VAL A 1 414 ? -1.078 -5.666 -24.723 1.00 98.12 414 VAL A N 1
ATOM 3286 C CA . VAL A 1 414 ? 0.273 -5.942 -25.238 1.00 98.12 414 VAL A CA 1
ATOM 3287 C C . VAL A 1 414 ? 1.003 -4.663 -25.650 1.00 98.12 414 VAL A C 1
ATOM 3289 O O . VAL A 1 414 ? 2.182 -4.512 -25.331 1.00 98.12 414 VAL A O 1
ATOM 3292 N N . LYS A 1 415 ? 0.325 -3.700 -26.290 1.00 98.00 415 LYS A N 1
ATOM 3293 C CA . LYS A 1 415 ? 0.928 -2.390 -26.609 1.00 98.00 415 LYS A CA 1
ATOM 3294 C C . LYS A 1 415 ? 1.436 -1.682 -25.352 1.00 98.00 415 LYS A C 1
ATOM 3296 O O . LYS A 1 415 ? 2.523 -1.109 -25.380 1.00 98.00 415 LYS A O 1
ATOM 3301 N N . ASN A 1 416 ? 0.704 -1.765 -24.241 1.00 97.62 416 ASN A N 1
ATOM 3302 C CA . ASN A 1 416 ? 1.149 -1.213 -22.965 1.00 97.62 416 ASN A CA 1
ATOM 3303 C C . ASN A 1 416 ? 2.333 -1.980 -22.359 1.00 97.62 416 ASN A C 1
ATOM 3305 O O . ASN A 1 416 ? 3.246 -1.341 -21.836 1.00 97.62 416 ASN A O 1
ATOM 3309 N N . LEU A 1 417 ? 2.403 -3.309 -22.497 1.00 97.19 417 LEU A N 1
ATOM 3310 C CA . LEU A 1 417 ? 3.598 -4.078 -22.117 1.00 97.19 417 LEU A CA 1
ATOM 3311 C C . LEU A 1 417 ? 4.841 -3.628 -22.901 1.00 97.19 417 LEU A C 1
ATOM 3313 O O . LEU A 1 417 ? 5.870 -3.331 -22.290 1.00 97.19 417 LEU A O 1
ATOM 3317 N N . ILE A 1 418 ? 4.729 -3.517 -24.229 1.00 96.38 418 ILE A N 1
ATOM 3318 C CA . ILE A 1 418 ? 5.818 -3.072 -25.115 1.00 96.38 418 ILE A CA 1
ATOM 3319 C C . ILE A 1 418 ? 6.245 -1.641 -24.761 1.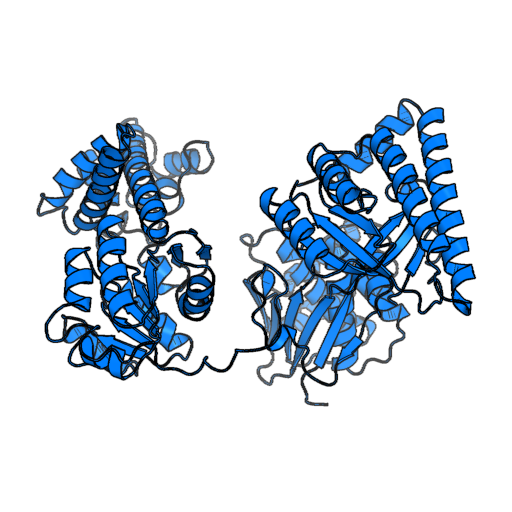00 96.38 418 ILE A C 1
ATOM 3321 O O . ILE A 1 418 ? 7.430 -1.383 -24.556 1.00 96.38 418 ILE A O 1
ATOM 3325 N N . LYS A 1 419 ? 5.284 -0.718 -24.600 1.00 94.88 419 LYS A N 1
ATOM 3326 C CA . LYS A 1 419 ? 5.535 0.678 -24.194 1.00 94.88 419 LYS A CA 1
ATOM 3327 C C . LYS A 1 419 ? 6.282 0.778 -22.858 1.00 94.88 419 LYS A C 1
ATOM 3329 O O . LYS A 1 419 ? 7.087 1.684 -22.679 1.00 94.88 419 LYS A O 1
ATOM 3334 N N . ASN A 1 420 ? 6.045 -0.157 -21.937 1.00 93.06 420 ASN A N 1
ATOM 3335 C CA . ASN A 1 420 ? 6.722 -0.248 -20.640 1.00 93.06 420 ASN A CA 1
ATOM 3336 C C . ASN A 1 420 ? 8.035 -1.066 -20.680 1.00 93.06 420 ASN A C 1
ATOM 3338 O O . ASN A 1 420 ? 8.543 -1.475 -19.634 1.00 93.06 420 ASN A O 1
ATOM 3342 N N . GLY A 1 421 ? 8.585 -1.332 -21.870 1.00 93.00 421 GLY A N 1
ATOM 3343 C CA . GLY A 1 421 ? 9.888 -1.978 -22.049 1.00 93.00 421 GLY A CA 1
ATOM 3344 C C . GLY A 1 421 ? 9.900 -3.491 -21.809 1.00 93.00 421 GLY A C 1
ATOM 3345 O O . GLY A 1 421 ? 10.973 -4.070 -21.626 1.00 93.00 421 GLY A O 1
ATOM 3346 N N . LYS A 1 422 ? 8.739 -4.159 -21.783 1.00 94.69 422 LYS A N 1
ATOM 3347 C CA . LYS A 1 422 ? 8.674 -5.624 -21.676 1.00 94.69 422 LYS A CA 1
ATOM 3348 C C . LYS A 1 422 ? 8.878 -6.266 -23.043 1.00 94.69 422 LYS A C 1
ATOM 3350 O O . LYS A 1 422 ? 8.249 -5.874 -24.021 1.00 94.69 422 LYS A O 1
ATOM 3355 N N . LYS A 1 423 ? 9.712 -7.307 -23.091 1.00 96.38 423 LYS A N 1
ATOM 3356 C CA . LYS A 1 423 ? 9.774 -8.209 -24.245 1.00 96.38 423 LYS A CA 1
ATOM 3357 C C . LYS A 1 423 ? 8.571 -9.142 -24.202 1.00 96.38 423 LYS A C 1
ATOM 3359 O O . LYS A 1 423 ? 8.287 -9.717 -23.149 1.00 96.38 423 LYS A O 1
ATOM 3364 N N . VAL A 1 424 ? 7.893 -9.303 -25.331 1.00 97.50 424 VAL A N 1
ATOM 3365 C CA . VAL A 1 424 ? 6.676 -10.112 -25.439 1.00 97.50 424 VAL A CA 1
ATOM 3366 C C . VAL A 1 424 ? 6.780 -11.103 -26.595 1.00 97.50 424 VAL A C 1
ATOM 3368 O O . VAL A 1 424 ? 7.331 -10.768 -27.643 1.00 97.50 424 VAL A O 1
ATOM 3371 N N . ILE A 1 425 ? 6.223 -12.297 -26.403 1.00 98.00 425 ILE A N 1
ATOM 3372 C CA . ILE A 1 425 ? 5.928 -13.261 -27.462 1.00 98.00 425 ILE A CA 1
ATOM 3373 C C . ILE A 1 425 ? 4.415 -13.446 -27.546 1.00 98.00 425 ILE A C 1
ATOM 3375 O O . ILE A 1 425 ? 3.756 -13.703 -26.536 1.00 98.00 425 ILE A O 1
ATOM 3379 N N . VAL A 1 426 ? 3.856 -13.268 -28.740 1.00 98.31 426 VAL A N 1
ATOM 3380 C CA . VAL A 1 426 ? 2.409 -13.173 -28.943 1.00 98.31 426 VAL A CA 1
ATOM 3381 C C . VAL A 1 426 ? 1.879 -14.245 -29.888 1.00 98.31 426 VAL A C 1
ATOM 3383 O O . VAL A 1 426 ? 2.569 -14.676 -30.814 1.00 98.31 426 VAL A O 1
ATOM 3386 N N . TYR A 1 427 ? 0.625 -14.644 -29.675 1.00 98.19 427 TYR A N 1
ATOM 3387 C CA . TYR A 1 427 ? -0.133 -15.505 -30.581 1.00 98.19 427 TYR A CA 1
ATOM 3388 C C . TYR A 1 427 ? -1.604 -15.076 -30.661 1.00 98.19 427 TYR A C 1
ATOM 3390 O O . TYR A 1 427 ? -2.212 -14.672 -29.671 1.00 98.19 427 TYR A O 1
ATOM 3398 N N . ASP A 1 428 ? -2.184 -15.208 -31.850 1.00 97.31 428 ASP A N 1
ATOM 3399 C CA . ASP A 1 428 ? -3.595 -14.989 -32.153 1.00 97.31 428 ASP A CA 1
ATOM 3400 C C . ASP A 1 428 ? -3.964 -15.816 -33.397 1.00 97.31 428 ASP A C 1
ATOM 3402 O O . ASP A 1 428 ? -3.103 -16.147 -34.213 1.00 97.31 428 ASP A O 1
ATOM 3406 N N . LEU A 1 429 ? -5.245 -16.144 -33.572 1.00 94.56 429 LEU A N 1
ATOM 3407 C CA . LEU A 1 429 ? -5.726 -16.825 -34.779 1.00 94.56 429 LEU A CA 1
ATOM 3408 C C . LEU A 1 429 ? -5.720 -15.895 -36.009 1.00 94.56 429 LEU A C 1
ATOM 3410 O O . LEU A 1 429 ? -5.605 -16.353 -37.149 1.00 94.56 429 LEU A O 1
ATOM 3414 N N . ASN A 1 430 ? -5.832 -14.584 -35.797 1.00 92.94 430 ASN A N 1
ATOM 3415 C CA . ASN A 1 430 ? -5.838 -13.564 -36.830 1.00 92.94 430 ASN A CA 1
ATOM 3416 C C . ASN A 1 430 ? -4.414 -13.134 -37.204 1.00 92.94 430 ASN A C 1
ATOM 3418 O O . ASN A 1 430 ? -3.813 -12.239 -36.604 1.00 92.94 430 ASN A O 1
ATOM 3422 N N . LYS A 1 431 ? -3.911 -13.717 -38.296 1.00 93.38 431 LYS A N 1
ATOM 3423 C CA . LYS A 1 431 ? -2.579 -13.422 -38.846 1.00 93.38 431 LYS A CA 1
ATOM 3424 C C . LYS A 1 431 ? -2.334 -11.938 -39.143 1.00 93.38 431 LYS A C 1
ATOM 3426 O O . LYS A 1 431 ? -1.197 -11.497 -39.039 1.00 93.38 431 LYS A O 1
ATOM 3431 N N . LYS A 1 432 ? -3.368 -11.155 -39.484 1.00 94.00 432 LYS A N 1
ATOM 3432 C CA . LYS A 1 432 ? -3.198 -9.717 -39.764 1.00 94.00 432 LYS A CA 1
ATOM 3433 C C . LYS A 1 432 ? -2.777 -8.939 -38.517 1.00 94.00 432 LYS A C 1
ATOM 3435 O O . LYS A 1 432 ? -1.952 -8.041 -38.622 1.00 94.00 432 LYS A O 1
ATOM 3440 N N . VAL A 1 433 ? -3.316 -9.305 -37.353 1.00 93.38 433 VAL A N 1
ATOM 3441 C CA . VAL A 1 433 ? -2.961 -8.665 -36.079 1.00 93.38 433 VAL A CA 1
ATOM 3442 C C . VAL A 1 433 ? -1.539 -9.049 -35.671 1.00 93.38 433 VAL A C 1
ATOM 3444 O O . VAL A 1 433 ? -0.790 -8.209 -35.187 1.00 93.38 433 VAL A O 1
ATOM 3447 N N . LEU A 1 434 ? -1.118 -10.290 -35.933 1.00 96.12 434 LEU A N 1
ATOM 3448 C CA . LEU A 1 434 ? 0.253 -10.718 -35.641 1.00 96.12 434 LEU A CA 1
ATOM 3449 C C . LEU A 1 434 ? 1.313 -9.911 -36.405 1.00 96.12 434 LEU A C 1
ATOM 3451 O O . LEU A 1 434 ? 2.334 -9.561 -35.815 1.00 96.12 434 LEU A O 1
ATOM 3455 N N . GLU A 1 435 ? 1.069 -9.559 -37.671 1.00 95.00 435 GLU A N 1
ATOM 3456 C CA . GLU A 1 435 ? 1.994 -8.705 -38.435 1.00 95.00 435 GLU A CA 1
ATOM 3457 C C . GLU A 1 435 ? 2.105 -7.285 -37.849 1.00 95.00 435 GLU A C 1
ATOM 3459 O O . GLU A 1 435 ? 3.201 -6.726 -37.807 1.00 95.00 435 GLU A O 1
ATOM 3464 N N . GLU A 1 436 ? 1.011 -6.722 -37.319 1.00 94.38 436 GLU A N 1
ATOM 3465 C CA . GLU A 1 436 ? 1.042 -5.430 -36.614 1.00 94.38 436 GLU A CA 1
ATOM 3466 C C . GLU A 1 436 ? 1.970 -5.490 -35.390 1.00 94.38 436 GLU A C 1
ATOM 3468 O O . GLU A 1 436 ? 2.831 -4.629 -35.213 1.00 94.38 436 GLU A O 1
ATOM 3473 N N . PHE A 1 437 ? 1.845 -6.535 -34.565 1.00 96.25 437 PHE A N 1
ATOM 3474 C CA . PHE A 1 437 ? 2.663 -6.683 -33.357 1.00 96.25 437 PHE A CA 1
ATOM 3475 C C . PHE A 1 437 ? 4.123 -7.013 -33.651 1.00 96.25 437 PHE A C 1
ATOM 3477 O O . PHE A 1 437 ? 5.007 -6.527 -32.943 1.00 96.25 437 PHE A O 1
ATOM 3484 N N . LYS A 1 438 ? 4.396 -7.754 -34.728 1.00 95.06 438 LYS A N 1
ATOM 3485 C CA . LYS A 1 438 ? 5.760 -7.946 -35.230 1.00 95.06 438 LYS A CA 1
ATOM 3486 C C . LYS A 1 438 ? 6.417 -6.606 -35.577 1.00 95.06 438 LYS A C 1
ATOM 3488 O O . LYS A 1 438 ? 7.567 -6.379 -35.211 1.00 95.06 438 LYS A O 1
ATOM 3493 N N . GLY A 1 439 ? 5.673 -5.691 -36.209 1.00 93.88 439 GLY A N 1
ATOM 3494 C CA . GLY A 1 439 ? 6.128 -4.324 -36.496 1.00 93.88 439 GLY A CA 1
ATOM 3495 C C . GLY A 1 439 ? 6.405 -3.473 -35.248 1.00 93.88 439 GLY A C 1
ATOM 3496 O O . GLY A 1 439 ? 7.219 -2.555 -35.305 1.00 93.88 439 GLY A O 1
ATOM 3497 N N . LEU A 1 440 ? 5.786 -3.802 -34.108 1.00 94.00 440 LEU A N 1
ATOM 3498 C CA . LEU A 1 440 ? 6.017 -3.160 -32.806 1.00 94.00 440 LEU A CA 1
ATOM 3499 C C . LEU A 1 440 ? 7.145 -3.817 -31.985 1.00 94.00 440 LEU A C 1
ATOM 3501 O O . LEU A 1 440 ? 7.382 -3.414 -30.847 1.00 94.00 440 LEU A O 1
ATOM 3505 N N . GLY A 1 441 ? 7.841 -4.816 -32.539 1.00 93.06 441 GLY A N 1
ATOM 3506 C CA . GLY A 1 441 ? 8.959 -5.501 -31.883 1.00 93.06 441 GLY A CA 1
ATOM 3507 C C . GLY A 1 441 ? 8.569 -6.703 -31.016 1.00 93.06 441 GLY A C 1
ATOM 3508 O O . GLY A 1 441 ? 9.407 -7.187 -30.256 1.00 93.06 441 GLY A O 1
ATOM 3509 N N . ALA A 1 442 ? 7.329 -7.195 -31.112 1.00 96.06 442 ALA A N 1
ATOM 3510 C CA . ALA A 1 442 ? 6.934 -8.451 -30.477 1.00 96.06 442 ALA A CA 1
ATOM 3511 C C . ALA A 1 442 ? 7.503 -9.664 -31.230 1.00 96.06 442 ALA A C 1
ATOM 3513 O O . ALA A 1 442 ? 7.517 -9.698 -32.463 1.00 96.06 442 ALA A O 1
ATOM 3514 N N . GLU A 1 443 ? 7.894 -10.703 -30.493 1.00 97.19 443 GLU A N 1
ATOM 3515 C CA . GLU A 1 443 ? 8.109 -12.026 -31.076 1.00 97.19 443 GLU A CA 1
ATOM 3516 C C . GLU A 1 443 ? 6.749 -12.659 -31.408 1.00 97.19 443 GLU A C 1
ATOM 3518 O O . GLU A 1 443 ? 5.791 -12.527 -30.649 1.00 97.19 443 GLU A O 1
ATOM 3523 N N . VAL A 1 444 ? 6.641 -13.349 -32.544 1.00 97.25 444 VAL A N 1
ATOM 3524 C CA . VAL A 1 444 ? 5.390 -13.989 -32.981 1.00 97.25 444 VAL A CA 1
ATOM 3525 C C . VAL A 1 444 ? 5.555 -15.502 -32.936 1.00 97.25 444 VAL A C 1
ATOM 3527 O O . VAL A 1 444 ? 6.355 -16.068 -33.682 1.00 97.25 444 VAL A O 1
ATOM 3530 N N . ALA A 1 445 ? 4.781 -16.155 -32.072 1.00 96.94 445 ALA A N 1
ATOM 3531 C CA . ALA A 1 445 ? 4.712 -17.609 -31.989 1.00 96.94 445 ALA A CA 1
ATOM 3532 C C . ALA A 1 445 ? 3.898 -18.190 -33.158 1.00 96.94 445 ALA A C 1
ATOM 3534 O O . ALA A 1 445 ? 2.945 -17.568 -33.632 1.00 96.94 445 ALA A O 1
ATOM 3535 N N . LYS A 1 446 ? 4.237 -19.404 -33.618 1.00 94.81 446 LYS A N 1
ATOM 3536 C CA . LYS A 1 446 ? 3.437 -20.107 -34.640 1.00 94.81 446 LYS A CA 1
ATOM 3537 C C . LYS A 1 446 ? 2.244 -20.811 -34.014 1.00 94.81 446 LYS A C 1
ATOM 3539 O O . LYS A 1 446 ? 1.204 -20.927 -34.662 1.00 94.81 446 LYS A O 1
ATOM 3544 N N . HIS A 1 447 ? 2.399 -21.265 -32.774 1.00 95.88 447 HIS A N 1
ATOM 3545 C CA . HIS A 1 447 ? 1.365 -21.909 -31.978 1.00 95.88 447 HIS A CA 1
ATOM 3546 C C . HIS A 1 447 ? 1.450 -21.479 -30.505 1.00 95.88 447 HIS A C 1
ATOM 3548 O O . HIS A 1 447 ? 2.530 -21.101 -30.051 1.00 95.88 447 HIS A O 1
ATOM 3554 N N . PRO A 1 448 ? 0.365 -21.604 -29.713 1.00 96.31 448 PRO A N 1
ATOM 3555 C CA . PRO A 1 448 ? 0.421 -21.359 -28.272 1.00 96.31 448 PRO A CA 1
ATOM 3556 C C . PRO A 1 448 ? 1.543 -22.144 -27.573 1.00 96.31 448 PRO A C 1
ATOM 3558 O O . PRO A 1 448 ? 2.227 -21.592 -26.721 1.00 96.31 448 PRO A O 1
ATOM 3561 N N . ALA A 1 449 ? 1.803 -23.391 -27.980 1.00 96.38 449 ALA A N 1
ATOM 3562 C CA . ALA A 1 449 ? 2.894 -24.210 -27.446 1.00 96.38 449 ALA A CA 1
ATOM 3563 C C . ALA A 1 449 ? 4.294 -23.564 -27.545 1.00 96.38 449 ALA A C 1
ATOM 3565 O O . ALA A 1 449 ? 5.168 -23.878 -26.741 1.00 96.38 449 ALA A O 1
ATOM 3566 N N . ASP A 1 450 ? 4.538 -22.669 -28.506 1.00 95.56 450 ASP A N 1
ATOM 3567 C CA . ASP A 1 450 ? 5.845 -22.009 -28.644 1.00 95.56 450 ASP A CA 1
ATOM 3568 C C . ASP A 1 450 ? 6.051 -20.931 -27.564 1.00 95.56 450 ASP A C 1
ATOM 3570 O O . ASP A 1 450 ? 7.181 -20.640 -27.174 1.00 95.56 450 ASP A O 1
ATOM 3574 N N . ILE A 1 451 ? 4.962 -20.360 -27.033 1.00 95.75 451 ILE A N 1
ATOM 3575 C CA . ILE A 1 451 ? 5.010 -19.309 -26.007 1.00 95.75 451 ILE A CA 1
ATOM 3576 C C . ILE A 1 451 ? 5.560 -19.854 -24.690 1.00 95.75 451 ILE A C 1
ATOM 3578 O O . ILE A 1 451 ? 6.445 -19.251 -24.084 1.00 95.75 451 ILE A O 1
ATOM 3582 N N . THR A 1 452 ? 5.054 -20.997 -24.237 1.00 90.75 452 THR A N 1
ATOM 3583 C CA . THR A 1 452 ? 5.438 -21.617 -22.959 1.00 90.75 452 THR A CA 1
ATOM 3584 C C . THR A 1 452 ? 6.813 -22.267 -22.986 1.00 90.75 452 THR A C 1
ATOM 3586 O O . THR A 1 452 ? 7.404 -22.481 -21.927 1.00 90.75 452 THR A O 1
ATOM 3589 N N . ALA A 1 453 ? 7.362 -22.520 -24.176 1.00 87.94 453 ALA A N 1
ATOM 3590 C CA . ALA A 1 453 ? 8.769 -22.873 -24.330 1.00 87.94 453 ALA A CA 1
ATOM 3591 C C . ALA A 1 453 ? 9.700 -21.684 -24.013 1.00 87.94 453 ALA A C 1
ATOM 3593 O O . ALA A 1 453 ? 10.811 -21.892 -23.531 1.00 87.94 453 ALA A O 1
ATOM 3594 N N . ALA A 1 454 ? 9.246 -20.447 -24.254 1.00 89.88 454 ALA A N 1
ATOM 3595 C CA . ALA A 1 454 ? 10.062 -19.236 -24.147 1.00 89.88 454 ALA A CA 1
ATOM 3596 C C . ALA A 1 454 ? 9.727 -18.348 -22.928 1.00 89.88 454 ALA A C 1
ATOM 3598 O O . ALA A 1 454 ? 10.536 -17.504 -22.538 1.00 89.88 454 ALA A O 1
ATOM 3599 N N . SER A 1 455 ? 8.558 -18.523 -22.304 1.00 93.00 455 SER A N 1
ATOM 3600 C CA . SER A 1 455 ? 8.074 -17.681 -21.205 1.00 93.00 455 SER A CA 1
ATOM 3601 C C . SER A 1 455 ? 7.535 -18.480 -20.017 1.00 93.00 455 SER A C 1
ATOM 3603 O O . SER A 1 455 ? 6.850 -19.487 -20.177 1.00 93.00 455 SER A O 1
ATOM 3605 N N . LYS A 1 456 ? 7.802 -17.975 -18.803 1.00 94.69 456 LYS A N 1
ATOM 3606 C CA . LYS A 1 456 ? 7.240 -18.465 -17.528 1.00 94.69 456 LYS A CA 1
ATOM 3607 C C . LYS A 1 456 ? 6.101 -17.594 -16.987 1.00 94.69 456 LYS A C 1
ATOM 3609 O O . LYS A 1 456 ? 5.602 -17.863 -15.897 1.00 94.69 456 LYS A O 1
ATOM 3614 N N . LEU A 1 457 ? 5.703 -16.553 -17.716 1.00 95.88 457 LEU A N 1
ATOM 3615 C CA . LEU A 1 457 ? 4.593 -15.665 -17.373 1.00 95.88 457 LEU A CA 1
ATOM 3616 C C . LEU A 1 457 ? 3.735 -15.481 -18.619 1.00 95.88 457 LEU A C 1
ATOM 3618 O O . LEU A 1 457 ? 4.139 -14.777 -19.543 1.00 95.88 457 LEU A O 1
ATOM 3622 N N . VAL A 1 458 ? 2.572 -16.129 -18.649 1.00 97.75 458 VAL A N 1
ATOM 3623 C CA . VAL A 1 458 ? 1.721 -16.177 -19.842 1.00 97.75 458 VAL A CA 1
ATOM 3624 C C . VAL A 1 458 ? 0.339 -15.629 -19.527 1.00 97.75 458 VAL A C 1
ATOM 3626 O O . VAL A 1 458 ? -0.309 -16.092 -18.595 1.00 97.75 458 VAL A O 1
ATOM 3629 N N . VAL A 1 459 ? -0.121 -14.671 -20.329 1.00 98.44 459 VAL A N 1
ATOM 3630 C CA . VAL A 1 459 ? -1.460 -14.083 -20.229 1.00 98.44 459 VAL A CA 1
ATOM 3631 C C . VAL A 1 459 ? -2.352 -14.616 -21.350 1.00 98.44 459 VAL A C 1
ATOM 3633 O O . VAL A 1 459 ? -1.923 -14.674 -22.503 1.00 98.44 459 VAL A O 1
ATOM 3636 N N . THR A 1 460 ? -3.598 -14.970 -21.037 1.00 98.38 460 THR A N 1
ATOM 3637 C CA . THR A 1 460 ? -4.630 -15.298 -22.038 1.00 98.38 460 THR A CA 1
ATOM 3638 C C . THR A 1 460 ? -5.772 -14.284 -22.001 1.00 98.38 460 THR A C 1
ATOM 3640 O O . THR A 1 460 ? -6.233 -13.896 -20.932 1.00 98.38 460 THR A O 1
ATOM 3643 N N . MET A 1 461 ? -6.218 -13.824 -23.174 1.00 97.88 461 MET A N 1
ATOM 3644 C CA . MET A 1 461 ? -7.295 -12.839 -23.328 1.00 97.88 461 MET A CA 1
ATOM 3645 C C . MET A 1 461 ? -8.191 -13.204 -24.522 1.00 97.88 461 MET A C 1
ATOM 3647 O O . MET A 1 461 ? -8.155 -12.564 -25.577 1.00 97.88 461 MET A O 1
ATOM 3651 N N . VAL A 1 462 ? -8.976 -14.270 -24.361 1.00 95.31 462 VAL A N 1
ATOM 3652 C CA . VAL A 1 462 ? -9.799 -14.894 -25.414 1.00 95.31 462 VAL A CA 1
ATOM 3653 C C . VAL A 1 462 ? -11.309 -14.822 -25.082 1.00 95.31 462 VAL A C 1
ATOM 3655 O O . VAL A 1 462 ? -11.671 -14.419 -23.975 1.00 95.31 462 VAL A O 1
ATOM 3658 N N . PRO A 1 463 ? -12.225 -15.111 -26.032 1.00 90.62 463 PRO A N 1
ATOM 3659 C CA . PRO A 1 463 ? -13.649 -14.772 -25.875 1.00 90.62 463 PRO A CA 1
ATOM 3660 C C . PRO A 1 463 ? -14.434 -15.558 -24.804 1.00 90.62 463 PRO A C 1
ATOM 3662 O O . PRO A 1 463 ? -15.166 -14.945 -24.016 1.00 90.62 463 PRO A O 1
ATOM 3665 N N . GLU A 1 464 ? -14.322 -16.892 -24.783 1.00 92.06 464 GLU A N 1
ATOM 3666 C CA . GLU A 1 464 ? -15.139 -17.787 -23.946 1.00 92.06 464 GLU A CA 1
ATOM 3667 C C . GLU A 1 464 ? -14.315 -18.899 -23.265 1.00 92.06 464 GLU A C 1
ATOM 3669 O O . GLU A 1 464 ? -13.202 -19.221 -23.676 1.00 92.06 464 GLU A O 1
ATOM 3674 N N . GLY A 1 465 ? -14.892 -19.556 -22.248 1.00 93.62 465 GLY A N 1
ATOM 3675 C CA . GLY A 1 465 ? -14.230 -20.626 -21.481 1.00 93.62 465 GLY A CA 1
ATOM 3676 C C . GLY A 1 465 ? -13.744 -21.803 -22.331 1.00 93.62 465 GLY A C 1
ATOM 3677 O O . GLY A 1 465 ? -12.657 -22.334 -22.097 1.00 93.62 465 GLY A O 1
ATOM 3678 N N . LYS A 1 466 ? -14.489 -22.161 -23.386 1.00 95.38 466 LYS A N 1
ATOM 3679 C CA . LYS A 1 466 ? -14.072 -23.189 -24.354 1.00 95.38 466 LYS A CA 1
ATOM 3680 C C . LYS A 1 466 ? -12.805 -22.787 -25.121 1.00 95.38 466 LYS A C 1
ATOM 3682 O O . LYS A 1 466 ? -11.952 -23.640 -25.355 1.00 95.38 466 LYS A O 1
ATOM 3687 N N . ASP A 1 467 ? -12.658 -21.501 -25.451 1.00 95.50 467 ASP A N 1
ATOM 3688 C CA . ASP A 1 467 ? -11.504 -20.971 -26.181 1.00 95.50 467 ASP A CA 1
ATOM 3689 C C . ASP A 1 467 ? -10.273 -20.949 -25.272 1.00 95.50 467 ASP A C 1
ATOM 3691 O O . ASP A 1 467 ? -9.176 -21.312 -25.705 1.00 95.50 467 ASP A O 1
ATOM 3695 N N . VAL A 1 468 ? -10.457 -20.602 -23.988 1.00 97.00 468 VAL A N 1
ATOM 3696 C CA . VAL A 1 468 ? -9.394 -20.714 -22.979 1.00 97.00 468 VAL A CA 1
ATOM 3697 C C . VAL A 1 468 ? -8.964 -22.176 -22.873 1.00 97.00 468 VAL A C 1
ATOM 3699 O O . VAL A 1 468 ? -7.801 -22.496 -23.099 1.00 97.00 468 VAL A O 1
ATOM 3702 N N . LYS A 1 469 ? -9.896 -23.106 -22.639 1.00 97.06 469 LYS A N 1
ATOM 3703 C CA . LYS A 1 469 ? -9.573 -24.536 -22.525 1.00 97.06 469 LYS A CA 1
ATOM 3704 C C . LYS A 1 469 ? -8.843 -25.067 -23.763 1.00 97.06 469 LYS A C 1
ATOM 3706 O O . LYS A 1 469 ? -7.841 -25.767 -23.613 1.00 97.06 469 LYS A O 1
ATOM 3711 N N . GLN A 1 470 ? -9.281 -24.708 -24.971 1.00 96.56 470 GLN A N 1
ATOM 3712 C CA . GLN A 1 470 ? -8.618 -25.098 -26.219 1.00 96.56 470 GLN A CA 1
ATOM 3713 C C . GLN A 1 470 ? -7.206 -24.505 -26.335 1.00 96.56 470 GLN A C 1
ATOM 3715 O O . GLN A 1 470 ? -6.277 -25.219 -26.707 1.00 96.56 470 GLN A O 1
ATOM 3720 N N . THR A 1 471 ? -7.022 -23.236 -25.956 1.00 97.25 471 THR A N 1
ATOM 3721 C CA . THR A 1 471 ? -5.710 -22.565 -25.942 1.00 97.25 471 THR A CA 1
ATOM 3722 C C . THR A 1 471 ? -4.701 -23.310 -25.067 1.00 97.25 471 THR A C 1
ATOM 3724 O O . THR A 1 471 ? -3.525 -23.395 -25.418 1.00 97.25 471 THR A O 1
ATOM 3727 N N . PHE A 1 472 ? -5.151 -23.897 -23.956 1.00 97.56 472 PHE A N 1
ATOM 3728 C CA . PHE A 1 472 ? -4.297 -24.688 -23.069 1.00 97.56 472 PHE A CA 1
ATOM 3729 C C . PHE A 1 472 ? -4.077 -26.127 -23.550 1.00 97.56 472 PHE A C 1
ATOM 3731 O O . PHE A 1 472 ? -2.955 -26.623 -23.457 1.00 97.56 472 PHE A O 1
ATOM 3738 N N . THR A 1 473 ? -5.128 -26.796 -24.038 1.00 96.62 473 THR A N 1
ATOM 3739 C CA . THR A 1 473 ? -5.175 -28.270 -24.140 1.00 96.62 473 THR A CA 1
ATOM 3740 C C . THR A 1 473 ? -5.149 -28.848 -25.554 1.00 96.62 473 THR A C 1
ATOM 3742 O O . THR A 1 473 ? -5.025 -30.062 -25.686 1.00 96.62 473 THR A O 1
ATOM 3745 N N . ALA A 1 474 ? -5.254 -28.028 -26.606 1.00 95.81 474 ALA A N 1
ATOM 3746 C CA . ALA A 1 474 ? -5.110 -28.512 -27.982 1.00 95.81 474 ALA A CA 1
ATOM 3747 C C . ALA A 1 474 ? -3.723 -29.145 -28.224 1.00 95.81 474 ALA A C 1
ATOM 3749 O O . ALA A 1 474 ? -2.783 -28.899 -27.470 1.00 95.81 474 ALA A O 1
ATOM 3750 N N . ASP A 1 475 ? -3.561 -29.892 -29.322 1.00 94.44 475 ASP A N 1
ATOM 3751 C CA . ASP A 1 475 ? -2.297 -30.582 -29.644 1.00 94.44 475 ASP A CA 1
ATOM 3752 C C . ASP A 1 475 ? -1.077 -29.646 -29.691 1.00 94.44 475 ASP A C 1
ATOM 3754 O O . ASP A 1 475 ? 0.021 -30.049 -29.309 1.00 94.44 475 ASP A O 1
ATOM 3758 N N . ASN A 1 476 ? -1.291 -28.385 -30.090 1.00 95.38 476 ASN A N 1
ATOM 3759 C CA . ASN A 1 476 ? -0.303 -27.301 -30.055 1.00 95.38 476 ASN A CA 1
ATOM 3760 C C . ASN A 1 476 ? -0.670 -26.194 -29.039 1.00 95.38 476 ASN A C 1
ATOM 3762 O O . ASN A 1 476 ? -0.333 -25.024 -29.230 1.00 95.38 476 ASN A O 1
ATOM 3766 N N . GLY A 1 477 ? -1.409 -26.545 -27.986 1.00 96.81 477 GLY A N 1
ATOM 3767 C CA . GLY A 1 477 ? -1.805 -25.654 -26.895 1.00 96.81 477 GLY A CA 1
ATOM 3768 C C . GLY A 1 477 ? -0.655 -25.327 -25.936 1.00 96.81 477 GLY A C 1
ATOM 3769 O O . GLY A 1 477 ? 0.413 -25.937 -25.986 1.00 96.81 477 GLY A O 1
ATOM 3770 N N . LEU A 1 478 ? -0.881 -24.373 -25.029 1.00 97.44 478 LEU A N 1
ATOM 3771 C CA . LEU A 1 478 ? 0.123 -23.875 -24.076 1.00 97.44 478 LEU A CA 1
ATOM 3772 C C . LEU A 1 478 ? 0.784 -24.988 -23.249 1.00 97.44 478 LEU A C 1
ATOM 3774 O O . LEU A 1 478 ? 1.962 -24.893 -22.916 1.00 97.44 478 LEU A O 1
ATOM 3778 N N . LEU A 1 479 ? 0.064 -26.059 -22.915 1.00 96.50 479 LEU A N 1
ATOM 3779 C CA . LEU A 1 479 ? 0.605 -27.108 -22.051 1.00 96.50 479 LEU A CA 1
ATOM 3780 C C . LEU A 1 479 ? 1.535 -28.089 -22.773 1.00 96.50 479 LEU A C 1
ATOM 3782 O O . LEU A 1 479 ? 2.304 -28.776 -22.104 1.00 96.50 479 LEU A O 1
ATOM 3786 N N . LYS A 1 480 ? 1.531 -28.122 -24.115 1.00 95.12 480 LYS A N 1
ATOM 3787 C CA . LYS A 1 480 ? 2.292 -29.098 -24.911 1.00 95.12 480 LYS A CA 1
ATOM 3788 C C . LYS A 1 480 ? 3.801 -29.052 -24.648 1.00 95.12 480 LYS A C 1
ATOM 3790 O O . LYS A 1 480 ? 4.414 -30.106 -24.510 1.00 95.12 480 LYS A O 1
ATOM 3795 N N . ASN A 1 481 ? 4.374 -27.849 -24.560 1.00 91.62 481 ASN A N 1
ATOM 3796 C CA . ASN A 1 481 ? 5.808 -27.619 -24.329 1.00 91.62 481 ASN A CA 1
ATOM 3797 C C . ASN A 1 481 ? 6.096 -27.020 -22.940 1.00 91.62 481 ASN A C 1
ATOM 3799 O O . ASN A 1 481 ? 7.159 -26.438 -22.718 1.00 91.62 481 ASN A O 1
ATOM 3803 N N . ASN A 1 482 ? 5.151 -27.110 -22.001 1.00 90.31 482 ASN A N 1
ATOM 3804 C CA . ASN A 1 482 ? 5.336 -26.539 -20.673 1.00 90.31 482 ASN A CA 1
ATOM 3805 C C . ASN A 1 482 ? 6.421 -27.300 -19.892 1.00 90.31 482 ASN A C 1
ATOM 3807 O O . ASN A 1 482 ? 6.309 -28.500 -19.661 1.00 90.31 482 ASN A O 1
ATOM 3811 N N . GLN A 1 483 ? 7.445 -26.583 -19.432 1.00 84.25 483 GLN A N 1
ATOM 3812 C CA . GLN A 1 483 ? 8.560 -27.137 -18.652 1.00 84.25 483 GLN A CA 1
ATOM 3813 C C . GLN A 1 483 ? 8.384 -26.970 -17.125 1.00 84.25 483 GLN A C 1
ATOM 3815 O O . GLN A 1 483 ? 9.351 -27.110 -16.380 1.00 84.25 483 GLN A O 1
ATOM 3820 N N . GLY A 1 484 ? 7.189 -26.603 -16.647 1.00 89.44 484 GLY A N 1
ATOM 3821 C CA . GLY A 1 484 ? 6.912 -26.338 -15.228 1.00 89.44 484 GLY A CA 1
ATOM 3822 C C . GLY A 1 484 ? 7.348 -24.944 -14.752 1.00 89.44 484 GLY A C 1
ATOM 3823 O O . GLY A 1 484 ? 8.092 -24.234 -15.431 1.00 89.44 484 GLY A O 1
ATOM 3824 N N . GLY A 1 485 ? 6.856 -24.522 -13.586 1.00 92.19 485 GLY A N 1
ATOM 3825 C CA . GLY A 1 485 ? 7.125 -23.220 -12.959 1.00 92.19 485 GLY A CA 1
ATOM 3826 C C . GLY A 1 485 ? 6.453 -22.016 -13.633 1.00 92.19 485 GLY A C 1
ATOM 3827 O O . GLY A 1 485 ? 6.670 -20.876 -13.215 1.00 92.19 485 GLY A O 1
ATOM 3828 N N . THR A 1 486 ? 5.652 -22.244 -14.674 1.00 95.50 486 THR A N 1
ATOM 3829 C CA . THR A 1 486 ? 4.954 -21.185 -15.408 1.00 95.50 486 THR A CA 1
ATOM 3830 C C . THR A 1 486 ? 3.765 -20.686 -14.592 1.00 95.50 486 THR A C 1
ATOM 3832 O O . THR A 1 486 ? 3.013 -21.491 -14.047 1.00 95.50 486 THR A O 1
ATOM 3835 N N . LEU A 1 487 ? 3.588 -19.368 -14.502 1.00 96.94 487 LEU A N 1
ATOM 3836 C CA . LEU A 1 487 ? 2.354 -18.757 -14.013 1.00 96.94 487 LEU A CA 1
ATOM 3837 C C . LEU A 1 487 ? 1.510 -18.333 -15.215 1.00 96.94 487 LEU A C 1
ATOM 3839 O O . LEU A 1 487 ? 1.932 -17.507 -16.031 1.00 96.94 487 LEU A O 1
ATOM 3843 N N . TYR A 1 488 ? 0.320 -18.911 -15.301 1.00 98.19 488 TYR A N 1
ATOM 3844 C CA . TYR A 1 488 ? -0.695 -18.567 -16.282 1.00 98.19 488 TYR A CA 1
ATOM 3845 C C . TYR A 1 488 ? -1.712 -17.606 -15.670 1.00 98.19 488 TYR A C 1
ATOM 3847 O O . TYR A 1 488 ? -2.228 -17.846 -14.580 1.00 98.19 488 TYR A O 1
ATOM 3855 N N . ILE A 1 489 ? -2.004 -16.524 -16.381 1.00 98.50 489 ILE A N 1
ATOM 3856 C CA . ILE A 1 489 ? -2.923 -15.470 -15.960 1.00 98.50 489 ILE A CA 1
ATOM 3857 C C . ILE A 1 489 ? -4.024 -15.381 -17.014 1.00 98.50 489 ILE A C 1
ATOM 3859 O O . ILE A 1 489 ? -3.793 -14.858 -18.104 1.00 98.50 489 ILE A O 1
ATOM 3863 N N . ASP A 1 490 ? -5.219 -15.889 -16.721 1.00 98.50 490 ASP A N 1
ATOM 3864 C CA . ASP A 1 490 ? -6.339 -15.757 -17.655 1.00 98.50 490 ASP A CA 1
ATOM 3865 C C . ASP A 1 490 ? -7.143 -14.494 -17.366 1.00 98.50 490 ASP A C 1
ATOM 3867 O O . ASP A 1 490 ? -7.828 -14.389 -16.352 1.00 98.50 490 ASP A O 1
ATOM 3871 N N . SER A 1 491 ? -7.075 -13.531 -18.279 1.00 98.50 491 SER A N 1
ATOM 3872 C CA . SER A 1 491 ? -7.816 -12.270 -18.206 1.00 98.50 491 SER A CA 1
ATOM 3873 C C . SER A 1 491 ? -9.129 -12.282 -18.994 1.00 98.50 491 SER A C 1
ATOM 3875 O O . SER A 1 491 ? -9.852 -11.278 -19.023 1.00 98.50 491 SER A O 1
ATOM 3877 N N . SER A 1 492 ? -9.474 -13.424 -19.590 1.00 97.31 492 SER A N 1
ATOM 3878 C CA . SER A 1 492 ? -10.770 -13.679 -20.219 1.00 97.31 492 SER A CA 1
ATOM 3879 C C . SER A 1 492 ? -11.910 -13.606 -19.189 1.00 97.31 492 SER A C 1
ATOM 3881 O O . SER A 1 492 ? -11.694 -13.686 -17.982 1.00 97.31 492 SER A O 1
ATOM 3883 N N . THR A 1 493 ? -13.155 -13.433 -19.643 1.00 97.00 493 THR A N 1
ATOM 3884 C CA . THR A 1 493 ? -14.342 -13.515 -18.763 1.00 97.00 493 THR A CA 1
ATOM 3885 C C . THR A 1 493 ? -15.083 -14.822 -19.025 1.00 97.00 493 THR A C 1
ATOM 3887 O O . THR A 1 493 ? -15.681 -14.985 -20.091 1.00 97.00 493 THR A O 1
ATOM 3890 N N . ILE A 1 494 ? -15.005 -15.758 -18.079 1.00 97.19 494 ILE A N 1
ATOM 3891 C CA . ILE A 1 494 ? -15.433 -17.161 -18.230 1.00 97.19 494 ILE A CA 1
ATOM 3892 C C . ILE A 1 494 ? -16.162 -17.656 -16.970 1.00 97.19 494 ILE A C 1
ATOM 3894 O O . ILE A 1 494 ? -16.234 -16.941 -15.970 1.00 97.19 494 ILE A O 1
ATOM 3898 N N . ALA A 1 495 ? -16.732 -18.865 -16.997 1.00 96.06 495 ALA A N 1
ATOM 3899 C CA . ALA A 1 495 ? -17.376 -19.423 -15.810 1.00 96.06 495 ALA A CA 1
ATOM 3900 C C . ALA A 1 495 ? -16.336 -19.811 -14.744 1.00 96.06 495 ALA A C 1
ATOM 3902 O O . ALA A 1 495 ? -15.235 -20.258 -15.066 1.00 96.06 495 ALA A O 1
ATOM 3903 N N . GLN A 1 496 ? -16.704 -19.731 -13.459 1.00 95.25 496 GLN A N 1
ATOM 3904 C CA . GLN A 1 496 ? -15.832 -20.200 -12.370 1.00 95.25 496 GLN A CA 1
ATOM 3905 C C . GLN A 1 496 ? -15.474 -21.688 -12.519 1.00 95.25 496 GLN A C 1
ATOM 3907 O O . GLN A 1 496 ? -14.348 -22.085 -12.239 1.00 95.25 496 GLN A O 1
ATOM 3912 N N . SER A 1 497 ? -16.406 -22.511 -13.011 1.00 94.94 497 SER A N 1
ATOM 3913 C CA . SER A 1 497 ? -16.157 -23.929 -13.289 1.00 94.94 497 SER A CA 1
ATOM 3914 C C . SER A 1 497 ? -15.049 -24.142 -14.320 1.00 94.94 497 SER A C 1
ATOM 3916 O O . SER A 1 497 ? -14.211 -25.019 -14.124 1.00 94.94 497 SER A O 1
ATOM 3918 N N . ASP A 1 498 ? -14.999 -23.315 -15.369 1.00 96.69 498 ASP A N 1
ATOM 3919 C CA . ASP A 1 498 ? -13.957 -23.401 -16.395 1.00 96.69 498 ASP A CA 1
ATOM 3920 C C . ASP A 1 498 ? -12.583 -23.074 -15.797 1.00 96.69 498 ASP A C 1
ATOM 3922 O O . ASP A 1 498 ? -11.618 -23.797 -16.046 1.00 96.69 498 ASP A O 1
ATOM 3926 N N . VAL A 1 499 ? -12.506 -22.041 -14.944 1.00 97.44 499 VAL A N 1
ATOM 3927 C CA . VAL A 1 499 ? -11.287 -21.700 -14.188 1.00 97.44 499 VAL A CA 1
ATOM 3928 C C . VAL A 1 499 ? -10.802 -22.897 -13.374 1.00 97.44 499 VAL A C 1
ATOM 3930 O O . VAL A 1 499 ? -9.627 -23.252 -13.444 1.00 97.44 499 VAL A O 1
ATOM 3933 N N . PHE A 1 500 ? -11.695 -23.547 -12.622 1.00 97.31 500 PHE A N 1
ATOM 3934 C CA . PHE A 1 500 ? -11.330 -24.695 -11.789 1.00 97.31 500 PHE A CA 1
ATOM 3935 C C . PHE A 1 500 ? -10.836 -25.881 -12.617 1.00 97.31 500 PHE A C 1
ATOM 3937 O O . PHE A 1 500 ? -9.862 -26.533 -12.237 1.00 97.31 500 PHE A O 1
ATOM 3944 N N . ASP A 1 501 ? -11.484 -26.160 -13.745 1.00 97.00 501 ASP A N 1
ATOM 3945 C CA . ASP A 1 501 ? -11.093 -27.248 -14.636 1.00 97.00 501 ASP A CA 1
ATOM 3946 C C . ASP A 1 501 ? -9.726 -26.989 -15.276 1.00 97.00 501 ASP A C 1
ATOM 3948 O O . ASP A 1 501 ? -8.874 -27.878 -15.282 1.00 97.00 501 ASP A O 1
ATOM 3952 N N . ILE A 1 502 ? -9.485 -25.774 -15.774 1.00 97.38 502 ILE A N 1
ATOM 3953 C CA . ILE A 1 502 ? -8.207 -25.399 -16.390 1.00 97.38 502 ILE A CA 1
ATOM 3954 C C . ILE A 1 502 ? -7.089 -25.426 -15.350 1.00 97.38 502 ILE A C 1
ATOM 3956 O O . ILE A 1 502 ? -6.041 -26.020 -15.602 1.00 97.38 502 ILE A O 1
ATOM 3960 N N . ALA A 1 503 ? -7.318 -24.864 -14.163 1.00 97.44 503 ALA A N 1
ATOM 3961 C CA . ALA A 1 503 ? -6.328 -24.841 -13.095 1.00 97.44 503 ALA A CA 1
ATOM 3962 C C . ALA A 1 503 ? -5.898 -26.247 -12.663 1.00 97.44 503 ALA A C 1
ATOM 3964 O O . ALA A 1 503 ? -4.703 -26.505 -12.549 1.00 97.44 503 ALA A O 1
ATOM 3965 N N . LYS A 1 504 ? -6.841 -27.193 -12.543 1.00 97.25 504 LYS A N 1
ATOM 3966 C CA . LYS A 1 504 ? -6.523 -28.609 -12.277 1.00 97.25 504 LYS A CA 1
ATOM 3967 C C . LYS A 1 504 ? -5.664 -29.243 -13.373 1.00 97.25 504 LYS A C 1
ATOM 3969 O O . LYS A 1 504 ? -4.872 -30.139 -13.093 1.00 97.25 504 LYS A O 1
ATOM 3974 N N . ILE A 1 505 ? -5.835 -28.844 -14.635 1.00 96.75 505 ILE A N 1
ATOM 3975 C CA . ILE A 1 505 ? -5.017 -29.351 -15.749 1.00 96.75 505 ILE A CA 1
ATOM 3976 C C . ILE A 1 505 ? -3.620 -28.707 -15.719 1.00 96.75 505 ILE A C 1
ATOM 3978 O O . ILE A 1 505 ? -2.624 -29.399 -15.930 1.00 96.75 505 ILE A O 1
ATOM 3982 N N . VAL A 1 506 ? -3.538 -27.408 -15.427 1.00 97.06 506 VAL A N 1
ATOM 3983 C CA . VAL A 1 506 ? -2.283 -26.650 -15.298 1.00 97.06 506 VAL A CA 1
ATOM 3984 C C . VAL A 1 506 ? -1.429 -27.172 -14.139 1.00 97.06 506 VAL A C 1
ATOM 3986 O O . VAL A 1 506 ? -0.227 -27.374 -14.315 1.00 97.06 506 VAL A O 1
ATOM 3989 N N . GLU A 1 507 ? -2.048 -27.470 -12.996 1.00 95.75 507 GLU A N 1
ATOM 3990 C CA . GLU A 1 507 ? -1.381 -28.011 -11.806 1.00 95.75 507 GLU A CA 1
ATOM 3991 C C . GLU A 1 507 ? -0.681 -29.347 -12.105 1.00 95.75 507 GLU A C 1
ATOM 3993 O O . GLU A 1 507 ? 0.471 -29.544 -11.719 1.00 95.75 507 GLU A O 1
ATOM 3998 N N . LYS A 1 508 ? -1.302 -30.223 -12.912 1.00 96.31 508 LYS A N 1
ATOM 3999 C CA . LYS A 1 508 ? -0.689 -31.486 -13.379 1.00 96.31 508 LYS A CA 1
ATOM 4000 C C . LYS A 1 508 ? 0.582 -31.291 -14.218 1.00 96.31 508 LYS A C 1
ATOM 4002 O O . LYS A 1 508 ? 1.330 -32.245 -14.402 1.00 96.31 508 LYS A O 1
ATOM 4007 N N . HIS A 1 509 ? 0.827 -30.081 -14.721 1.00 95.19 509 HIS A N 1
ATOM 4008 C CA . HIS A 1 509 ? 2.033 -29.703 -15.463 1.00 95.19 509 HIS A CA 1
ATOM 4009 C C . HIS A 1 509 ? 2.987 -28.840 -14.609 1.00 95.19 509 HIS A C 1
ATOM 4011 O O . HIS A 1 509 ? 3.748 -28.032 -15.148 1.00 95.19 509 HIS A O 1
ATOM 4017 N N . ASN A 1 510 ? 2.941 -28.983 -13.276 1.00 94.88 510 ASN A N 1
ATOM 4018 C CA . ASN A 1 510 ? 3.806 -28.294 -12.309 1.00 94.88 510 ASN A CA 1
ATOM 4019 C C . ASN A 1 510 ? 3.833 -26.774 -12.506 1.00 94.88 510 ASN A C 1
ATOM 4021 O O . ASN A 1 510 ? 4.895 -26.157 -12.545 1.00 94.88 510 ASN A O 1
ATOM 4025 N N . SER A 1 511 ? 2.676 -26.170 -12.743 1.00 96.38 511 SER A N 1
ATOM 4026 C CA . SER A 1 511 ? 2.523 -24.744 -13.035 1.00 96.38 511 SER A CA 1
ATOM 4027 C C . SER A 1 511 ? 1.325 -24.188 -12.280 1.00 96.38 511 SER A C 1
ATOM 4029 O O . SER A 1 511 ? 0.495 -24.953 -11.791 1.00 96.38 511 SER A O 1
ATOM 4031 N N . THR A 1 512 ? 1.236 -22.867 -12.177 1.00 96.75 512 THR A N 1
ATOM 4032 C CA . THR A 1 512 ? 0.170 -22.194 -11.431 1.00 96.75 512 THR A CA 1
ATOM 4033 C C . THR A 1 512 ? -0.729 -21.381 -12.350 1.00 96.75 512 THR A C 1
ATOM 4035 O O . THR A 1 512 ? -0.343 -21.005 -13.458 1.00 96.75 512 THR A O 1
ATOM 4038 N N . PHE A 1 513 ? -1.966 -21.158 -11.914 1.00 97.75 513 PHE A N 1
ATOM 4039 C CA . PHE A 1 513 ? -3.000 -20.477 -12.685 1.00 97.75 513 PHE A CA 1
ATOM 4040 C C . PHE A 1 513 ? -3.734 -19.488 -11.784 1.00 97.75 513 PHE A C 1
ATOM 4042 O O . PHE A 1 513 ? -4.085 -19.833 -10.655 1.00 97.75 513 PHE A O 1
ATOM 4049 N N . VAL A 1 514 ? -3.993 -18.288 -12.296 1.00 98.44 514 VAL A N 1
ATOM 4050 C CA . VAL A 1 514 ? -4.847 -17.282 -11.657 1.00 98.44 514 VAL A CA 1
ATOM 4051 C C . VAL A 1 514 ? -5.873 -16.770 -12.660 1.00 98.44 514 VAL A C 1
ATOM 4053 O O . VAL A 1 514 ? -5.552 -16.558 -13.833 1.00 98.44 514 VAL A O 1
ATOM 4056 N N . ASP A 1 515 ? -7.107 -16.555 -12.212 1.00 98.56 515 ASP A N 1
ATOM 4057 C CA . ASP A 1 515 ? -8.104 -15.820 -12.984 1.00 98.56 515 ASP A CA 1
ATOM 4058 C C . ASP A 1 515 ? -7.965 -14.327 -12.695 1.00 98.56 515 ASP A C 1
ATOM 4060 O O . ASP A 1 515 ? -7.998 -13.905 -11.547 1.00 98.56 515 ASP A O 1
ATOM 4064 N N . ALA A 1 516 ? -7.793 -13.518 -13.733 1.00 98.62 516 ALA A N 1
ATOM 4065 C CA . ALA A 1 516 ? -7.569 -12.081 -13.635 1.00 98.62 516 ALA A CA 1
ATOM 4066 C C . ALA A 1 516 ? -8.418 -11.290 -14.649 1.00 98.62 516 ALA A C 1
ATOM 4068 O O . ALA A 1 516 ? -7.852 -10.515 -15.434 1.00 98.62 516 ALA A O 1
ATOM 4069 N N . PRO A 1 517 ? -9.755 -11.475 -14.700 1.00 98.31 517 PRO A N 1
ATOM 4070 C CA . PRO A 1 517 ? -10.609 -10.711 -15.599 1.00 98.31 517 PRO A CA 1
ATOM 4071 C C . PRO A 1 517 ? -10.500 -9.205 -15.358 1.00 98.31 517 PRO A C 1
ATOM 4073 O O . PRO A 1 517 ? -10.207 -8.732 -14.256 1.00 98.31 517 PRO A O 1
ATOM 4076 N N . VAL A 1 518 ? -10.790 -8.441 -16.412 1.00 97.69 518 VAL A N 1
ATOM 4077 C CA . VAL A 1 518 ? -10.584 -6.987 -16.430 1.00 97.69 518 VAL A CA 1
ATOM 4078 C C . VAL A 1 518 ? -11.880 -6.181 -16.483 1.00 97.69 518 VAL A C 1
ATOM 4080 O O . VAL A 1 518 ? -12.874 -6.614 -17.076 1.00 97.69 518 VAL A O 1
ATOM 4083 N N . SER A 1 519 ? -11.839 -4.975 -15.917 1.00 94.38 519 SER A N 1
ATOM 4084 C CA . SER A 1 519 ? -12.838 -3.910 -16.072 1.00 94.38 519 SER A CA 1
ATOM 4085 C C . SER A 1 519 ? -12.178 -2.605 -16.550 1.00 94.38 519 SER A C 1
ATOM 4087 O O . SER A 1 519 ? -10.978 -2.408 -16.351 1.00 94.38 519 SER A O 1
ATOM 4089 N N . GLY A 1 520 ? -12.949 -1.723 -17.196 1.00 88.69 520 GLY A N 1
ATOM 4090 C CA . GLY A 1 520 ? -12.482 -0.453 -17.788 1.00 88.69 520 GLY A CA 1
ATOM 4091 C C . GLY A 1 520 ? -12.597 -0.357 -19.319 1.00 88.69 520 GLY A C 1
ATOM 4092 O O . GLY A 1 520 ? -12.356 0.706 -19.890 1.00 88.69 520 GLY A O 1
ATOM 4093 N N . GLY A 1 521 ? -12.992 -1.445 -19.988 1.00 86.44 521 GLY A N 1
ATOM 4094 C CA . GLY A 1 521 ? -13.242 -1.478 -21.433 1.00 86.44 521 GLY A CA 1
ATOM 4095 C C . GLY A 1 521 ? -12.016 -1.159 -22.298 1.00 86.44 521 GLY A C 1
ATOM 4096 O O . GLY A 1 521 ? -10.877 -1.134 -21.827 1.00 86.44 521 GLY A O 1
ATOM 4097 N N . VAL A 1 522 ? -12.262 -0.903 -23.585 1.00 88.31 522 VAL A N 1
ATOM 4098 C CA . VAL A 1 522 ? -11.204 -0.630 -24.574 1.00 88.31 522 VAL A CA 1
ATOM 4099 C C . VAL A 1 522 ? -10.401 0.623 -24.207 1.00 88.31 522 VAL A C 1
ATOM 4101 O O . VAL A 1 522 ? -9.178 0.613 -24.300 1.00 88.31 522 VAL A O 1
ATOM 4104 N N . THR A 1 523 ? -11.064 1.668 -23.705 1.00 86.88 523 THR A N 1
ATOM 4105 C CA . THR A 1 523 ? -10.407 2.905 -23.255 1.00 86.88 523 THR A CA 1
ATOM 4106 C C . THR A 1 523 ? -9.445 2.649 -22.094 1.00 86.88 523 THR A C 1
ATOM 4108 O O . THR A 1 523 ? -8.307 3.116 -22.121 1.00 86.88 523 THR A O 1
ATOM 4111 N N . GLY A 1 524 ? -9.861 1.866 -21.091 1.00 91.31 524 GLY A N 1
ATOM 4112 C CA . GLY A 1 524 ? -8.988 1.480 -19.983 1.00 91.31 524 GLY A CA 1
ATOM 4113 C C . GLY A 1 524 ? -7.806 0.627 -20.445 1.00 91.31 524 GLY A C 1
ATOM 4114 O O . GLY A 1 524 ? -6.685 0.831 -19.980 1.00 91.31 524 GLY A O 1
ATOM 4115 N N . ALA A 1 525 ? -8.032 -0.278 -21.403 1.00 95.25 525 ALA A N 1
ATOM 4116 C CA . ALA A 1 525 ? -6.977 -1.104 -21.986 1.00 95.25 525 ALA A CA 1
ATOM 4117 C C . ALA A 1 525 ? -5.955 -0.259 -22.750 1.00 95.25 525 ALA A C 1
ATOM 4119 O O . ALA A 1 525 ? -4.760 -0.471 -22.581 1.00 95.25 525 ALA A O 1
ATOM 4120 N N . GLN A 1 526 ? -6.410 0.714 -23.545 1.00 93.31 526 GLN A N 1
ATOM 4121 C CA . GLN A 1 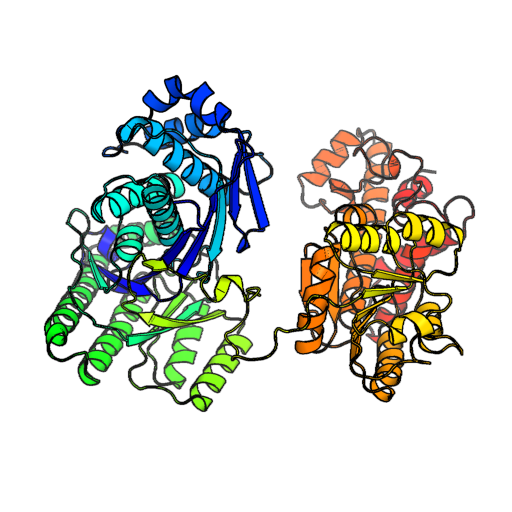526 ? -5.555 1.645 -24.282 1.00 93.31 526 GLN A CA 1
ATOM 4122 C C . GLN A 1 526 ? -4.704 2.499 -23.340 1.00 93.31 526 GLN A C 1
ATOM 4124 O O . GLN A 1 526 ? -3.501 2.637 -23.552 1.00 93.31 526 GLN A O 1
ATOM 4129 N N . ASN A 1 527 ? -5.305 3.013 -22.267 1.00 93.06 527 ASN A N 1
ATOM 4130 C CA . ASN A 1 527 ? -4.641 3.928 -21.339 1.00 93.06 527 ASN A CA 1
ATOM 4131 C C . ASN A 1 527 ? -3.795 3.228 -20.264 1.00 93.06 527 ASN A C 1
ATOM 4133 O O . ASN A 1 527 ? -3.119 3.908 -19.496 1.00 93.06 527 ASN A O 1
ATOM 4137 N N . GLY A 1 528 ? -3.825 1.893 -20.183 1.00 95.75 528 GLY A N 1
ATOM 4138 C CA . GLY A 1 528 ? -3.125 1.143 -19.137 1.00 95.75 528 GLY A CA 1
ATOM 4139 C C . GLY A 1 528 ? -3.755 1.330 -17.753 1.00 95.75 528 GLY A C 1
ATOM 4140 O O . GLY A 1 528 ? -3.069 1.254 -16.739 1.00 95.75 528 GLY A O 1
ATOM 4141 N N . THR A 1 529 ? -5.060 1.611 -17.700 1.00 96.12 529 THR A N 1
ATOM 4142 C CA . THR A 1 529 ? -5.800 1.945 -16.472 1.00 96.12 529 THR A CA 1
ATOM 4143 C C . THR A 1 529 ? -6.847 0.902 -16.088 1.00 96.12 529 THR A C 1
ATOM 4145 O O . THR A 1 529 ? -7.694 1.163 -15.234 1.00 96.12 529 THR A O 1
ATOM 4148 N N . LEU A 1 530 ? -6.783 -0.293 -16.682 1.00 96.88 530 LEU A N 1
ATOM 4149 C CA . LEU A 1 530 ? -7.661 -1.413 -16.344 1.00 96.88 530 LEU A CA 1
ATOM 4150 C C . LEU A 1 530 ? -7.661 -1.725 -14.843 1.00 96.88 530 LEU A C 1
ATOM 4152 O O . LEU A 1 530 ? -6.662 -1.556 -14.140 1.00 96.88 530 LEU A O 1
ATOM 4156 N N . THR A 1 531 ? -8.796 -2.234 -14.376 1.00 97.75 531 THR A N 1
ATOM 4157 C CA . THR A 1 531 ? -8.890 -2.925 -13.089 1.00 97.75 531 THR A CA 1
ATOM 4158 C C . THR A 1 531 ? -8.804 -4.425 -13.333 1.00 97.75 531 THR A C 1
ATOM 4160 O O . THR A 1 531 ? -9.639 -4.951 -14.066 1.00 97.75 531 THR A O 1
ATOM 4163 N N . PHE A 1 532 ? -7.830 -5.102 -12.728 1.00 98.56 532 PHE A N 1
ATOM 4164 C CA . PHE A 1 532 ? -7.717 -6.562 -12.714 1.00 98.56 532 PHE A CA 1
ATOM 4165 C C . PHE A 1 532 ? -8.298 -7.108 -11.408 1.00 98.56 532 PHE A C 1
ATOM 4167 O O . PHE A 1 532 ? -7.909 -6.666 -10.328 1.00 98.56 532 PHE A O 1
ATOM 4174 N N . MET A 1 533 ? -9.214 -8.070 -11.508 1.00 98.56 533 MET A N 1
ATOM 4175 C CA . MET A 1 533 ? -9.806 -8.791 -10.374 1.00 98.56 533 MET A CA 1
ATOM 4176 C C . MET A 1 533 ? -9.156 -10.170 -10.298 1.00 98.56 533 MET A C 1
ATOM 4178 O O . MET A 1 533 ? -9.484 -11.023 -11.109 1.00 98.56 533 MET A O 1
ATOM 4182 N N . ILE A 1 534 ? -8.195 -10.367 -9.395 1.00 98.62 534 ILE A N 1
ATOM 4183 C CA . ILE A 1 534 ? -7.248 -11.488 -9.453 1.00 98.62 534 ILE A CA 1
ATOM 4184 C C . ILE A 1 534 ? -7.580 -12.524 -8.372 1.00 98.62 534 ILE A C 1
ATOM 4186 O O . ILE A 1 534 ? -7.355 -12.272 -7.188 1.00 98.62 534 ILE A O 1
ATOM 4190 N N . GLY A 1 535 ? -8.096 -13.685 -8.774 1.00 98.12 535 GLY A N 1
ATOM 4191 C CA . GLY A 1 535 ? -8.294 -14.860 -7.926 1.00 98.12 535 GLY A CA 1
ATOM 4192 C C . GLY A 1 535 ? -7.117 -15.838 -8.017 1.00 98.12 535 GLY A C 1
ATOM 4193 O O . GLY A 1 535 ? -6.619 -16.148 -9.096 1.00 98.12 535 GLY A O 1
ATOM 4194 N N . GLY A 1 536 ? -6.651 -16.334 -6.875 1.00 96.00 536 GLY A N 1
ATOM 4195 C CA . GLY A 1 536 ? -5.502 -17.226 -6.749 1.00 96.00 536 GLY A CA 1
ATOM 4196 C C . GLY A 1 536 ? -4.949 -17.274 -5.323 1.00 96.00 536 GLY A C 1
ATOM 4197 O O . GLY A 1 536 ? -5.474 -16.662 -4.397 1.00 96.00 536 GLY A O 1
ATOM 4198 N N . ASN A 1 537 ? -3.858 -18.004 -5.107 1.00 93.19 537 ASN A N 1
ATOM 4199 C CA . ASN A 1 537 ? -3.125 -17.849 -3.850 1.00 93.19 537 ASN A CA 1
ATOM 4200 C C . ASN A 1 537 ? -2.371 -16.500 -3.838 1.00 93.19 537 ASN A C 1
ATOM 4202 O O . ASN A 1 537 ? -2.170 -15.865 -4.875 1.00 93.19 537 ASN A O 1
ATOM 4206 N N . LYS A 1 538 ? -1.962 -16.052 -2.647 1.00 93.88 538 LYS A N 1
ATOM 4207 C CA . LYS A 1 538 ? -1.322 -14.741 -2.467 1.00 93.88 538 LYS A CA 1
ATOM 4208 C C . LYS A 1 538 ? 0.023 -14.624 -3.203 1.00 93.88 538 LYS A C 1
ATOM 4210 O O . LYS A 1 538 ? 0.310 -13.569 -3.754 1.00 93.88 538 LYS A O 1
ATOM 4215 N N . GLU A 1 539 ? 0.802 -15.702 -3.262 1.00 92.44 539 GLU A N 1
ATOM 4216 C CA . GLU A 1 539 ? 2.105 -15.725 -3.938 1.00 92.44 539 GLU A CA 1
ATOM 4217 C C . GLU A 1 539 ? 1.965 -15.524 -5.455 1.00 92.44 539 GLU A C 1
ATOM 4219 O O . GLU A 1 539 ? 2.633 -14.673 -6.043 1.00 92.44 539 GLU A O 1
ATOM 4224 N N . ASP A 1 540 ? 1.044 -16.245 -6.095 1.00 94.12 540 ASP A N 1
ATOM 4225 C CA . ASP A 1 540 ? 0.763 -16.081 -7.520 1.00 94.12 540 ASP A CA 1
ATOM 4226 C C . ASP A 1 540 ? 0.094 -14.738 -7.828 1.00 94.12 540 ASP A C 1
ATOM 4228 O O . ASP A 1 540 ? 0.369 -14.152 -8.875 1.00 94.12 540 ASP A O 1
ATOM 4232 N N . TYR A 1 541 ? -0.726 -14.203 -6.915 1.00 96.50 541 TYR A N 1
ATOM 4233 C CA . TYR A 1 541 ? -1.230 -12.831 -7.017 1.00 96.50 541 TYR A CA 1
ATOM 4234 C C . TYR A 1 541 ? -0.082 -11.811 -7.054 1.00 96.50 541 TYR A C 1
ATOM 4236 O O . TYR A 1 541 ? -0.080 -10.934 -7.920 1.00 96.50 541 TYR A O 1
ATOM 4244 N N . ASP A 1 542 ? 0.907 -11.926 -6.162 1.00 93.31 542 ASP A N 1
ATOM 4245 C CA . ASP A 1 542 ? 2.038 -10.993 -6.101 1.00 93.31 542 ASP A CA 1
ATOM 4246 C C . ASP A 1 542 ? 2.879 -11.076 -7.388 1.00 93.31 542 ASP A C 1
ATOM 4248 O O . ASP A 1 542 ? 3.176 -10.050 -8.012 1.00 93.31 542 ASP A O 1
ATOM 4252 N N . ARG A 1 543 ? 3.152 -12.301 -7.863 1.00 94.12 543 ARG A N 1
ATOM 4253 C CA . ARG A 1 543 ? 3.821 -12.563 -9.151 1.00 94.12 543 ARG A CA 1
ATOM 4254 C C . ARG A 1 543 ? 3.034 -12.013 -10.345 1.00 94.12 543 ARG A C 1
ATOM 4256 O O . ARG A 1 543 ? 3.627 -11.434 -11.255 1.00 94.12 543 ARG A O 1
ATOM 4263 N N . ALA A 1 544 ? 1.709 -12.168 -10.360 1.00 96.69 544 ALA A N 1
ATOM 4264 C CA . ALA A 1 544 ? 0.856 -11.617 -11.408 1.00 96.69 544 ALA A CA 1
ATOM 4265 C C . ALA A 1 544 ? 0.886 -10.083 -11.387 1.00 96.69 544 ALA A C 1
ATOM 4267 O O . ALA A 1 544 ? 1.035 -9.453 -12.435 1.00 96.69 544 ALA A O 1
ATOM 4268 N N . CYS A 1 545 ? 0.825 -9.466 -10.204 1.00 96.12 545 CYS A N 1
ATOM 4269 C CA . CYS A 1 545 ? 0.846 -8.012 -10.053 1.00 96.12 545 CYS A CA 1
ATOM 4270 C C . CYS A 1 545 ? 2.124 -7.367 -10.596 1.00 96.12 545 CYS A C 1
ATOM 4272 O O . CYS A 1 545 ? 2.072 -6.256 -11.134 1.00 96.12 545 CYS A O 1
ATOM 4274 N N . ASP A 1 546 ? 3.260 -8.064 -10.520 1.00 93.19 546 ASP A N 1
ATOM 4275 C CA . ASP A 1 546 ? 4.517 -7.595 -11.100 1.00 93.19 546 ASP A CA 1
ATOM 4276 C C . ASP A 1 546 ? 4.440 -7.353 -12.613 1.00 93.19 546 ASP A C 1
ATOM 4278 O O . ASP A 1 546 ? 5.110 -6.438 -13.108 1.00 93.19 546 ASP A O 1
ATOM 4282 N N . LEU A 1 547 ? 3.608 -8.129 -13.319 1.00 95.81 547 LEU A N 1
ATOM 4283 C CA . LEU A 1 547 ? 3.317 -7.978 -14.743 1.00 95.81 547 LEU A CA 1
ATOM 4284 C C . LEU A 1 547 ? 2.107 -7.067 -14.995 1.00 95.81 547 LEU A C 1
ATOM 4286 O O . LEU A 1 547 ? 2.194 -6.126 -15.785 1.00 95.81 547 LEU A O 1
ATOM 4290 N N . LEU A 1 548 ? 0.979 -7.338 -14.334 1.00 97.75 548 LEU A N 1
ATOM 4291 C CA . LEU A 1 548 ? -0.322 -6.731 -14.638 1.00 97.75 548 LEU A CA 1
ATOM 4292 C C . LEU A 1 548 ? -0.355 -5.214 -14.411 1.00 97.75 548 LEU A C 1
ATOM 4294 O O . LEU A 1 548 ? -1.068 -4.509 -15.125 1.00 97.75 548 LEU A O 1
ATOM 4298 N N . LYS A 1 549 ? 0.482 -4.685 -13.509 1.00 96.44 549 LYS A N 1
ATOM 4299 C CA . LYS A 1 549 ? 0.633 -3.234 -13.279 1.00 96.44 549 LYS A CA 1
ATOM 4300 C C . LYS A 1 549 ? 1.056 -2.437 -14.519 1.00 96.44 549 LYS A C 1
ATOM 4302 O O . LYS A 1 549 ? 0.946 -1.220 -14.539 1.00 96.44 549 LYS A O 1
ATOM 4307 N N . HIS A 1 550 ? 1.601 -3.107 -15.535 1.00 96.12 550 HIS A N 1
ATOM 4308 C CA . HIS A 1 550 ? 1.989 -2.475 -16.795 1.00 96.12 550 HIS A CA 1
ATOM 4309 C C . HIS A 1 550 ? 0.814 -2.334 -17.774 1.00 96.12 550 HIS A C 1
ATOM 4311 O O . HIS A 1 550 ? 0.974 -1.709 -18.814 1.00 96.12 550 HIS A O 1
ATOM 4317 N N . MET A 1 551 ? -0.348 -2.917 -17.461 1.00 97.38 551 MET A N 1
ATOM 4318 C CA . MET A 1 551 ? -1.557 -2.912 -18.296 1.00 97.38 551 MET A CA 1
ATOM 4319 C C . MET A 1 551 ? -2.783 -2.352 -17.561 1.00 97.38 551 MET A C 1
ATOM 4321 O O . MET A 1 551 ? -3.818 -2.115 -18.186 1.00 97.38 551 MET A O 1
ATOM 4325 N N . GLY A 1 552 ? -2.694 -2.161 -16.244 1.00 96.00 552 GLY A N 1
ATOM 4326 C CA . GLY A 1 552 ? -3.792 -1.691 -15.413 1.00 96.00 552 GLY A CA 1
ATOM 4327 C C . GLY A 1 552 ? -3.331 -0.877 -14.214 1.00 96.00 552 GLY A C 1
ATOM 4328 O O . GLY A 1 552 ? -2.187 -0.978 -13.775 1.00 96.00 552 GLY A O 1
ATOM 4329 N N . LYS A 1 553 ? -4.266 -0.090 -13.679 1.00 94.06 553 LYS A N 1
ATOM 4330 C CA . LYS A 1 553 ? -4.054 0.806 -12.539 1.00 94.06 553 LYS A CA 1
ATOM 4331 C C . LYS A 1 553 ? -4.476 0.171 -11.215 1.00 94.06 553 LYS A C 1
ATOM 4333 O O . LYS A 1 553 ? -3.797 0.363 -10.214 1.00 94.06 553 LYS A O 1
ATOM 4338 N N . ASN A 1 554 ? -5.573 -0.587 -11.205 1.00 94.06 554 ASN A N 1
ATOM 4339 C CA . ASN A 1 554 ? -6.093 -1.214 -9.990 1.00 94.06 554 ASN A CA 1
ATOM 4340 C C . ASN A 1 554 ? -5.901 -2.729 -10.074 1.00 94.06 554 ASN A C 1
ATOM 4342 O O . ASN A 1 554 ? -6.458 -3.376 -10.959 1.00 94.06 554 ASN A O 1
ATOM 4346 N N . LEU A 1 555 ? -5.129 -3.296 -9.153 1.00 97.69 555 LEU A N 1
ATOM 4347 C CA . LEU A 1 555 ? -4.901 -4.736 -9.049 1.00 97.69 555 LEU A CA 1
ATOM 4348 C C . LEU A 1 555 ? -5.547 -5.202 -7.748 1.00 97.69 555 LEU A C 1
ATOM 4350 O O . LEU A 1 555 ? -5.077 -4.858 -6.666 1.00 97.69 555 LEU A O 1
ATOM 4354 N N . VAL A 1 556 ? -6.674 -5.898 -7.853 1.00 96.00 556 VAL A N 1
ATOM 4355 C CA . VAL A 1 556 ? -7.503 -6.259 -6.701 1.00 96.00 556 VAL A CA 1
ATOM 4356 C C . VAL A 1 556 ? -7.324 -7.741 -6.422 1.00 96.00 556 VAL A C 1
ATOM 4358 O O . VAL A 1 556 ? -7.643 -8.572 -7.270 1.00 96.00 556 VAL A O 1
ATOM 4361 N N . PHE A 1 557 ? -6.820 -8.080 -5.235 1.00 97.88 557 PHE A N 1
ATOM 4362 C CA . PHE A 1 557 ? -6.766 -9.468 -4.787 1.00 97.88 557 PHE A CA 1
ATOM 4363 C C . PHE A 1 557 ? -8.175 -9.936 -4.418 1.00 97.88 557 PHE A C 1
ATOM 4365 O O . PHE A 1 557 ? -8.758 -9.455 -3.450 1.00 97.88 557 PHE A O 1
ATOM 4372 N N . CYS A 1 558 ? -8.719 -10.875 -5.185 1.00 94.06 558 CYS A N 1
ATOM 4373 C CA . CYS A 1 558 ? -10.032 -11.473 -4.954 1.00 94.06 558 CYS A CA 1
ATOM 4374 C C . CYS A 1 558 ? -9.952 -12.748 -4.100 1.00 94.06 558 CYS A C 1
ATOM 4376 O O . CYS A 1 558 ? -10.928 -13.488 -4.006 1.00 94.06 558 CYS A O 1
ATOM 4378 N N . GLU A 1 559 ? -8.809 -13.005 -3.459 1.00 94.12 559 GLU A N 1
ATOM 4379 C CA . GLU A 1 559 ? -8.535 -14.226 -2.703 1.00 94.12 559 GLU A CA 1
ATOM 4380 C C . GLU A 1 559 ? -8.641 -15.472 -3.583 1.00 94.12 559 GLU A C 1
ATOM 4382 O O . GLU A 1 559 ? -7.947 -15.556 -4.583 1.00 94.12 559 GLU A O 1
ATOM 4387 N N . LYS A 1 560 ? -9.476 -16.452 -3.222 1.00 95.00 560 LYS A N 1
ATOM 4388 C CA . LYS A 1 560 ? -9.511 -17.789 -3.822 1.00 95.00 560 LYS A CA 1
ATOM 4389 C C . LYS A 1 560 ? -9.647 -17.751 -5.343 1.00 95.00 560 LYS A C 1
ATOM 4391 O O . LYS A 1 560 ? -10.316 -16.893 -5.917 1.00 95.00 560 LYS A O 1
ATOM 4396 N N . LEU A 1 561 ? -9.057 -18.757 -5.979 1.00 96.88 561 LEU A N 1
ATOM 4397 C CA . LEU A 1 561 ? -9.221 -18.996 -7.404 1.00 96.88 561 LEU A CA 1
ATOM 4398 C C . LEU A 1 561 ? -10.712 -19.001 -7.786 1.00 96.88 561 LEU A C 1
ATOM 4400 O O . LEU A 1 561 ? -11.540 -19.512 -7.033 1.00 96.88 561 LEU A O 1
ATOM 4404 N N . GLY A 1 562 ? -11.047 -18.409 -8.929 1.00 97.19 562 GLY A N 1
ATOM 4405 C CA . GLY A 1 562 ? -12.405 -18.232 -9.442 1.00 97.19 562 GLY A CA 1
ATOM 4406 C C . GLY A 1 562 ? -13.147 -17.010 -8.888 1.00 97.19 562 GLY A C 1
ATOM 4407 O O . GLY A 1 562 ? -14.192 -16.646 -9.431 1.00 97.19 562 GLY A O 1
ATOM 4408 N N . ASN A 1 563 ? -12.667 -16.363 -7.822 1.00 97.88 563 ASN A N 1
ATOM 4409 C CA . ASN A 1 563 ? -13.335 -15.178 -7.274 1.00 97.88 563 ASN A CA 1
ATOM 4410 C C . ASN A 1 563 ? -13.165 -13.935 -8.157 1.00 97.88 563 ASN A C 1
ATOM 4412 O O . ASN A 1 563 ? -14.022 -13.052 -8.116 1.00 97.88 563 ASN A O 1
ATOM 4416 N N . GLY A 1 564 ? -12.107 -13.866 -8.972 1.00 98.19 564 GLY A N 1
ATOM 4417 C CA . GLY A 1 564 ? -11.946 -12.806 -9.964 1.00 98.19 564 GLY A CA 1
ATOM 4418 C C . GLY A 1 564 ? -13.087 -12.837 -10.981 1.00 98.19 564 GLY A C 1
ATOM 4419 O O . GLY A 1 564 ? -13.742 -11.821 -11.225 1.00 98.19 564 GLY A O 1
ATOM 4420 N N . GLN A 1 565 ? -13.407 -14.029 -11.500 1.00 98.00 565 GLN A N 1
ATOM 4421 C CA . GLN A 1 565 ? -14.568 -14.240 -12.374 1.00 98.00 565 GLN A CA 1
ATOM 4422 C C . GLN A 1 565 ? -15.887 -13.909 -11.671 1.00 98.00 565 GLN A C 1
ATOM 4424 O O . GLN A 1 565 ? -16.719 -13.220 -12.260 1.00 98.00 565 GLN A O 1
ATOM 4429 N N . ALA A 1 566 ? -16.072 -14.324 -10.411 1.00 97.50 566 ALA A N 1
ATOM 4430 C CA . ALA A 1 566 ? -17.271 -13.981 -9.638 1.00 97.50 566 ALA A CA 1
ATOM 4431 C C . ALA A 1 566 ? -17.464 -12.460 -9.507 1.00 97.50 566 ALA A C 1
ATOM 4433 O O . ALA A 1 566 ? -18.553 -11.947 -9.766 1.00 97.50 566 ALA A O 1
ATOM 4434 N N . ALA A 1 567 ? -16.402 -11.725 -9.165 1.00 97.81 567 ALA A N 1
ATOM 4435 C CA . ALA A 1 567 ? -16.440 -10.268 -9.088 1.00 97.81 567 ALA A CA 1
ATOM 4436 C C . ALA A 1 567 ? -16.800 -9.648 -10.448 1.00 97.81 567 ALA A C 1
ATOM 4438 O O . ALA A 1 567 ? -17.678 -8.783 -10.527 1.00 97.81 567 ALA A O 1
ATOM 4439 N N . LYS A 1 568 ? -16.187 -10.139 -11.533 1.00 97.94 568 LYS A N 1
ATOM 4440 C CA . LYS A 1 568 ? -16.432 -9.638 -12.888 1.00 97.94 568 LYS A CA 1
ATOM 4441 C C . LYS A 1 568 ? -17.874 -9.847 -13.352 1.00 97.94 568 LYS A C 1
ATOM 4443 O O . LYS A 1 568 ? -18.473 -8.904 -13.871 1.00 97.94 568 LYS A O 1
ATOM 4448 N N . ILE A 1 569 ? -18.442 -11.044 -13.187 1.00 97.31 569 ILE A N 1
ATOM 4449 C CA . ILE A 1 569 ? -19.815 -11.326 -13.643 1.00 97.31 569 ILE A CA 1
ATOM 4450 C C . ILE A 1 569 ? -20.850 -10.543 -12.826 1.00 97.31 569 ILE A C 1
ATOM 4452 O O . ILE A 1 569 ? -21.815 -10.041 -13.398 1.00 97.31 569 ILE A O 1
ATOM 4456 N N . CYS A 1 570 ? -20.619 -10.351 -11.522 1.00 97.81 570 CYS A N 1
ATOM 4457 C CA . CYS A 1 570 ? -21.455 -9.490 -10.685 1.00 97.81 570 CYS A CA 1
ATOM 4458 C C . CYS A 1 570 ? -21.391 -8.026 -11.151 1.00 97.81 570 CYS A C 1
ATOM 4460 O O . CYS A 1 570 ? -22.435 -7.396 -11.325 1.00 97.81 570 CYS A O 1
ATOM 4462 N N . ASN A 1 571 ? -20.185 -7.507 -11.421 1.00 97.44 571 ASN A N 1
ATOM 4463 C CA . ASN A 1 571 ? -19.989 -6.155 -11.951 1.00 97.44 571 ASN A CA 1
ATOM 4464 C C . ASN A 1 571 ? -20.707 -5.960 -13.294 1.00 97.44 571 ASN A C 1
ATOM 4466 O O . ASN A 1 571 ? -21.413 -4.972 -13.480 1.00 97.44 571 ASN A O 1
ATOM 4470 N N . ASN A 1 572 ? -20.568 -6.908 -14.224 1.00 97.19 572 ASN A N 1
ATOM 4471 C CA . ASN A 1 572 ? -21.182 -6.796 -15.547 1.00 97.19 572 ASN A CA 1
ATOM 4472 C C . ASN A 1 572 ? -22.706 -6.993 -15.519 1.00 97.19 572 ASN A C 1
ATOM 4474 O O . ASN A 1 572 ? -23.410 -6.356 -16.302 1.00 97.19 572 ASN A O 1
ATOM 4478 N N . MET A 1 573 ? -23.237 -7.793 -14.587 1.00 98.31 573 MET A N 1
ATOM 4479 C CA . MET A 1 573 ? -24.680 -7.863 -14.346 1.00 98.31 573 MET A CA 1
ATOM 4480 C C . MET A 1 573 ? -25.235 -6.520 -13.866 1.00 98.31 573 MET A C 1
ATOM 4482 O O . MET A 1 573 ? -26.239 -6.052 -14.402 1.00 98.31 573 MET A O 1
ATOM 4486 N N . LEU A 1 574 ? -24.570 -5.873 -12.903 1.00 98.38 574 LEU A N 1
ATOM 4487 C CA . LEU A 1 574 ? -24.970 -4.548 -12.427 1.00 98.38 574 LEU A CA 1
ATOM 4488 C C . LEU A 1 574 ? -24.853 -3.486 -13.531 1.00 98.38 574 LEU A C 1
ATOM 4490 O O . LEU A 1 574 ? -25.781 -2.700 -13.706 1.00 98.38 574 LEU A O 1
ATOM 4494 N N . LEU A 1 575 ? -23.766 -3.508 -14.311 1.00 97.56 575 LEU A N 1
ATOM 4495 C CA . LEU A 1 575 ? -23.563 -2.624 -15.462 1.00 97.56 575 LEU A CA 1
ATOM 4496 C C . LEU A 1 575 ? -24.730 -2.704 -16.454 1.00 97.56 575 LEU A C 1
ATOM 4498 O O . LEU A 1 575 ? -25.248 -1.672 -16.873 1.00 97.56 575 LEU A O 1
ATOM 4502 N N . ALA A 1 576 ? -25.158 -3.917 -16.815 1.00 98.50 576 ALA A N 1
ATOM 4503 C CA . ALA A 1 576 ? -26.264 -4.122 -17.745 1.00 98.50 576 ALA A CA 1
ATOM 4504 C C . ALA A 1 576 ? -27.589 -3.573 -17.201 1.00 98.50 576 ALA A C 1
ATOM 4506 O O . ALA A 1 576 ? -28.299 -2.871 -17.919 1.00 98.50 576 ALA A O 1
ATOM 4507 N N . ILE A 1 577 ? -27.902 -3.853 -15.929 1.00 98.69 577 ILE A N 1
ATOM 4508 C CA . ILE A 1 577 ? -29.111 -3.339 -15.267 1.00 98.69 577 ILE A CA 1
ATOM 4509 C C . ILE A 1 577 ? -29.099 -1.807 -15.269 1.00 98.69 577 ILE A C 1
ATOM 4511 O O . ILE A 1 577 ? -30.089 -1.183 -15.638 1.00 98.69 577 ILE A O 1
ATOM 4515 N N . GLN A 1 578 ? -27.970 -1.198 -14.899 1.00 98.44 578 GLN A N 1
ATOM 4516 C CA . GLN A 1 578 ? -27.820 0.255 -14.876 1.00 98.44 578 GLN A CA 1
ATOM 4517 C C . GLN A 1 578 ? -27.904 0.865 -16.277 1.00 98.44 578 GLN A C 1
ATOM 4519 O O . GLN A 1 578 ? -28.559 1.884 -16.446 1.00 98.44 578 GLN A O 1
ATOM 4524 N N . MET A 1 579 ? -27.288 0.254 -17.293 1.00 98.50 579 MET A N 1
ATOM 4525 C CA . MET A 1 579 ? -27.352 0.757 -18.669 1.00 98.50 579 MET A CA 1
ATOM 4526 C C . MET A 1 579 ? -28.776 0.732 -19.227 1.00 98.50 579 MET A C 1
ATOM 4528 O O . MET A 1 579 ? -29.212 1.713 -19.828 1.00 98.50 579 MET A O 1
ATOM 4532 N N . ILE A 1 580 ? -29.518 -0.352 -18.985 1.00 98.75 580 ILE A N 1
ATOM 4533 C CA . ILE A 1 580 ? -30.936 -0.441 -19.346 1.00 98.75 580 ILE A CA 1
ATOM 4534 C C . ILE A 1 580 ? -31.734 0.616 -18.580 1.00 98.75 580 ILE A C 1
ATOM 4536 O O . ILE A 1 580 ? -32.431 1.404 -19.207 1.00 98.75 580 ILE A O 1
ATOM 4540 N N . GLY A 1 581 ? -31.560 0.718 -17.258 1.00 98.50 581 GLY A N 1
ATOM 4541 C CA . GLY A 1 581 ? -32.271 1.704 -16.437 1.00 98.50 581 GLY A CA 1
ATOM 4542 C C . GLY A 1 581 ? -32.003 3.154 -16.856 1.00 98.50 581 GLY A C 1
ATOM 4543 O O . GLY A 1 581 ? -32.936 3.952 -16.942 1.00 98.50 581 GLY A O 1
ATOM 4544 N N . VAL A 1 582 ? -30.754 3.502 -17.187 1.00 98.62 582 VAL A N 1
ATOM 4545 C CA . VAL A 1 582 ? -30.398 4.818 -17.746 1.00 98.62 582 VAL A CA 1
ATOM 4546 C C . VAL A 1 582 ? -31.049 5.009 -19.112 1.00 98.62 582 VAL A C 1
ATOM 4548 O O . VAL A 1 582 ? -31.630 6.059 -19.358 1.00 98.62 582 VAL A O 1
ATOM 4551 N N . SER A 1 583 ? -31.007 4.003 -19.986 1.00 98.69 583 SER A N 1
ATOM 4552 C CA . SER A 1 583 ? -31.617 4.068 -21.318 1.00 98.69 583 SER A CA 1
ATOM 4553 C C . SER A 1 583 ? -33.132 4.290 -21.252 1.00 98.69 583 SER A C 1
ATOM 4555 O O . SER A 1 583 ? -33.648 5.182 -21.923 1.00 98.69 583 SER A O 1
ATOM 4557 N N . GLU A 1 584 ? -33.834 3.533 -20.407 1.00 98.31 584 GLU A N 1
ATOM 4558 C CA . GLU A 1 584 ? -35.272 3.676 -20.155 1.00 98.31 584 GLU A CA 1
ATOM 4559 C C . GLU A 1 584 ? -35.603 5.060 -19.584 1.00 98.31 584 GLU A C 1
ATOM 4561 O O . GLU A 1 584 ? -36.474 5.754 -20.108 1.00 98.31 584 GLU A O 1
ATOM 4566 N N . THR A 1 585 ? -34.869 5.493 -18.554 1.00 98.25 585 THR A N 1
ATOM 4567 C CA . THR A 1 585 ? -35.108 6.773 -17.866 1.00 98.25 585 THR A CA 1
ATOM 4568 C C . THR A 1 585 ? -34.864 7.964 -18.788 1.00 98.25 585 THR A C 1
ATOM 4570 O O . THR A 1 585 ? -35.677 8.888 -18.840 1.00 98.25 585 THR A O 1
ATOM 4573 N N . MET A 1 586 ? -33.766 7.941 -19.548 1.00 98.50 586 MET A N 1
ATOM 4574 C CA . MET A 1 586 ? -33.445 8.998 -20.502 1.00 98.50 586 MET A CA 1
ATOM 4575 C C . MET A 1 586 ? -34.479 9.056 -21.632 1.00 98.50 586 MET A C 1
ATOM 4577 O O . MET A 1 586 ? -34.960 10.140 -21.951 1.00 98.50 586 MET A O 1
ATOM 4581 N N . ASN A 1 587 ? -34.871 7.909 -22.202 1.00 98.31 587 ASN A N 1
ATOM 4582 C CA . ASN A 1 587 ? -35.902 7.845 -23.244 1.00 98.31 587 ASN A CA 1
ATOM 4583 C C . ASN A 1 587 ? -37.252 8.380 -22.738 1.00 98.31 587 ASN A C 1
ATOM 4585 O O . ASN A 1 587 ? -37.887 9.183 -23.421 1.00 98.31 587 ASN A O 1
ATOM 4589 N N . LEU A 1 588 ? -37.666 7.997 -21.524 1.00 98.25 588 LEU A N 1
ATOM 4590 C CA . LEU A 1 588 ? -38.888 8.498 -20.892 1.00 98.25 588 LEU A CA 1
ATOM 4591 C C . LEU A 1 588 ? -38.842 10.018 -20.711 1.00 98.25 588 LEU A C 1
ATOM 4593 O O . LEU A 1 588 ? -39.748 10.713 -21.164 1.00 98.25 588 LEU A O 1
ATOM 4597 N N . GLY A 1 589 ? -37.780 10.544 -20.095 1.00 98.25 589 GLY A N 1
ATOM 4598 C CA . GLY A 1 589 ? -37.656 11.979 -19.848 1.00 98.25 589 GLY A CA 1
ATOM 4599 C C . GLY A 1 589 ? -37.615 12.808 -21.135 1.00 98.25 589 GLY A C 1
ATOM 4600 O O . GLY A 1 589 ? -38.276 13.842 -21.213 1.00 98.25 589 GLY A O 1
ATOM 4601 N N . ILE A 1 590 ? -36.934 12.319 -22.179 1.00 97.69 590 ILE A N 1
ATOM 4602 C CA . ILE A 1 590 ? -36.927 12.954 -23.507 1.00 97.69 590 ILE A CA 1
ATOM 4603 C C . ILE A 1 590 ? -38.332 12.935 -24.129 1.00 97.69 590 ILE A C 1
ATOM 4605 O O . ILE A 1 590 ? -38.786 13.959 -24.636 1.00 97.69 590 ILE A O 1
ATOM 4609 N N . LYS A 1 591 ? -39.068 11.814 -24.049 1.00 97.12 591 LYS A N 1
ATOM 4610 C CA . LYS A 1 591 ? -40.466 11.733 -24.525 1.00 97.12 591 LYS A CA 1
ATOM 4611 C C . LYS A 1 591 ? -41.420 12.630 -23.726 1.00 97.12 591 LYS A C 1
ATOM 4613 O O . LYS A 1 591 ? -42.428 13.070 -24.269 1.00 97.12 591 LYS A O 1
ATOM 4618 N N . MET A 1 592 ? -41.090 12.944 -22.473 1.00 97.94 592 MET A N 1
ATOM 4619 C CA . MET A 1 592 ? -41.795 13.931 -21.646 1.00 97.94 592 MET A CA 1
ATOM 4620 C C . MET A 1 592 ? -41.384 15.387 -21.940 1.00 97.94 592 MET A C 1
ATOM 4622 O O . MET A 1 592 ? -41.914 16.302 -21.315 1.00 97.94 592 MET A O 1
ATOM 4626 N N . GLY A 1 593 ? -40.469 15.616 -22.888 1.00 97.75 593 GLY A N 1
ATOM 4627 C CA . GLY A 1 593 ? -40.059 16.947 -23.341 1.00 97.75 593 GLY A CA 1
ATOM 4628 C C . GLY A 1 593 ? -38.833 17.531 -22.635 1.00 97.75 593 GLY A C 1
ATOM 4629 O O . GLY A 1 593 ? -38.543 18.711 -22.821 1.00 97.75 593 GLY A O 1
ATOM 4630 N N . LEU A 1 594 ? -38.104 16.748 -21.832 1.00 97.75 594 LEU A N 1
ATOM 4631 C CA . LEU A 1 594 ? -36.857 17.205 -21.214 1.00 97.75 594 LEU A CA 1
ATOM 4632 C C . LEU A 1 594 ? -35.696 17.170 -22.217 1.00 97.75 594 LEU A C 1
ATOM 4634 O O . LEU A 1 594 ? -35.549 16.219 -22.985 1.00 97.75 594 LEU A O 1
ATOM 4638 N N . ASP A 1 595 ? -34.824 18.179 -22.160 1.00 98.25 595 ASP A N 1
ATOM 4639 C CA . ASP A 1 595 ? -33.544 18.140 -22.870 1.00 98.25 595 ASP A CA 1
ATOM 4640 C C . ASP A 1 595 ? -32.645 17.025 -22.308 1.00 98.25 595 ASP A C 1
ATOM 4642 O O . ASP A 1 595 ? -32.523 16.846 -21.092 1.00 98.25 595 ASP A O 1
ATOM 4646 N N . ALA A 1 596 ? -31.989 16.279 -23.201 1.00 97.94 596 ALA A N 1
ATOM 4647 C CA . ALA A 1 596 ? -31.180 15.125 -22.826 1.00 97.94 596 ALA A CA 1
ATOM 4648 C C . ALA A 1 596 ? -29.964 15.514 -21.969 1.00 97.94 596 ALA A C 1
ATOM 4650 O O . ALA A 1 596 ? -29.654 14.823 -20.998 1.00 97.94 596 ALA A O 1
ATOM 4651 N N . LYS A 1 597 ? -29.279 16.623 -22.284 1.00 98.19 597 LYS A N 1
ATOM 4652 C CA . LYS A 1 597 ? -28.118 17.074 -21.500 1.00 98.19 597 LYS A CA 1
ATOM 4653 C C . LYS A 1 597 ? -28.552 17.568 -20.127 1.00 98.19 597 LYS A C 1
ATOM 4655 O O . LYS A 1 597 ? -27.909 17.222 -19.136 1.00 98.19 597 LYS A O 1
ATOM 4660 N N . LEU A 1 598 ? -29.658 18.309 -20.055 1.00 98.19 598 LEU A N 1
ATOM 4661 C CA . LEU A 1 598 ? -30.238 18.755 -18.791 1.00 98.19 598 LEU A CA 1
ATOM 4662 C C . LEU A 1 598 ? -30.604 17.562 -17.902 1.00 98.19 598 LEU A C 1
ATOM 4664 O O . LEU A 1 598 ? -30.149 17.493 -16.761 1.00 98.19 598 LEU A O 1
ATOM 4668 N N . LEU A 1 599 ? -31.361 16.593 -18.422 1.00 98.50 599 LEU A N 1
ATOM 4669 C CA . LEU A 1 599 ? -31.753 15.412 -17.652 1.00 98.50 599 LEU A CA 1
ATOM 4670 C C . LEU A 1 599 ? -30.536 14.608 -17.176 1.00 98.50 599 LEU A C 1
ATOM 4672 O O . LEU A 1 599 ? -30.462 14.253 -15.999 1.00 98.50 599 LEU A O 1
ATOM 4676 N N . ALA A 1 600 ? -29.552 14.379 -18.052 1.00 98.31 600 ALA A N 1
ATOM 4677 C CA . ALA A 1 600 ? -28.310 13.715 -17.671 1.00 98.31 600 ALA A CA 1
ATOM 4678 C C . ALA A 1 600 ? -27.567 14.485 -16.569 1.00 98.31 600 ALA A C 1
ATOM 4680 O O . ALA A 1 600 ? -27.100 13.869 -15.616 1.00 98.31 600 ALA A O 1
ATOM 4681 N N . SER A 1 601 ? -27.498 15.819 -16.647 1.00 97.75 601 SER A N 1
ATOM 4682 C CA . SER A 1 601 ? -26.852 16.641 -15.614 1.00 97.75 601 SER A CA 1
ATOM 4683 C C . SER A 1 601 ? -27.541 16.525 -14.248 1.00 97.75 601 SER A C 1
ATOM 4685 O O . SER A 1 601 ? -26.859 16.422 -13.228 1.00 97.75 601 SER A O 1
ATOM 4687 N N . ILE A 1 602 ? -28.878 16.444 -14.221 1.00 97.88 602 ILE A N 1
ATOM 4688 C CA . ILE A 1 602 ? -29.656 16.245 -12.990 1.00 97.88 602 ILE A CA 1
ATOM 4689 C C . ILE A 1 602 ? -29.387 14.850 -12.420 1.00 97.88 602 ILE A C 1
ATOM 4691 O O . ILE A 1 602 ? -29.044 14.727 -11.245 1.00 97.88 602 ILE A O 1
ATOM 4695 N N . ILE A 1 603 ? -29.478 13.796 -13.241 1.00 98.06 603 ILE A N 1
ATOM 4696 C CA . ILE A 1 603 ? -29.191 12.415 -12.815 1.00 98.06 603 ILE A CA 1
ATOM 4697 C C . ILE A 1 603 ? -27.768 12.315 -12.253 1.00 98.06 603 ILE A C 1
ATOM 4699 O O . ILE A 1 603 ? -27.572 11.760 -11.172 1.00 98.06 603 ILE A O 1
ATOM 4703 N N . ASN A 1 604 ? -26.791 12.906 -12.945 1.00 97.75 604 ASN A N 1
ATOM 4704 C CA . ASN A 1 604 ? -25.369 12.835 -12.607 1.00 97.75 604 ASN A CA 1
ATOM 4705 C C . ASN A 1 604 ? -24.956 13.719 -11.421 1.00 97.75 604 ASN A C 1
ATOM 4707 O O . ASN A 1 604 ? -23.822 13.625 -10.962 1.00 97.75 604 ASN A O 1
ATOM 4711 N N . THR A 1 605 ? -25.861 14.541 -10.893 1.00 95.25 605 THR A N 1
ATOM 4712 C CA . THR A 1 605 ? -25.674 15.295 -9.641 1.00 95.25 605 THR A CA 1
ATOM 4713 C C . THR A 1 605 ? -26.600 14.809 -8.522 1.00 95.25 605 THR A C 1
ATOM 4715 O O . THR A 1 605 ? -26.586 15.356 -7.423 1.00 95.25 605 THR A O 1
ATOM 4718 N N . SER A 1 606 ? -27.369 13.747 -8.778 1.00 96.69 606 SER A N 1
ATOM 4719 C CA . SER A 1 606 ? -28.377 13.202 -7.868 1.00 96.69 606 SER A CA 1
ATOM 4720 C C . SER A 1 606 ? -28.116 11.725 -7.542 1.00 96.69 606 SER A C 1
ATOM 4722 O O . SER A 1 606 ? -27.120 11.124 -7.945 1.00 96.69 606 SER A O 1
ATOM 4724 N N . THR A 1 607 ? -29.032 11.106 -6.799 1.00 95.88 607 THR A N 1
ATOM 4725 C CA . THR A 1 607 ? -28.944 9.703 -6.356 1.00 95.88 607 THR A CA 1
ATOM 4726 C C . THR A 1 607 ? -29.083 8.671 -7.479 1.00 95.88 607 THR A C 1
ATOM 4728 O O . THR A 1 607 ? -28.745 7.510 -7.268 1.00 95.88 607 THR A O 1
ATOM 4731 N N . GLY A 1 608 ? -29.544 9.072 -8.670 1.00 96.69 608 GLY A N 1
ATOM 4732 C CA . GLY A 1 608 ? -29.607 8.204 -9.853 1.00 96.69 608 GLY A CA 1
ATOM 4733 C C . GLY A 1 608 ? -28.259 7.992 -10.554 1.00 96.69 608 GLY A C 1
ATOM 4734 O O . GLY A 1 608 ? -28.174 7.177 -11.472 1.00 96.69 608 GLY A O 1
ATOM 4735 N N . ARG A 1 609 ? -27.211 8.719 -10.145 1.00 98.00 609 ARG A N 1
ATOM 4736 C CA . ARG A 1 609 ? -25.889 8.682 -10.774 1.00 98.00 609 ARG A CA 1
ATOM 4737 C C . ARG A 1 609 ? -25.284 7.275 -10.759 1.00 98.00 609 ARG A C 1
ATOM 4739 O O . ARG A 1 609 ? -25.149 6.647 -9.710 1.00 98.00 609 ARG A O 1
ATOM 4746 N N . CYS A 1 610 ? -24.822 6.825 -11.921 1.00 97.50 610 CYS A N 1
ATOM 4747 C CA . CYS A 1 610 ? -24.014 5.618 -12.084 1.00 97.50 610 CYS A CA 1
ATOM 4748 C C . CYS A 1 610 ? -23.029 5.783 -13.254 1.00 97.50 610 CYS A C 1
ATOM 4750 O O . CYS A 1 610 ? -23.139 6.727 -14.032 1.00 97.50 610 CYS A O 1
ATOM 4752 N N . TRP A 1 611 ? -22.098 4.837 -13.423 1.00 94.44 611 TRP A N 1
ATOM 4753 C CA . TRP A 1 611 ? -21.097 4.900 -14.501 1.00 94.44 611 TRP A CA 1
ATOM 4754 C C . TRP A 1 611 ? -21.732 4.991 -15.900 1.00 94.44 611 TRP A C 1
ATOM 4756 O O . TRP A 1 611 ? -21.277 5.746 -16.762 1.00 94.44 611 TRP A O 1
ATOM 4766 N N . SER A 1 612 ? -22.835 4.265 -16.114 1.00 96.94 612 SER A N 1
ATOM 4767 C CA . SER A 1 612 ? -23.590 4.306 -17.369 1.00 96.94 612 SER A CA 1
ATOM 4768 C C . SER A 1 612 ? -24.208 5.679 -17.650 1.00 96.94 612 SER A C 1
ATOM 4770 O O . SER A 1 612 ? -24.428 5.989 -18.812 1.00 96.94 612 SER A O 1
ATOM 4772 N N . SER A 1 613 ? -24.486 6.512 -16.638 1.00 97.69 613 SER A N 1
ATOM 4773 C CA . SER A 1 613 ? -25.075 7.845 -16.833 1.00 97.69 613 SER A CA 1
ATOM 4774 C C . SER A 1 613 ? -24.032 8.964 -16.915 1.00 97.69 613 SER A C 1
ATOM 4776 O O . SER A 1 613 ? -24.219 9.888 -17.714 1.00 97.69 613 SER A O 1
ATOM 4778 N N . ASP A 1 614 ? -22.959 8.889 -16.115 1.00 95.81 614 ASP A N 1
ATOM 4779 C CA . ASP A 1 614 ? -21.959 9.961 -15.956 1.00 95.81 614 ASP A CA 1
ATOM 4780 C C . ASP A 1 614 ? -20.700 9.802 -16.816 1.00 95.81 614 ASP A C 1
ATOM 4782 O O . ASP A 1 614 ? -20.046 10.798 -17.117 1.00 95.81 614 ASP A O 1
ATOM 4786 N N . THR A 1 615 ? -20.389 8.581 -17.259 1.00 92.38 615 THR A N 1
ATOM 4787 C CA . THR A 1 615 ? -19.156 8.275 -17.998 1.00 92.38 615 THR A CA 1
ATOM 4788 C C . THR A 1 615 ? -19.436 7.676 -19.378 1.00 92.38 615 THR A C 1
ATOM 4790 O O . THR A 1 615 ? -18.659 7.891 -20.307 1.00 92.38 615 THR A O 1
ATOM 4793 N N . TYR A 1 616 ? -20.535 6.926 -19.536 1.00 94.50 616 TYR A N 1
ATOM 4794 C CA . TYR A 1 616 ? -20.831 6.150 -20.752 1.00 94.50 616 TYR A CA 1
ATOM 4795 C C . TYR A 1 616 ? -22.275 6.311 -21.253 1.00 94.50 616 TYR A C 1
ATOM 4797 O O . TYR A 1 616 ? -22.900 5.341 -21.680 1.00 94.50 616 TYR A O 1
ATOM 4805 N N . ASN A 1 617 ? -22.812 7.535 -21.176 1.00 97.94 617 ASN A N 1
ATOM 4806 C CA . ASN A 1 617 ? -24.227 7.814 -21.437 1.00 97.94 617 ASN A CA 1
ATOM 4807 C C . ASN A 1 617 ? -24.697 7.279 -22.810 1.00 97.94 617 ASN A C 1
ATOM 4809 O O . ASN A 1 617 ? -24.092 7.611 -23.839 1.00 97.94 617 ASN A O 1
ATOM 4813 N N . PRO A 1 618 ? -25.779 6.476 -22.859 1.00 98.19 618 PRO A N 1
ATOM 4814 C CA . PRO A 1 618 ? -26.204 5.813 -24.086 1.00 98.19 618 PRO A CA 1
ATOM 4815 C C . PRO A 1 618 ? -26.928 6.745 -25.064 1.00 98.19 618 PRO A C 1
ATOM 4817 O O . PRO A 1 618 ? -27.186 6.338 -26.195 1.00 98.19 618 PRO A O 1
ATOM 4820 N N . VAL A 1 619 ? -27.248 7.983 -24.678 1.00 98.31 619 VAL A N 1
ATOM 4821 C CA . VAL A 1 619 ? -27.923 8.950 -25.551 1.00 98.31 619 VAL A CA 1
ATOM 4822 C C . VAL A 1 619 ? -26.898 9.721 -26.396 1.00 98.31 619 VAL A C 1
ATOM 4824 O O . VAL A 1 619 ? -26.006 10.354 -25.824 1.00 98.31 619 VAL A O 1
ATOM 4827 N N . PRO A 1 620 ? -27.021 9.727 -27.740 1.00 97.75 620 PRO A N 1
ATOM 4828 C CA . PRO A 1 620 ? -26.117 10.480 -28.604 1.00 97.75 620 PRO A CA 1
ATOM 4829 C C . PRO A 1 620 ? -26.105 11.976 -28.262 1.00 97.75 620 PRO A C 1
ATOM 4831 O O . PRO A 1 620 ? -27.154 12.591 -28.069 1.00 97.75 620 PRO A O 1
ATOM 4834 N N . GLY A 1 621 ? -24.912 12.561 -28.208 1.00 97.06 621 GLY A N 1
ATOM 4835 C CA . GLY A 1 621 ? -24.673 13.982 -27.967 1.00 97.06 621 GLY A CA 1
ATOM 4836 C C . GLY A 1 621 ? -24.606 14.398 -26.496 1.00 97.06 621 GLY A C 1
ATOM 4837 O O . GLY A 1 621 ? -24.330 15.567 -26.238 1.00 97.06 621 GLY A O 1
ATOM 4838 N N . VAL A 1 622 ? -24.836 13.498 -25.529 1.00 97.62 622 VAL A N 1
ATOM 4839 C CA . VAL A 1 622 ? -24.786 13.846 -24.093 1.00 97.62 622 VAL A CA 1
ATOM 4840 C C . VAL A 1 622 ? -23.353 13.887 -23.555 1.00 97.62 622 VAL A C 1
ATOM 4842 O O . VAL A 1 622 ? -22.974 14.871 -22.925 1.00 97.62 622 VAL A O 1
ATOM 4845 N N . ILE A 1 623 ? -22.555 12.848 -23.817 1.00 94.88 623 ILE A N 1
ATOM 4846 C CA . ILE A 1 623 ? -21.132 12.769 -23.449 1.00 94.88 623 ILE A CA 1
ATOM 4847 C C . ILE A 1 623 ? -20.320 12.607 -24.732 1.00 94.88 623 ILE A C 1
ATOM 4849 O O . ILE A 1 623 ? -20.732 11.881 -25.631 1.00 94.88 623 ILE A O 1
ATOM 4853 N N . GLU A 1 624 ? -19.176 13.278 -24.837 1.00 92.81 624 GLU A N 1
ATOM 4854 C CA . GLU A 1 624 ? -18.276 13.138 -25.986 1.00 92.81 624 GLU A CA 1
ATOM 4855 C C . GLU A 1 624 ? -17.400 11.878 -25.900 1.00 92.81 624 GLU A C 1
ATOM 4857 O O . GLU A 1 624 ? -17.060 11.399 -24.821 1.00 92.81 624 GLU A O 1
ATOM 4862 N N . GLY A 1 625 ? -17.004 11.330 -27.052 1.00 88.25 625 GLY A N 1
ATOM 4863 C CA . GLY A 1 625 ? -16.047 10.212 -27.135 1.00 88.25 625 GLY A CA 1
ATOM 4864 C C . GLY A 1 625 ? -16.588 8.816 -26.781 1.00 88.25 625 GLY A C 1
ATOM 4865 O O . GLY A 1 625 ? -15.856 7.829 -26.919 1.00 88.25 625 GLY A O 1
ATOM 4866 N N . VAL A 1 626 ? -17.857 8.701 -26.381 1.00 92.19 626 VAL A N 1
ATOM 4867 C CA . VAL A 1 626 ? -18.534 7.420 -26.103 1.00 92.19 626 VAL A CA 1
ATOM 4868 C C . VAL A 1 626 ? -19.190 6.836 -27.371 1.00 92.19 626 VAL A C 1
ATOM 4870 O O . VAL A 1 626 ? -19.441 7.575 -28.327 1.00 92.19 626 VAL A O 1
ATOM 4873 N N . PRO A 1 627 ? -19.473 5.516 -27.439 1.00 94.62 627 PRO A N 1
ATOM 4874 C CA . PRO A 1 627 ? -20.007 4.880 -28.648 1.00 94.62 627 PRO A CA 1
ATOM 4875 C C . PRO A 1 627 ? -21.327 5.456 -29.164 1.00 94.62 627 PRO A C 1
ATOM 4877 O O . PRO A 1 627 ? -21.544 5.436 -30.374 1.00 94.62 627 PRO A O 1
ATOM 4880 N N . SER A 1 628 ? -22.188 6.003 -28.299 1.00 97.06 628 SER A N 1
ATOM 4881 C CA . SER A 1 628 ? -23.467 6.603 -28.710 1.00 97.06 628 SER A CA 1
ATOM 4882 C C . SER A 1 628 ? -23.299 7.737 -29.734 1.00 97.06 628 SER A C 1
ATOM 4884 O O . SER A 1 628 ? -24.173 7.920 -30.578 1.00 97.06 628 SER A O 1
ATOM 4886 N N . ASN A 1 629 ? -22.143 8.415 -29.770 1.00 96.25 629 ASN A N 1
ATOM 4887 C CA . ASN A 1 629 ? -21.840 9.463 -30.758 1.00 96.25 629 ASN A CA 1
ATOM 4888 C C . ASN A 1 629 ? -21.320 8.930 -32.106 1.00 96.25 629 ASN A C 1
ATOM 4890 O O . ASN A 1 629 ? -21.066 9.712 -33.017 1.00 96.25 629 ASN A O 1
ATOM 4894 N N . ARG A 1 630 ? -21.140 7.613 -32.254 1.00 95.94 630 ARG A N 1
ATOM 4895 C CA . ARG A 1 630 ? -20.634 6.966 -33.479 1.00 95.94 630 ARG A CA 1
ATOM 4896 C C . ARG A 1 630 ? -21.473 5.750 -33.873 1.00 95.94 630 ARG A C 1
ATOM 4898 O O . ARG A 1 630 ? -20.936 4.682 -34.141 1.00 95.94 630 ARG A O 1
ATOM 4905 N N . ASP A 1 631 ? -22.797 5.913 -33.831 1.00 96.62 631 ASP A N 1
ATOM 4906 C CA . ASP A 1 631 ? -23.806 4.868 -34.090 1.00 96.62 631 ASP A CA 1
ATOM 4907 C C . ASP A 1 631 ? -23.543 3.556 -33.325 1.00 96.62 631 ASP A C 1
ATOM 4909 O O . ASP A 1 631 ? -23.805 2.455 -33.810 1.00 96.62 631 ASP A O 1
ATOM 4913 N N . TYR A 1 632 ? -23.023 3.678 -32.099 1.00 96.62 632 TYR A N 1
ATOM 4914 C CA . TYR A 1 632 ? -22.680 2.561 -31.217 1.00 96.62 632 TYR A CA 1
ATOM 4915 C C . TYR A 1 632 ? -21.632 1.607 -31.804 1.00 96.62 632 TYR A C 1
ATOM 4917 O O . TYR A 1 632 ? -21.566 0.446 -31.414 1.00 96.62 632 TYR A O 1
ATOM 4925 N N . GLU A 1 633 ? -20.792 2.079 -32.725 1.00 94.56 633 GLU A N 1
ATOM 4926 C CA . GLU A 1 633 ? -19.688 1.289 -33.263 1.00 94.56 633 GLU A CA 1
ATOM 4927 C C . GLU A 1 633 ? -18.507 1.206 -32.278 1.00 94.56 633 GLU A C 1
ATOM 4929 O O . GLU A 1 633 ? -18.163 2.154 -31.554 1.00 94.56 633 GLU A O 1
ATOM 4934 N N . GLY A 1 634 ? -17.846 0.045 -32.271 1.00 87.31 634 GLY A N 1
ATOM 4935 C CA . GLY A 1 634 ? -16.790 -0.284 -31.313 1.00 87.31 634 GLY A CA 1
ATOM 4936 C C . GLY A 1 634 ? -17.328 -0.531 -29.899 1.00 87.31 634 GLY A C 1
ATOM 4937 O O . GLY A 1 634 ? -18.462 -0.956 -29.719 1.00 87.31 634 GLY A O 1
ATOM 4938 N N . GLY A 1 635 ? -16.501 -0.292 -28.878 1.00 88.50 635 GLY A N 1
ATOM 4939 C CA . GLY A 1 635 ? -16.914 -0.466 -27.480 1.00 88.50 635 GLY A CA 1
ATOM 4940 C C . GLY A 1 635 ? -17.079 -1.933 -27.061 1.00 88.50 635 GLY A C 1
ATOM 4941 O O . GLY A 1 635 ? -16.280 -2.792 -27.451 1.00 88.50 635 GLY A O 1
ATOM 4942 N N . PHE A 1 636 ? -18.077 -2.205 -26.217 1.00 90.81 636 PHE A N 1
ATOM 4943 C CA . PHE A 1 636 ? -18.380 -3.530 -25.679 1.00 90.81 636 PHE A CA 1
ATOM 4944 C C . PHE A 1 636 ? -19.673 -4.079 -26.291 1.00 90.81 636 PHE A C 1
ATOM 4946 O O . PHE A 1 636 ? -20.770 -3.704 -25.895 1.00 90.81 636 PHE A O 1
ATOM 4953 N N . GLY A 1 637 ? -19.535 -4.954 -27.291 1.00 93.19 637 GLY A N 1
ATOM 4954 C CA . GLY A 1 637 ? -20.655 -5.381 -28.134 1.00 93.19 637 GLY A CA 1
ATOM 4955 C C . GLY A 1 637 ? -21.760 -6.171 -27.415 1.00 93.19 637 GLY A C 1
ATOM 4956 O O . GLY A 1 637 ? -21.486 -6.930 -26.480 1.00 93.19 637 GLY A O 1
ATOM 4957 N N . ASN A 1 638 ? -22.995 -6.070 -27.922 1.00 97.12 638 ASN A N 1
ATOM 4958 C CA . ASN A 1 638 ? -24.188 -6.752 -27.395 1.00 97.12 638 ASN A CA 1
ATOM 4959 C C . ASN A 1 638 ? -24.012 -8.270 -27.224 1.00 97.12 638 ASN A C 1
ATOM 4961 O O . ASN A 1 638 ? -24.436 -8.839 -26.219 1.00 97.12 638 ASN A O 1
ATOM 4965 N N . MET A 1 639 ? -23.335 -8.937 -28.162 1.00 95.19 639 MET A N 1
ATOM 4966 C CA . MET A 1 639 ? -23.048 -10.372 -28.056 1.00 95.19 639 MET A CA 1
ATOM 4967 C C . MET A 1 639 ? -22.174 -10.721 -26.837 1.00 95.19 639 MET A C 1
ATOM 4969 O O . MET A 1 639 ? -22.391 -11.748 -26.194 1.00 95.19 639 MET A O 1
ATOM 4973 N N . LEU A 1 640 ? -21.210 -9.864 -26.481 1.00 93.38 640 LEU A N 1
ATOM 4974 C CA . LEU A 1 640 ? -20.299 -10.114 -25.362 1.00 93.38 640 LEU A CA 1
ATOM 4975 C C . LEU A 1 640 ? -20.958 -9.836 -24.008 1.00 93.38 640 LEU A C 1
ATOM 4977 O O . LEU A 1 640 ? -20.797 -10.643 -23.092 1.00 93.38 640 LEU A O 1
ATOM 4981 N N . ILE A 1 641 ? -21.731 -8.750 -23.879 1.00 96.00 641 ILE A N 1
ATOM 4982 C CA . ILE A 1 641 ? -22.498 -8.494 -22.648 1.00 96.00 641 ILE A CA 1
ATOM 4983 C C . ILE A 1 641 ? -23.575 -9.569 -22.447 1.00 96.00 641 ILE A C 1
ATOM 4985 O O . ILE A 1 641 ? -23.747 -10.042 -21.328 1.00 96.00 641 ILE A O 1
ATOM 4989 N N . ALA A 1 642 ? -24.240 -10.036 -23.513 1.00 97.81 642 ALA A N 1
ATOM 4990 C CA . ALA A 1 642 ? -25.197 -11.138 -23.419 1.00 97.81 642 ALA A CA 1
ATOM 4991 C C . ALA A 1 642 ? -24.520 -12.426 -22.925 1.00 97.81 642 ALA A C 1
ATOM 4993 O O . ALA A 1 642 ? -25.066 -13.111 -22.061 1.00 97.81 642 ALA A O 1
ATOM 4994 N N . LYS A 1 643 ? -23.306 -12.726 -23.410 1.00 95.88 643 LYS A N 1
ATOM 4995 C CA . LYS A 1 643 ? -22.498 -13.854 -22.927 1.00 95.88 643 LYS A CA 1
ATOM 4996 C C . LYS A 1 643 ? -22.137 -13.699 -21.444 1.00 95.88 643 LYS A C 1
ATOM 4998 O O . LYS A 1 643 ? -22.354 -14.631 -20.673 1.00 95.88 643 LYS A O 1
ATOM 5003 N N . ASP A 1 644 ? -21.640 -12.536 -21.020 1.00 96.94 644 ASP A N 1
ATOM 5004 C CA . ASP A 1 644 ? -21.303 -12.277 -19.610 1.00 96.94 644 ASP A CA 1
ATOM 5005 C C . ASP A 1 644 ? -22.535 -12.379 -18.691 1.00 96.94 644 ASP A C 1
ATOM 5007 O O . ASP A 1 644 ? -22.458 -12.950 -17.602 1.00 96.94 644 ASP A O 1
ATOM 5011 N N . LEU A 1 645 ? -23.696 -11.899 -19.142 1.00 98.12 645 LEU A N 1
ATOM 5012 C CA . LEU A 1 645 ? -24.964 -12.051 -18.426 1.00 98.12 645 LEU A CA 1
ATOM 5013 C C . LEU A 1 645 ? -25.429 -13.510 -18.371 1.00 98.12 645 LEU A C 1
ATOM 5015 O O . LEU A 1 645 ? -25.974 -13.933 -17.355 1.00 98.12 645 LEU A O 1
ATOM 5019 N N . GLY A 1 646 ? -25.157 -14.307 -19.405 1.00 97.62 646 GLY A N 1
ATOM 5020 C CA . GLY A 1 646 ? -25.368 -15.755 -19.382 1.00 97.62 646 GLY A CA 1
ATOM 5021 C C . GLY A 1 646 ? -24.539 -16.460 -18.305 1.00 97.62 646 GLY A C 1
ATOM 5022 O O . GLY A 1 646 ? -25.056 -17.340 -17.608 1.00 97.62 646 GLY A O 1
ATOM 5023 N N . LEU A 1 647 ? -23.287 -16.032 -18.103 1.00 97.38 647 LEU A N 1
ATOM 5024 C CA . LEU A 1 647 ? -22.439 -16.514 -17.006 1.00 97.38 647 LEU A CA 1
ATOM 5025 C C . LEU A 1 647 ? -23.020 -16.119 -15.642 1.00 97.38 647 LEU A C 1
ATOM 5027 O O . LEU A 1 647 ? -23.149 -16.972 -14.764 1.00 97.38 647 LEU A O 1
ATOM 5031 N N . ALA A 1 648 ? -23.439 -14.858 -15.481 1.00 97.62 648 ALA A N 1
ATOM 5032 C CA . ALA A 1 648 ? -24.066 -14.373 -14.251 1.00 97.62 648 ALA A CA 1
ATOM 5033 C C . ALA A 1 648 ? -25.360 -15.136 -13.914 1.00 97.62 648 ALA A C 1
ATOM 5035 O O . ALA A 1 648 ? -25.570 -15.520 -12.765 1.00 97.62 648 ALA A O 1
ATOM 5036 N N . GLN A 1 649 ? -26.205 -15.417 -14.910 1.00 97.56 649 GLN A N 1
ATOM 5037 C CA . GLN A 1 649 ? -27.445 -16.179 -14.724 1.00 97.56 649 GLN A CA 1
ATOM 5038 C C . GLN A 1 649 ? -27.191 -17.648 -14.368 1.00 97.56 649 GLN A C 1
ATOM 5040 O O . GLN A 1 649 ? -27.864 -18.207 -13.496 1.00 97.56 649 GLN A O 1
ATOM 5045 N N . SER A 1 650 ? -26.175 -18.263 -14.975 1.00 96.06 650 SER A N 1
ATOM 5046 C CA . SER A 1 650 ? -25.750 -19.621 -14.616 1.00 96.06 650 SER A CA 1
ATOM 5047 C C . SER A 1 650 ? -25.233 -19.672 -13.173 1.00 96.06 650 SER A C 1
ATOM 5049 O O . SER A 1 650 ? -25.651 -20.529 -12.395 1.00 96.06 650 SER A O 1
ATOM 5051 N N . ALA A 1 651 ? -24.399 -18.704 -12.775 1.00 95.31 651 ALA A N 1
ATOM 5052 C CA . ALA A 1 651 ? -23.895 -18.584 -11.407 1.00 95.31 651 ALA A CA 1
ATOM 5053 C C . ALA A 1 651 ? -25.016 -18.306 -10.388 1.00 95.31 651 ALA A C 1
ATOM 5055 O O . ALA A 1 651 ? -25.055 -18.937 -9.336 1.00 95.31 651 ALA A O 1
ATOM 5056 N N . SER A 1 652 ? -25.966 -17.424 -10.716 1.00 96.69 652 SER A N 1
ATOM 5057 C CA . SER A 1 652 ? -27.152 -17.120 -9.899 1.00 96.69 652 SER A CA 1
ATOM 5058 C C . SER A 1 652 ? -28.005 -18.368 -9.652 1.00 96.69 652 SER A C 1
ATOM 5060 O O . SER A 1 652 ? -28.420 -18.604 -8.516 1.00 96.69 652 SER A O 1
ATOM 5062 N N . THR A 1 653 ? -28.190 -19.208 -10.676 1.00 96.19 653 THR A N 1
ATOM 5063 C CA . THR A 1 653 ? -28.904 -20.489 -10.556 1.00 96.19 653 THR A CA 1
ATOM 5064 C C . THR A 1 653 ? -28.165 -21.457 -9.628 1.00 96.19 653 THR A C 1
ATOM 5066 O O . THR A 1 653 ? -28.772 -22.019 -8.717 1.00 96.19 653 THR A O 1
ATOM 5069 N N . LEU A 1 654 ? -26.848 -21.619 -9.808 1.00 94.06 654 LEU A N 1
ATOM 5070 C CA . LEU A 1 654 ? -26.020 -22.502 -8.974 1.00 94.06 654 LEU A CA 1
ATOM 5071 C C . LEU A 1 654 ? -25.965 -22.046 -7.508 1.00 94.06 654 LEU A C 1
ATOM 5073 O O . LEU A 1 654 ? -26.059 -22.873 -6.602 1.00 94.06 654 LEU A O 1
ATOM 5077 N N . ALA A 1 655 ? -25.860 -20.737 -7.275 1.00 94.94 655 ALA A N 1
ATOM 5078 C CA . ALA A 1 655 ? -25.846 -20.135 -5.944 1.00 94.94 655 ALA A CA 1
ATOM 5079 C C . ALA A 1 655 ? -27.239 -20.058 -5.290 1.00 94.94 655 ALA A C 1
ATOM 5081 O O . ALA A 1 655 ? -27.336 -19.710 -4.116 1.00 94.94 655 ALA A O 1
ATOM 5082 N N . LYS A 1 656 ? -28.311 -20.387 -6.028 1.00 96.12 656 LYS A N 1
ATOM 5083 C CA . LYS A 1 656 ? -29.715 -20.247 -5.600 1.00 96.12 656 LYS A CA 1
ATOM 5084 C C . LYS A 1 656 ? -30.067 -18.818 -5.160 1.00 96.12 656 LYS A C 1
ATOM 5086 O O . LYS A 1 656 ? -30.865 -18.621 -4.246 1.00 96.12 656 LYS A O 1
ATOM 5091 N N . THR A 1 657 ? -29.489 -17.821 -5.828 1.00 96.44 657 THR A N 1
ATOM 5092 C CA . THR A 1 657 ? -29.697 -16.402 -5.512 1.00 96.44 657 THR A CA 1
ATOM 5093 C C . THR A 1 657 ? -30.667 -15.787 -6.516 1.00 96.44 657 THR A C 1
ATOM 5095 O O . THR A 1 657 ? -30.347 -15.779 -7.705 1.00 96.44 657 THR A O 1
ATOM 5098 N N . PRO A 1 658 ? -31.820 -15.236 -6.095 1.00 97.19 658 PRO A N 1
ATOM 5099 C CA . PRO A 1 658 ? -32.747 -14.582 -7.012 1.00 97.19 658 PRO A CA 1
ATOM 5100 C C . PRO A 1 658 ? -32.148 -13.281 -7.565 1.00 97.19 658 PRO A C 1
ATOM 5102 O O . PRO A 1 658 ? -31.766 -12.390 -6.810 1.00 97.19 658 PRO A O 1
ATOM 5105 N N . THR A 1 659 ? -32.093 -13.151 -8.894 1.00 98.00 659 THR A N 1
ATOM 5106 C CA . THR A 1 659 ? -31.569 -11.960 -9.589 1.00 98.00 659 THR A CA 1
ATOM 5107 C C . THR A 1 659 ? -32.570 -11.427 -10.627 1.00 98.00 659 THR A C 1
ATOM 5109 O O . THR A 1 659 ? -32.256 -11.387 -11.816 1.00 98.00 659 THR A O 1
ATOM 5112 N N . PRO A 1 660 ? -33.795 -11.014 -10.235 1.00 98.19 660 PRO A N 1
ATOM 5113 C CA . PRO A 1 660 ? -34.875 -10.709 -11.184 1.00 98.19 660 PRO A CA 1
ATOM 5114 C C . PRO A 1 660 ? -34.495 -9.643 -12.224 1.00 98.19 660 PRO A C 1
ATOM 5116 O O . PRO A 1 660 ? -34.670 -9.865 -13.421 1.00 98.19 660 PRO A O 1
ATOM 5119 N N . MET A 1 661 ? -33.878 -8.533 -11.799 1.00 98.56 661 MET A N 1
ATOM 5120 C CA . MET A 1 661 ? -33.417 -7.486 -12.724 1.00 98.56 661 MET A CA 1
ATOM 5121 C C . MET A 1 661 ? -32.276 -7.968 -13.628 1.00 98.56 661 MET A C 1
ATOM 5123 O O . MET A 1 661 ? -32.258 -7.662 -14.816 1.00 98.56 661 MET A O 1
ATOM 5127 N N . GLY A 1 662 ? -31.352 -8.774 -13.095 1.00 98.38 662 GLY A N 1
ATOM 5128 C CA . GLY A 1 662 ? -30.278 -9.381 -13.887 1.00 98.38 662 GLY A CA 1
ATOM 5129 C C . GLY A 1 662 ? -30.803 -10.382 -14.918 1.00 98.38 662 GLY A C 1
ATOM 5130 O O . GLY A 1 662 ? -30.296 -10.443 -16.037 1.00 98.38 662 GLY A O 1
ATOM 5131 N N . SER A 1 663 ? -31.858 -11.122 -14.567 1.00 98.38 663 SER A N 1
ATOM 5132 C CA . SER A 1 663 ? -32.534 -12.072 -15.453 1.00 98.38 663 SER A CA 1
ATOM 5133 C C . SER A 1 663 ? -33.187 -11.347 -16.625 1.00 98.38 663 SER A C 1
ATOM 5135 O O . SER A 1 663 ? -33.011 -11.759 -17.773 1.00 98.38 663 SER A O 1
ATOM 5137 N N . LEU A 1 664 ? -33.894 -10.244 -16.351 1.00 98.44 664 LEU A N 1
ATOM 5138 C CA . LEU A 1 664 ? -34.517 -9.414 -17.380 1.00 98.44 664 LEU A CA 1
ATOM 5139 C C . LEU A 1 664 ? -33.468 -8.737 -18.271 1.00 98.44 664 LEU A C 1
ATOM 5141 O O . LEU A 1 664 ? -33.571 -8.817 -19.494 1.00 98.44 664 LEU A O 1
ATOM 5145 N N . ALA A 1 665 ? -32.417 -8.168 -17.671 1.00 98.69 665 ALA A N 1
ATOM 5146 C CA . ALA A 1 665 ? -31.299 -7.590 -18.410 1.00 98.69 665 ALA A CA 1
ATOM 5147 C C . ALA A 1 665 ? -30.665 -8.612 -19.365 1.00 98.69 665 ALA A C 1
ATOM 5149 O O . ALA A 1 665 ? -30.426 -8.307 -20.533 1.00 98.69 665 ALA A O 1
ATOM 5150 N N . HIS A 1 666 ? -30.463 -9.854 -18.909 1.00 98.56 666 HIS A N 1
ATOM 5151 C CA . HIS A 1 666 ? -29.978 -10.930 -19.770 1.00 98.56 666 HIS A CA 1
ATOM 5152 C C . HIS A 1 666 ? -30.920 -11.193 -20.950 1.00 98.56 666 HIS A C 1
ATOM 5154 O O . HIS A 1 666 ? -30.441 -11.303 -22.076 1.00 98.56 666 HIS A O 1
ATOM 5160 N N . GLN A 1 667 ? -32.241 -11.266 -20.742 1.00 98.31 667 GLN A N 1
ATOM 5161 C CA . GLN A 1 667 ? -33.170 -11.497 -21.858 1.00 98.31 667 GLN A CA 1
ATOM 5162 C C . GLN A 1 667 ? -33.163 -10.349 -22.875 1.00 98.31 667 GLN A C 1
ATOM 5164 O O . GLN A 1 667 ? -33.140 -10.623 -24.073 1.00 98.31 667 GLN A O 1
ATOM 5169 N N . ILE A 1 668 ? -33.109 -9.090 -22.425 1.00 98.44 668 ILE A N 1
ATOM 5170 C CA . ILE A 1 668 ? -33.032 -7.919 -23.315 1.00 98.44 668 ILE A CA 1
ATOM 5171 C C . ILE A 1 668 ? -31.771 -7.995 -24.183 1.00 98.44 668 ILE A C 1
ATOM 5173 O O . ILE A 1 668 ? -31.850 -7.965 -25.412 1.00 98.44 668 ILE A O 1
ATOM 5177 N N . TYR A 1 669 ? -30.605 -8.200 -23.568 1.00 98.56 669 TYR A N 1
ATOM 5178 C CA . TYR A 1 669 ? -29.355 -8.304 -24.319 1.00 98.56 669 TYR A CA 1
ATOM 5179 C C . TYR A 1 669 ? -29.275 -9.562 -25.195 1.00 98.56 669 TYR A C 1
ATOM 5181 O O . TYR A 1 669 ? -28.630 -9.527 -26.240 1.00 98.56 669 TYR A O 1
ATOM 5189 N N . ARG A 1 670 ? -29.969 -10.658 -24.854 1.00 98.00 670 ARG A N 1
ATOM 5190 C CA . ARG A 1 670 ? -30.104 -11.824 -25.748 1.00 98.00 670 ARG A CA 1
ATOM 5191 C C . ARG A 1 670 ? -30.897 -11.516 -27.014 1.00 98.00 670 ARG A C 1
ATOM 5193 O O . ARG A 1 670 ? -30.590 -12.111 -28.046 1.00 98.00 670 ARG A O 1
ATOM 5200 N N . ILE A 1 671 ? -31.906 -10.647 -26.943 1.00 98.00 671 ILE A N 1
ATOM 5201 C CA . ILE A 1 671 ? -32.649 -10.191 -28.126 1.00 98.00 671 ILE A CA 1
ATOM 5202 C C . ILE A 1 671 ? -31.705 -9.376 -29.018 1.00 98.00 671 ILE A C 1
ATOM 5204 O O . ILE A 1 671 ? -31.497 -9.749 -30.171 1.00 98.00 671 ILE A O 1
ATOM 5208 N N . LEU A 1 672 ? -31.022 -8.374 -28.451 1.00 98.12 672 LEU A N 1
ATOM 5209 C CA . LEU A 1 672 ? -30.044 -7.542 -29.169 1.00 98.12 672 LEU A CA 1
ATOM 5210 C C . LEU A 1 672 ? -28.891 -8.349 -29.780 1.00 98.12 672 LEU A C 1
ATOM 5212 O O . LEU A 1 672 ? -28.447 -8.067 -30.887 1.00 98.12 672 LEU A O 1
ATOM 5216 N N . ALA A 1 673 ? -28.403 -9.372 -29.076 1.00 97.50 673 ALA A N 1
ATOM 5217 C CA . ALA A 1 673 ? -27.328 -10.238 -29.555 1.00 97.50 673 ALA A CA 1
ATOM 5218 C C . ALA A 1 673 ? -27.742 -11.142 -30.729 1.00 97.50 673 ALA A C 1
ATOM 5220 O O . ALA A 1 673 ? -26.870 -11.633 -31.445 1.00 97.50 673 ALA A O 1
ATOM 5221 N N . LYS A 1 674 ? -29.044 -11.398 -30.918 1.00 97.00 674 LYS A N 1
ATOM 5222 C CA . LYS A 1 674 ? -29.577 -12.174 -32.051 1.00 97.00 674 LYS A CA 1
ATOM 5223 C C . LYS A 1 674 ? -29.971 -11.303 -33.238 1.00 97.00 674 LYS A C 1
ATOM 5225 O O . LYS A 1 674 ? -30.074 -11.819 -34.351 1.00 97.00 674 LYS A O 1
ATOM 5230 N N . ASP A 1 675 ? -30.205 -10.020 -33.004 1.00 96.38 675 ASP A N 1
ATOM 5231 C CA . ASP A 1 675 ? -30.517 -9.064 -34.051 1.00 96.38 675 ASP A CA 1
ATOM 5232 C C . ASP A 1 675 ? -29.247 -8.705 -34.837 1.00 96.38 675 ASP A C 1
ATOM 5234 O O . ASP A 1 675 ? -28.237 -8.290 -34.266 1.00 96.38 675 ASP A O 1
ATOM 5238 N N . LYS A 1 676 ? -29.280 -8.869 -36.164 1.00 95.31 676 LYS A N 1
ATOM 5239 C CA . LYS A 1 676 ? -28.116 -8.629 -37.029 1.00 95.31 676 LYS A CA 1
ATOM 5240 C C . LYS A 1 676 ? -27.662 -7.170 -37.016 1.00 95.31 676 LYS A C 1
ATOM 5242 O O . LYS A 1 676 ? -26.463 -6.945 -37.207 1.00 95.31 676 LYS A O 1
ATOM 5247 N N . ASP A 1 677 ? -28.573 -6.239 -36.745 1.00 95.44 677 ASP A N 1
ATOM 5248 C CA . ASP A 1 677 ? -28.308 -4.802 -36.761 1.00 95.44 677 ASP A CA 1
ATOM 5249 C C . ASP A 1 677 ? -27.723 -4.308 -35.427 1.00 95.44 677 ASP A C 1
ATOM 5251 O O . ASP A 1 677 ? -27.006 -3.305 -35.395 1.00 95.44 677 ASP A O 1
ATOM 5255 N N . TYR A 1 678 ? -27.941 -5.052 -34.333 1.00 97.25 678 TYR A N 1
ATOM 5256 C CA . TYR A 1 678 ? -27.465 -4.696 -32.990 1.00 97.25 678 TYR A CA 1
ATOM 5257 C C . TYR A 1 678 ? -26.351 -5.607 -32.461 1.00 97.25 678 TYR A C 1
ATOM 5259 O O . TYR A 1 678 ? -25.557 -5.153 -31.640 1.00 97.25 678 TYR A O 1
ATOM 5267 N N . GLN A 1 679 ? -26.211 -6.853 -32.927 1.00 95.81 679 GLN A N 1
ATOM 5268 C CA . GLN A 1 679 ? -25.306 -7.858 -32.335 1.00 95.81 679 GLN A CA 1
ATOM 5269 C C . GLN A 1 679 ? -23.851 -7.386 -32.136 1.00 95.81 679 GLN A C 1
ATOM 5271 O O . GLN A 1 679 ? -23.201 -7.776 -31.162 1.00 95.81 679 GLN A O 1
ATOM 5276 N N . LYS A 1 680 ? -23.337 -6.549 -33.051 1.00 94.56 680 LYS A N 1
ATOM 5277 C CA . LYS A 1 680 ? -21.965 -6.008 -33.032 1.00 94.56 680 LYS A CA 1
ATOM 5278 C C . LYS A 1 680 ? -21.865 -4.612 -32.418 1.00 94.56 680 LYS A C 1
ATOM 5280 O O . LYS A 1 680 ? -20.753 -4.189 -32.111 1.00 94.56 680 LYS A O 1
ATOM 5285 N N . LYS A 1 681 ? -22.991 -3.922 -32.241 1.00 96.75 681 LYS A N 1
ATOM 5286 C CA . LYS A 1 681 ? -23.038 -2.588 -31.645 1.00 96.75 681 LYS A CA 1
ATOM 5287 C C . LYS A 1 681 ? -22.770 -2.665 -30.150 1.00 96.75 681 LYS A C 1
ATOM 5289 O O . LYS A 1 681 ? -23.076 -3.672 -29.507 1.00 96.75 681 LYS A O 1
ATOM 5294 N N . ASP A 1 682 ? -22.197 -1.597 -29.616 1.00 96.50 682 ASP A N 1
ATOM 5295 C CA . ASP A 1 682 ? -21.953 -1.400 -28.194 1.00 96.50 682 ASP A CA 1
ATOM 5296 C C . ASP A 1 682 ? -23.235 -1.602 -27.372 1.00 96.50 682 ASP A C 1
ATOM 5298 O O . ASP A 1 682 ? -24.328 -1.251 -27.813 1.00 96.50 682 ASP A O 1
ATOM 5302 N N . PHE A 1 683 ? -23.110 -2.148 -26.166 1.00 97.25 683 PHE A N 1
ATOM 5303 C CA . PHE A 1 683 ? -24.226 -2.452 -25.270 1.00 97.25 683 PHE A CA 1
ATOM 5304 C C . PHE A 1 683 ? -25.078 -1.236 -24.863 1.00 97.25 683 PHE A C 1
ATOM 5306 O O . PHE A 1 683 ? -26.233 -1.410 -24.467 1.00 97.25 683 PHE A O 1
ATOM 5313 N N . GLY A 1 684 ? -24.562 -0.007 -24.998 1.00 97.69 684 GLY A N 1
ATOM 5314 C CA . GLY A 1 684 ? -25.349 1.222 -24.873 1.00 97.69 684 GLY A CA 1
ATOM 5315 C C . GLY A 1 684 ? -26.408 1.389 -25.973 1.00 97.69 684 GLY A C 1
ATOM 5316 O O . GLY A 1 684 ? -27.361 2.146 -25.800 1.00 97.69 684 GLY A O 1
ATOM 5317 N N . SER A 1 685 ? -26.313 0.637 -27.078 1.00 98.31 685 SER A N 1
ATOM 5318 C CA . SER A 1 685 ? -27.321 0.614 -28.153 1.00 98.31 685 SER A CA 1
ATOM 5319 C C . SER A 1 685 ? -28.681 0.069 -27.715 1.00 98.31 685 SER A C 1
ATOM 5321 O O . SER A 1 685 ? -29.650 0.223 -28.456 1.00 98.31 685 SER A O 1
ATOM 5323 N N . VAL A 1 686 ? -28.797 -0.485 -26.501 1.00 98.56 686 VAL A N 1
ATOM 5324 C CA . VAL A 1 686 ? -30.103 -0.779 -25.899 1.00 98.56 686 VAL A CA 1
ATOM 5325 C C . VAL A 1 686 ? -30.984 0.471 -25.817 1.00 98.56 686 VAL A C 1
ATOM 5327 O O . VAL A 1 686 ? -32.187 0.362 -26.010 1.00 98.56 686 VAL A O 1
ATOM 5330 N N . TYR A 1 687 ? -30.411 1.671 -25.656 1.00 98.56 687 TYR A N 1
ATOM 5331 C CA . TYR A 1 687 ? -31.173 2.916 -25.793 1.00 98.56 687 TYR A CA 1
ATOM 5332 C C . TYR A 1 687 ? -31.769 3.082 -27.188 1.00 98.56 687 TYR A C 1
ATOM 5334 O O . TYR A 1 687 ? -32.946 3.402 -27.298 1.00 98.56 687 TYR A O 1
ATOM 5342 N N . LYS A 1 688 ? -30.981 2.841 -28.246 1.00 97.56 688 LYS A N 1
ATOM 5343 C CA . LYS A 1 688 ? -31.467 2.911 -29.632 1.00 97.56 688 LYS A CA 1
ATOM 5344 C C . LYS A 1 688 ? -32.627 1.930 -29.831 1.00 97.56 688 LYS A C 1
ATOM 5346 O O . LYS A 1 688 ? -33.689 2.350 -30.255 1.00 97.56 688 LYS A O 1
ATOM 5351 N N . TYR A 1 689 ? -32.459 0.682 -29.395 1.00 97.06 689 TYR A N 1
ATOM 5352 C CA . TYR A 1 689 ? -33.501 -0.348 -29.468 1.00 97.06 689 TYR A CA 1
ATOM 5353 C C . TYR A 1 689 ? -34.776 -0.028 -28.670 1.00 97.06 689 TYR A C 1
ATOM 5355 O O . TYR A 1 689 ? -35.855 -0.416 -29.085 1.00 97.06 689 TYR A O 1
ATOM 5363 N N . LEU A 1 690 ? -34.669 0.641 -27.515 1.00 95.75 690 LEU A N 1
ATOM 5364 C CA . LEU A 1 690 ? -35.828 1.031 -26.694 1.00 95.75 690 LEU A CA 1
ATOM 5365 C C . LEU A 1 690 ? -36.491 2.339 -27.155 1.00 95.75 690 LEU A C 1
ATOM 5367 O O . LEU A 1 690 ? -37.607 2.665 -26.737 1.00 95.75 690 LEU A O 1
ATOM 5371 N N . LYS A 1 691 ? -35.756 3.163 -27.903 1.00 92.69 691 LYS A N 1
ATOM 5372 C CA . LYS A 1 691 ? -36.252 4.422 -28.456 1.00 92.69 691 LYS A CA 1
ATOM 5373 C C . LYS A 1 691 ? -37.140 4.157 -29.668 1.00 92.69 691 LYS A C 1
ATOM 5375 O O . LYS A 1 691 ? -38.192 4.801 -29.761 1.00 92.69 691 LYS A O 1
ATOM 5380 N N . ASP A 1 692 ? -36.657 3.278 -30.544 1.00 78.50 692 ASP A N 1
ATOM 5381 C CA . ASP A 1 692 ? -37.360 2.740 -31.712 1.00 78.50 692 ASP A CA 1
ATOM 5382 C C . ASP A 1 692 ? -38.600 1.940 -31.269 1.00 78.50 692 ASP A C 1
ATOM 5384 O O . ASP A 1 692 ? -39.642 2.064 -31.955 1.00 78.50 692 ASP A O 1
#

InterPro domains:
  IPR002204 3-hydroxyisobutyrate dehydrogenase-related, conserved site [PS00895] (403-416)
  IPR006115 6-phosphogluconate dehydrogenase, NADP-binding [PF03446] (401-556)
  IPR006203 GHMP kinase, ATP-binding, conserved site [PS00627] (142-153)
  IPR006204 GHMP kinase N-terminal domain [PF00288] (127-202)
  IPR006205 Mevalonate kinase [TIGR00549] (9-332)
  IPR008927 6-phosphogluconate dehydrogenase-like, C-terminal domain superfamily [SSF48179] (561-691)
  IPR011548 3-hydroxyisobutyrate dehydrogenase [TIGR01692] (403-691)
  IPR013328 6-phosphogluconate dehydrogenase, domain 2 [G3DSA:1.10.1040.10] (562-692)
  IPR013750 GHMP kinase, C-terminal domain [PF08544] (277-335)
  IPR014721 Small ribosomal subunit protein uS5 domain 2-type fold, subgroup [G3DSA:3.30.230.10] (7-369)
  IPR020568 Ribosomal protein uS5 domain 2-type superfamily [SSF54211] (3-210)
  IPR029154 3-hydroxyisobutyrate dehydrogenase-like, NAD-binding domain [PF14833] (562-690)
  IPR036291 NAD(P)-binding domain superfamily [SSF51735] (401-559)
  IPR036554 GHMP kinase, C-terminal domain superfamily [G3DSA:3.30.70.890] (218-366)
  IPR036554 GHMP kinase, C-terminal domain superfamily [SSF55060] (219-372)

Organism: Strongyloides stercoralis (NCBI:txid6248)